Protein AF-A0A2E2T8K5-F1 (afdb_monomer)

Mean predicted aligned error: 16.05 Å

Structure (mmCIF, N/CA/C/O backbone):
data_AF-A0A2E2T8K5-F1
#
_entry.id   AF-A0A2E2T8K5-F1
#
loop_
_atom_site.group_PDB
_atom_site.id
_atom_site.type_symbol
_atom_site.label_atom_id
_atom_site.label_alt_id
_atom_site.label_comp_id
_atom_site.label_asym_id
_atom_site.label_entity_id
_atom_site.label_seq_id
_atom_site.pdbx_PDB_ins_code
_atom_site.Cartn_x
_atom_site.Cartn_y
_atom_site.Cartn_z
_atom_site.occupancy
_atom_site.B_iso_or_equiv
_atom_site.auth_seq_id
_atom_site.auth_comp_id
_atom_site.auth_asym_id
_atom_site.auth_atom_id
_atom_site.pdbx_PDB_model_num
ATOM 1 N N . MET A 1 1 ? 44.848 -16.660 27.981 1.00 51.16 1 MET A N 1
ATOM 2 C CA . MET A 1 1 ? 44.060 -15.790 27.077 1.00 51.16 1 MET A CA 1
ATOM 3 C C . MET A 1 1 ? 43.793 -16.542 25.776 1.00 51.16 1 MET A C 1
ATOM 5 O O . MET A 1 1 ? 44.657 -17.301 25.368 1.00 51.16 1 MET A O 1
ATOM 9 N N . ASN A 1 2 ? 42.616 -16.342 25.172 1.00 49.38 2 ASN A N 1
ATOM 10 C CA . ASN A 1 2 ? 42.215 -16.775 23.816 1.00 49.38 2 ASN A CA 1
ATOM 11 C C . ASN A 1 2 ? 41.614 -18.182 23.614 1.00 49.38 2 ASN A C 1
ATOM 13 O O . ASN A 1 2 ? 42.007 -18.909 22.710 1.00 49.38 2 ASN A O 1
ATOM 17 N N . ARG A 1 3 ? 40.563 -18.530 24.370 1.00 52.28 3 ARG A N 1
ATOM 18 C CA . ARG A 1 3 ? 39.526 -19.474 23.878 1.00 52.28 3 ARG A CA 1
ATOM 19 C C . ARG A 1 3 ? 38.111 -18.881 23.851 1.00 52.28 3 ARG A C 1
ATOM 21 O O . ARG A 1 3 ? 37.295 -19.309 23.048 1.00 52.28 3 ARG A O 1
ATOM 28 N N . ALA A 1 4 ? 37.859 -17.823 24.623 1.00 50.56 4 ALA A N 1
ATOM 29 C CA . ALA A 1 4 ? 36.581 -17.105 24.626 1.00 50.56 4 ALA A CA 1
ATOM 30 C C . ALA A 1 4 ? 36.383 -16.149 23.427 1.00 50.56 4 ALA A C 1
ATOM 32 O O . ALA A 1 4 ? 35.266 -15.713 23.182 1.00 50.56 4 ALA A O 1
ATOM 33 N N . LEU A 1 5 ? 37.435 -15.846 22.651 1.00 48.94 5 LEU A N 1
ATOM 34 C CA . LEU A 1 5 ? 37.347 -14.914 21.515 1.00 48.94 5 LEU A CA 1
ATOM 35 C C . LEU A 1 5 ? 36.841 -15.574 20.213 1.00 48.94 5 LEU A C 1
ATOM 37 O O . LEU A 1 5 ? 36.415 -14.877 19.302 1.00 48.94 5 LEU A O 1
ATOM 41 N N . ILE A 1 6 ? 36.864 -16.908 20.115 1.00 51.41 6 ILE A N 1
ATOM 42 C CA . ILE A 1 6 ? 36.500 -17.626 18.877 1.00 51.41 6 ILE A CA 1
ATOM 43 C C . ILE A 1 6 ? 34.992 -17.927 18.810 1.00 51.41 6 ILE A C 1
ATOM 45 O O . ILE A 1 6 ? 34.435 -18.019 17.723 1.00 51.41 6 ILE A O 1
ATOM 49 N N . ILE A 1 7 ? 34.290 -17.991 19.946 1.00 49.72 7 ILE A N 1
ATOM 50 C CA . ILE A 1 7 ? 32.841 -18.267 19.967 1.00 49.72 7 ILE A CA 1
ATOM 51 C C . ILE A 1 7 ? 32.010 -17.001 19.675 1.00 49.72 7 ILE A C 1
ATOM 53 O O . ILE A 1 7 ? 30.912 -17.103 19.136 1.00 49.72 7 ILE A O 1
ATOM 57 N N . LEU A 1 8 ? 32.550 -15.799 19.914 1.00 44.22 8 LEU A N 1
ATOM 58 C CA . LEU A 1 8 ? 31.851 -14.541 19.609 1.00 44.22 8 LEU A CA 1
ATOM 59 C C . LEU A 1 8 ? 31.866 -14.180 18.106 1.00 44.22 8 LEU A C 1
ATOM 61 O O . LEU A 1 8 ? 31.045 -13.388 17.657 1.00 44.22 8 LEU A O 1
ATOM 65 N N . LEU A 1 9 ? 32.768 -14.777 17.318 1.00 45.62 9 LEU A N 1
ATOM 66 C CA . LEU A 1 9 ? 32.925 -14.504 15.880 1.00 45.62 9 LEU A CA 1
ATOM 67 C C . LEU A 1 9 ? 32.080 -15.424 14.978 1.00 45.62 9 LEU A C 1
ATOM 69 O O . LEU A 1 9 ? 31.908 -15.131 13.799 1.00 45.62 9 LEU A O 1
ATOM 73 N N . VAL A 1 10 ? 31.506 -16.503 15.523 1.00 47.78 10 VAL A N 1
ATOM 74 C CA . VAL A 1 10 ? 30.681 -17.468 14.763 1.00 47.78 10 VAL A CA 1
ATOM 75 C C . VAL A 1 10 ? 29.186 -17.105 14.779 1.00 47.78 10 VAL A C 1
ATOM 77 O O . VAL A 1 10 ? 28.438 -17.537 13.908 1.00 47.78 10 VAL A O 1
ATOM 80 N N . VAL A 1 11 ? 28.734 -16.238 15.693 1.00 47.97 11 VAL A N 1
ATOM 81 C CA . VAL A 1 11 ? 27.314 -15.831 15.785 1.00 47.97 11 VAL A CA 1
ATOM 82 C C . VAL A 1 11 ? 26.923 -14.770 14.738 1.00 47.97 11 VAL A C 1
ATOM 84 O O . VAL A 1 11 ? 25.748 -14.636 14.412 1.00 47.97 11 VAL A O 1
ATOM 87 N N . LEU A 1 12 ? 27.885 -14.069 14.126 1.00 46.47 12 LEU A N 1
ATOM 88 C CA . LEU A 1 12 ? 27.607 -13.011 13.138 1.00 46.47 12 LEU A CA 1
ATOM 89 C C . LEU A 1 12 ? 27.421 -13.504 11.689 1.00 46.47 12 LEU A C 1
ATOM 91 O O . LEU A 1 12 ? 26.959 -12.734 10.854 1.00 46.47 12 LEU A O 1
ATOM 95 N N . PHE A 1 13 ? 27.705 -14.776 11.381 1.00 47.56 13 PHE A N 1
ATOM 96 C CA . PHE A 1 13 ? 27.608 -15.321 10.012 1.00 47.56 13 PHE A CA 1
ATOM 97 C C . PHE A 1 13 ? 26.390 -16.230 9.750 1.00 47.56 13 PHE A C 1
ATOM 99 O O . PHE A 1 13 ? 26.230 -16.729 8.639 1.00 47.56 13 PHE A O 1
ATOM 106 N N . VAL A 1 14 ? 25.499 -16.432 10.730 1.00 49.38 14 VAL A N 1
ATOM 107 C CA . VAL A 1 14 ? 24.330 -17.338 10.596 1.00 49.38 14 VAL A CA 1
ATOM 108 C C . VAL A 1 14 ? 23.078 -16.637 10.030 1.00 49.38 14 VAL A C 1
ATOM 110 O O . VAL A 1 14 ? 22.130 -17.291 9.604 1.00 49.38 14 VAL A O 1
ATOM 113 N N . GLN A 1 15 ? 23.062 -15.304 9.964 1.00 54.44 15 GLN A N 1
ATOM 114 C CA . GLN A 1 15 ? 21.874 -14.526 9.579 1.00 54.44 15 GLN A CA 1
ATOM 115 C C . GLN A 1 15 ? 21.448 -14.663 8.091 1.00 54.44 15 GLN A C 1
ATOM 117 O O . GLN A 1 15 ? 20.249 -14.811 7.849 1.00 54.44 15 GLN A O 1
ATOM 122 N N . PRO A 1 16 ? 22.350 -14.690 7.081 1.00 60.09 16 PRO A N 1
ATOM 123 C CA . PRO A 1 16 ? 21.927 -14.693 5.671 1.00 60.09 16 PRO A CA 1
ATOM 124 C C . PRO A 1 16 ? 21.246 -15.999 5.236 1.00 60.09 16 PRO A C 1
ATOM 126 O O . PRO A 1 16 ? 20.290 -15.989 4.462 1.00 60.09 16 PRO A O 1
ATOM 129 N N . ALA A 1 17 ? 21.719 -17.138 5.755 1.00 63.31 17 ALA A N 1
ATOM 130 C CA . ALA A 1 17 ? 21.197 -18.454 5.391 1.00 63.31 17 ALA A CA 1
ATOM 131 C C . ALA A 1 17 ? 19.767 -18.675 5.910 1.00 63.31 17 ALA A C 1
ATOM 133 O O . ALA A 1 17 ? 18.951 -19.289 5.222 1.00 63.31 17 ALA A O 1
ATOM 134 N N . ALA A 1 18 ? 19.448 -18.138 7.093 1.00 72.06 18 ALA A N 1
ATOM 135 C CA . ALA A 1 18 ? 18.108 -18.215 7.667 1.00 72.06 18 ALA A CA 1
ATOM 136 C C . ALA A 1 18 ? 17.082 -17.439 6.822 1.00 72.06 18 ALA A C 1
ATOM 138 O O . ALA A 1 18 ? 16.007 -17.962 6.538 1.00 72.06 18 ALA A O 1
ATOM 139 N N . PHE A 1 19 ? 17.447 -16.244 6.345 1.00 76.00 19 PHE A N 1
ATOM 140 C CA . PHE A 1 19 ? 16.579 -15.417 5.501 1.00 76.00 19 PHE A CA 1
ATOM 141 C C . PHE A 1 19 ? 16.301 -16.059 4.133 1.00 76.00 19 PHE A C 1
ATOM 143 O O . PHE A 1 19 ? 15.153 -16.135 3.697 1.00 76.00 19 PHE A O 1
ATOM 150 N N . ALA A 1 20 ? 17.331 -16.595 3.471 1.00 76.81 20 ALA A N 1
ATOM 151 C CA . ALA A 1 20 ? 17.158 -17.292 2.196 1.00 76.81 20 ALA A CA 1
ATOM 152 C C . ALA A 1 20 ? 16.282 -18.554 2.333 1.00 76.81 20 ALA A C 1
ATOM 154 O O . ALA A 1 20 ? 15.471 -18.852 1.455 1.00 76.81 20 ALA A O 1
ATOM 155 N N . GLN A 1 21 ? 16.414 -19.287 3.444 1.00 77.88 21 GLN A N 1
ATOM 156 C CA . GLN A 1 21 ? 15.572 -20.450 3.726 1.00 77.88 21 GLN A CA 1
ATOM 157 C C . GLN A 1 21 ? 14.114 -20.052 4.008 1.00 77.88 21 GLN A C 1
ATOM 159 O O . GLN A 1 21 ? 13.195 -20.738 3.564 1.00 77.88 21 GLN A O 1
ATOM 164 N N . GLU A 1 22 ? 13.887 -18.935 4.701 1.00 84.75 22 GLU A N 1
ATOM 165 C CA . GLU A 1 22 ? 12.548 -18.396 4.957 1.00 84.75 22 GLU A CA 1
ATOM 166 C C . GLU A 1 22 ? 11.827 -18.018 3.654 1.00 84.75 22 GLU A C 1
ATOM 168 O O . GLU A 1 22 ? 10.672 -18.396 3.453 1.00 84.75 22 GLU A O 1
ATOM 173 N N . LEU A 1 23 ? 12.516 -17.344 2.725 1.00 88.25 23 LEU A N 1
ATOM 174 C CA . LEU A 1 23 ? 11.954 -17.006 1.413 1.00 88.25 23 LEU A CA 1
ATOM 175 C C . LEU A 1 23 ? 11.521 -18.259 0.642 1.00 88.25 23 LEU A C 1
ATOM 177 O O . LEU A 1 23 ? 10.410 -18.295 0.109 1.00 88.25 23 LEU A O 1
ATOM 181 N N . LYS A 1 24 ? 12.355 -19.307 0.648 1.00 87.19 24 LYS A N 1
ATOM 182 C CA . LYS A 1 24 ? 12.066 -20.599 0.002 1.00 87.19 24 LYS A CA 1
ATOM 183 C C . LYS A 1 24 ? 10.822 -21.294 0.554 1.00 87.19 24 LYS A C 1
ATOM 185 O O . LYS A 1 24 ? 10.116 -21.960 -0.198 1.00 87.19 24 LYS A O 1
ATOM 190 N N . ASN A 1 25 ? 10.525 -21.103 1.836 1.00 90.44 25 ASN A N 1
ATOM 191 C CA . ASN A 1 25 ? 9.367 -21.716 2.484 1.00 90.44 25 ASN A CA 1
ATOM 192 C C . ASN A 1 25 ? 8.045 -20.988 2.177 1.00 90.44 25 ASN A C 1
ATOM 194 O O . ASN A 1 25 ? 6.983 -21.605 2.233 1.00 90.44 25 ASN A O 1
ATOM 198 N N . ASN A 1 26 ? 8.085 -19.697 1.838 1.00 92.62 26 ASN A N 1
ATOM 199 C CA . ASN A 1 26 ? 6.882 -18.932 1.507 1.00 92.62 26 ASN A CA 1
ATOM 200 C C . ASN A 1 26 ? 6.306 -19.349 0.147 1.00 92.62 26 ASN A C 1
ATOM 202 O O . ASN A 1 26 ? 7.043 -19.576 -0.811 1.00 92.62 26 ASN A O 1
ATOM 206 N N . SER A 1 27 ? 4.978 -19.396 0.029 1.00 94.81 27 SER A N 1
ATOM 207 C CA . SER A 1 27 ? 4.288 -19.608 -1.251 1.00 94.81 27 SER A CA 1
ATOM 208 C C . SER A 1 27 ? 4.500 -18.434 -2.217 1.00 94.81 27 SER A C 1
ATOM 210 O O . SER A 1 27 ? 4.777 -17.309 -1.801 1.00 94.81 27 SER A O 1
ATOM 212 N N . TYR A 1 28 ? 4.313 -18.669 -3.520 1.00 93.88 28 TYR A N 1
ATOM 213 C CA . TYR A 1 28 ? 4.451 -17.619 -4.539 1.00 93.88 28 TYR A CA 1
ATOM 214 C C . TYR A 1 28 ? 3.511 -16.428 -4.281 1.00 93.88 28 TYR A C 1
ATOM 216 O O . TYR A 1 28 ? 3.931 -15.279 -4.369 1.00 93.88 28 TYR A O 1
ATOM 224 N N . SER A 1 29 ? 2.265 -16.694 -3.866 1.00 92.50 29 SER A N 1
ATOM 225 C CA . SER A 1 29 ? 1.292 -15.654 -3.493 1.00 92.50 29 SER A CA 1
ATOM 226 C C . SER A 1 29 ? 1.758 -14.817 -2.294 1.00 92.50 29 SER A C 1
ATOM 228 O O . SER A 1 29 ? 1.648 -13.591 -2.316 1.00 92.50 29 SER A O 1
ATOM 230 N N . GLN A 1 30 ? 2.346 -15.447 -1.268 1.00 93.75 30 GLN A N 1
ATOM 231 C CA . GLN A 1 30 ? 2.910 -14.723 -0.123 1.00 93.75 30 GLN A CA 1
ATOM 232 C C . GLN A 1 30 ? 4.089 -13.836 -0.536 1.00 93.75 30 GLN A C 1
ATOM 234 O O . GLN A 1 30 ? 4.166 -12.690 -0.093 1.00 93.75 30 GLN A O 1
ATOM 239 N N . LEU A 1 31 ? 4.980 -14.336 -1.399 1.00 96.12 31 LEU A N 1
ATOM 240 C CA . LEU A 1 31 ? 6.103 -13.556 -1.925 1.00 96.12 31 LEU A CA 1
ATOM 241 C C . LEU A 1 31 ? 5.617 -12.370 -2.768 1.00 96.12 31 LEU A C 1
ATOM 243 O O . LEU A 1 31 ? 6.083 -11.254 -2.553 1.00 96.12 31 LEU A O 1
ATOM 247 N N . PHE A 1 32 ? 4.631 -12.578 -3.645 1.00 94.75 32 PHE A N 1
ATOM 248 C CA . PHE A 1 32 ? 4.042 -11.516 -4.463 1.00 94.75 32 PHE A CA 1
ATOM 249 C C . PHE A 1 32 ? 3.372 -10.431 -3.612 1.00 94.75 32 PHE A C 1
ATOM 251 O O . PHE A 1 32 ? 3.608 -9.242 -3.805 1.00 94.75 32 PHE A O 1
ATOM 258 N N . ASN A 1 33 ? 2.589 -10.813 -2.602 1.00 92.94 33 ASN A N 1
ATOM 259 C CA . ASN A 1 33 ? 1.984 -9.840 -1.694 1.00 92.94 33 ASN A CA 1
ATOM 260 C C . ASN A 1 33 ? 3.040 -9.069 -0.885 1.00 92.94 33 ASN A C 1
ATOM 262 O O . ASN A 1 33 ? 2.902 -7.860 -0.691 1.00 92.94 33 ASN A O 1
ATOM 266 N N . LYS A 1 34 ? 4.122 -9.736 -0.459 1.00 95.06 34 LYS A N 1
ATOM 267 C CA . LYS A 1 34 ? 5.246 -9.085 0.230 1.00 95.06 34 LYS A CA 1
ATOM 268 C C . LYS A 1 34 ? 5.979 -8.101 -0.691 1.00 95.06 34 LYS A C 1
ATOM 270 O O . LYS A 1 34 ? 6.276 -6.991 -0.256 1.00 95.06 34 LYS A O 1
ATOM 275 N N . SER A 1 35 ? 6.231 -8.458 -1.952 1.00 95.31 35 SER A N 1
ATOM 276 C CA . SER A 1 35 ? 6.911 -7.574 -2.908 1.00 95.31 35 SER A CA 1
ATOM 277 C C . SER A 1 35 ? 6.056 -6.361 -3.285 1.00 95.31 35 SER A C 1
ATOM 279 O O . SER A 1 35 ? 6.555 -5.238 -3.202 1.00 95.31 35 SER A O 1
ATOM 281 N N . LYS A 1 36 ? 4.756 -6.544 -3.579 1.00 93.06 36 LYS A N 1
ATOM 282 C CA . LYS A 1 36 ? 3.806 -5.436 -3.813 1.00 93.06 36 LYS A CA 1
ATOM 283 C C . LYS A 1 36 ? 3.820 -4.431 -2.662 1.00 93.06 36 LYS A C 1
ATOM 285 O O . LYS A 1 36 ? 3.897 -3.223 -2.884 1.00 93.06 36 LYS A O 1
ATOM 290 N N . LEU A 1 37 ? 3.790 -4.933 -1.428 1.00 93.12 37 LEU A N 1
ATOM 291 C CA . LEU A 1 37 ? 3.797 -4.112 -0.222 1.00 93.12 37 LEU A CA 1
ATOM 292 C C . LEU A 1 37 ? 5.089 -3.296 -0.067 1.00 93.12 37 LEU A C 1
ATOM 294 O O . LEU A 1 37 ? 5.034 -2.113 0.270 1.00 93.12 37 LEU A O 1
ATOM 298 N N . LEU A 1 38 ? 6.247 -3.910 -0.311 1.00 95.31 38 LEU A N 1
ATOM 299 C CA . LEU A 1 38 ? 7.539 -3.224 -0.228 1.00 95.31 38 LEU A CA 1
ATOM 300 C C . LEU A 1 38 ? 7.673 -2.153 -1.314 1.00 95.31 38 LEU A C 1
ATOM 302 O O . LEU A 1 38 ? 8.037 -1.017 -1.013 1.00 95.31 38 LEU A O 1
ATOM 306 N N . ILE A 1 39 ? 7.276 -2.463 -2.552 1.00 93.88 39 ILE A N 1
ATOM 307 C CA . ILE A 1 39 ? 7.242 -1.491 -3.655 1.00 93.88 39 ILE A CA 1
ATOM 308 C C . ILE A 1 39 ? 6.321 -0.314 -3.308 1.00 93.88 39 ILE A C 1
ATOM 310 O O . ILE A 1 39 ? 6.691 0.846 -3.507 1.00 93.88 39 ILE A O 1
ATOM 314 N N . ALA A 1 40 ? 5.142 -0.587 -2.741 1.00 91.88 40 ALA A N 1
ATOM 315 C CA . ALA A 1 40 ? 4.197 0.449 -2.342 1.00 91.88 40 ALA A CA 1
ATOM 316 C C . ALA A 1 40 ? 4.738 1.388 -1.250 1.00 91.88 40 ALA A C 1
ATOM 318 O O . ALA A 1 40 ? 4.319 2.547 -1.208 1.00 91.88 40 ALA A O 1
ATOM 319 N N . ASN A 1 41 ? 5.679 0.920 -0.426 1.00 92.50 41 ASN A N 1
ATOM 320 C CA . ASN A 1 41 ? 6.343 1.688 0.630 1.00 92.50 41 ASN A CA 1
ATOM 321 C C . ASN A 1 41 ? 7.709 2.271 0.216 1.00 92.50 41 ASN A C 1
ATOM 323 O O . ASN A 1 41 ? 8.462 2.692 1.082 1.00 92.50 41 ASN A O 1
ATOM 327 N N . GLN A 1 42 ? 8.048 2.297 -1.080 1.00 92.31 42 GLN A N 1
ATOM 328 C CA . GLN A 1 42 ? 9.367 2.740 -1.568 1.00 92.31 42 GLN A CA 1
ATOM 329 C C . GLN A 1 42 ? 10.555 1.968 -0.954 1.00 92.31 42 GLN A C 1
ATOM 331 O O . GLN A 1 42 ? 11.633 2.519 -0.740 1.00 92.31 42 GLN A O 1
ATOM 336 N N . LYS A 1 43 ? 10.373 0.665 -0.716 1.00 95.00 43 LYS A N 1
ATOM 337 C CA . LYS A 1 43 ? 11.405 -0.250 -0.208 1.00 95.00 43 LYS A CA 1
ATOM 338 C C . LYS A 1 43 ? 11.902 -1.187 -1.310 1.00 95.00 43 LYS A C 1
ATOM 340 O O . LYS A 1 43 ? 11.817 -2.407 -1.196 1.00 95.00 43 LYS A O 1
ATOM 345 N N . GLN A 1 44 ? 12.376 -0.616 -2.419 1.00 95.81 44 GLN A N 1
ATOM 346 C CA . GLN A 1 44 ? 12.792 -1.371 -3.609 1.00 95.81 44 GLN A CA 1
ATOM 347 C C . GLN A 1 44 ? 13.934 -2.337 -3.296 1.00 95.81 44 GLN A C 1
ATOM 349 O O . GLN A 1 44 ? 13.877 -3.483 -3.725 1.00 95.81 44 GLN A O 1
ATOM 354 N N . GLU A 1 45 ? 14.918 -1.921 -2.496 1.00 94.81 45 GLU A N 1
ATOM 355 C CA . GLU A 1 45 ? 16.049 -2.785 -2.135 1.00 94.81 45 GLU A CA 1
ATOM 356 C C . GLU A 1 45 ? 15.620 -4.008 -1.321 1.00 94.81 45 GLU A C 1
ATOM 358 O O . GLU A 1 45 ? 16.075 -5.117 -1.583 1.00 94.81 45 GLU A O 1
ATOM 363 N N . GLU A 1 46 ? 14.681 -3.836 -0.390 1.00 95.56 46 GLU A N 1
ATOM 364 C CA . GLU A 1 46 ? 14.112 -4.949 0.377 1.00 95.56 46 GLU A CA 1
ATOM 365 C C . GLU A 1 46 ? 13.250 -5.872 -0.501 1.00 95.56 46 GLU A C 1
ATOM 367 O O . GLU A 1 46 ? 13.128 -7.066 -0.218 1.00 95.56 46 GLU A O 1
ATOM 372 N N . ALA A 1 47 ? 12.649 -5.342 -1.574 1.00 97.19 47 ALA A N 1
ATOM 373 C CA . ALA A 1 47 ? 11.832 -6.111 -2.510 1.00 97.19 47 ALA A CA 1
ATOM 374 C C . ALA A 1 47 ? 12.667 -6.990 -3.456 1.00 97.19 47 ALA A C 1
ATOM 376 O O . ALA A 1 47 ? 12.193 -8.056 -3.853 1.00 97.19 47 ALA A O 1
ATOM 377 N N . ILE A 1 48 ? 13.893 -6.576 -3.802 1.00 96.81 48 ILE A N 1
ATOM 378 C CA . ILE A 1 48 ? 14.789 -7.294 -4.727 1.00 96.81 48 ILE A CA 1
ATOM 379 C C . ILE A 1 48 ? 14.949 -8.780 -4.368 1.00 96.81 48 ILE A C 1
ATOM 381 O O . ILE A 1 48 ? 14.585 -9.598 -5.209 1.00 96.81 48 ILE A O 1
ATOM 385 N N . PRO A 1 49 ? 15.401 -9.185 -3.162 1.00 96.38 49 PRO A N 1
ATOM 386 C CA . PRO A 1 49 ? 15.647 -10.602 -2.872 1.00 96.38 49 PRO A CA 1
ATOM 387 C C . PRO A 1 49 ? 14.373 -11.462 -2.929 1.00 96.38 49 PRO A C 1
ATOM 389 O O . PRO A 1 49 ? 14.419 -12.644 -3.264 1.00 96.38 49 PRO A O 1
ATOM 392 N N . ILE A 1 50 ? 13.208 -10.873 -2.640 1.00 97.56 50 ILE A N 1
ATOM 393 C CA . ILE A 1 50 ? 11.910 -11.552 -2.765 1.00 97.56 50 ILE A CA 1
ATOM 394 C C . ILE A 1 50 ? 11.575 -11.777 -4.241 1.00 97.56 50 ILE A C 1
ATOM 396 O O . ILE A 1 50 ? 11.143 -12.863 -4.620 1.00 97.56 50 ILE A O 1
ATOM 400 N N . LEU A 1 51 ? 11.785 -10.758 -5.073 1.00 97.62 51 LEU A N 1
ATOM 401 C CA . LEU A 1 51 ? 11.528 -10.813 -6.510 1.00 97.62 51 LEU A CA 1
ATOM 402 C C . LEU A 1 51 ? 12.536 -11.709 -7.245 1.00 97.62 51 LEU A C 1
ATOM 404 O O . LEU A 1 51 ? 12.157 -12.395 -8.189 1.00 97.62 51 LEU A O 1
ATOM 408 N N . GLU A 1 52 ? 13.786 -11.779 -6.786 1.00 96.75 52 GLU A N 1
ATOM 409 C CA . GLU A 1 52 ? 14.789 -12.733 -7.275 1.00 96.75 52 GLU A CA 1
ATOM 410 C C . GLU A 1 52 ? 14.377 -14.181 -7.002 1.00 96.75 52 GLU A C 1
ATOM 412 O O . GLU A 1 52 ? 14.473 -15.025 -7.896 1.00 96.75 52 GLU A O 1
ATOM 417 N N . GLU A 1 53 ? 13.876 -14.475 -5.800 1.00 97.31 53 GLU A N 1
ATOM 418 C CA . GLU A 1 53 ? 13.333 -15.794 -5.465 1.00 97.31 53 GLU A CA 1
ATOM 419 C C . GLU A 1 53 ? 12.104 -16.117 -6.330 1.00 97.31 53 GLU A C 1
ATOM 421 O O . GLU A 1 53 ? 12.012 -17.209 -6.893 1.00 97.31 53 GLU A O 1
ATOM 426 N N . MET A 1 54 ? 11.182 -15.163 -6.503 1.00 97.38 54 MET A N 1
ATOM 427 C CA . MET A 1 54 ? 10.015 -15.340 -7.376 1.00 97.38 54 MET A CA 1
ATOM 428 C C . MET A 1 54 ? 10.412 -15.634 -8.826 1.00 97.38 54 MET A C 1
ATOM 430 O O . MET A 1 54 ? 9.900 -16.584 -9.417 1.00 97.38 54 MET A O 1
ATOM 434 N N . TYR A 1 55 ? 11.337 -14.854 -9.386 1.00 96.94 55 TYR A N 1
ATOM 435 C CA . TYR A 1 55 ? 11.837 -15.048 -10.745 1.00 96.94 55 TYR A CA 1
ATOM 436 C C . TYR A 1 55 ? 12.615 -16.363 -10.886 1.00 96.94 55 TYR A C 1
ATOM 438 O O . TYR A 1 55 ? 12.509 -17.049 -11.896 1.00 96.94 55 TYR A O 1
ATOM 446 N N . THR A 1 56 ? 13.350 -16.782 -9.852 1.00 96.06 56 THR A N 1
ATOM 447 C CA . THR A 1 56 ? 14.063 -18.070 -9.851 1.00 96.06 56 THR A CA 1
ATOM 448 C C . THR A 1 56 ? 13.104 -19.256 -9.939 1.00 96.06 56 THR A C 1
ATOM 450 O O . THR A 1 56 ? 13.409 -20.231 -10.630 1.00 96.06 56 THR A O 1
ATOM 453 N N . ARG A 1 57 ? 11.944 -19.177 -9.275 1.00 96.00 57 ARG A N 1
ATOM 454 C CA . ARG A 1 57 ? 10.903 -20.217 -9.330 1.00 96.00 57 ARG A CA 1
ATOM 455 C C . ARG A 1 57 ? 10.178 -20.272 -10.665 1.00 96.00 57 ARG A C 1
ATOM 457 O O . ARG A 1 57 ? 9.733 -21.344 -11.060 1.00 96.00 57 ARG A O 1
ATOM 464 N N . ASP A 1 58 ? 10.047 -19.131 -11.331 1.00 95.81 58 ASP A N 1
ATOM 465 C CA . ASP A 1 58 ? 9.321 -19.013 -12.587 1.00 95.81 58 ASP A CA 1
ATOM 466 C C . ASP A 1 58 ? 9.983 -17.985 -13.508 1.00 95.81 58 ASP A C 1
ATOM 468 O O . ASP A 1 58 ? 9.554 -16.836 -13.623 1.00 95.81 58 ASP A O 1
ATOM 472 N N . LYS A 1 59 ? 11.047 -18.428 -14.185 1.00 95.69 59 LYS A N 1
ATOM 473 C CA . LYS A 1 59 ? 11.836 -17.590 -15.101 1.00 95.69 59 LYS A CA 1
ATOM 474 C C . LYS A 1 59 ? 11.064 -17.159 -16.347 1.00 95.69 59 LYS A C 1
ATOM 476 O O . LYS A 1 59 ? 11.511 -16.273 -17.059 1.00 95.69 59 LYS A O 1
ATOM 481 N N . THR A 1 60 ? 9.932 -17.805 -16.622 1.00 95.25 60 THR A N 1
ATOM 482 C CA . THR A 1 60 ? 9.054 -17.489 -17.755 1.00 95.25 60 THR A CA 1
ATOM 483 C C . THR A 1 60 ? 7.967 -16.479 -17.400 1.00 95.25 60 THR A C 1
ATOM 485 O O . THR A 1 60 ? 7.160 -16.124 -18.251 1.00 95.25 60 THR A O 1
ATOM 488 N N . ASN A 1 61 ? 7.888 -16.038 -16.141 1.00 96.31 61 ASN A N 1
ATOM 489 C CA . ASN A 1 61 ? 6.935 -15.018 -15.735 1.00 96.31 61 ASN A CA 1
ATOM 490 C C . ASN A 1 61 ? 7.500 -13.612 -16.002 1.00 96.31 61 ASN A C 1
ATOM 492 O O . ASN A 1 61 ? 8.286 -13.087 -15.205 1.00 96.31 61 ASN A O 1
ATOM 496 N N . SER A 1 62 ? 7.053 -12.987 -17.092 1.00 97.44 62 SER A N 1
ATOM 497 C CA . SER A 1 62 ? 7.488 -11.643 -17.488 1.00 97.44 62 SER A CA 1
ATOM 498 C C . SER A 1 62 ? 7.043 -10.554 -16.513 1.00 97.44 62 SER A C 1
ATOM 500 O O . SER A 1 62 ? 7.776 -9.586 -16.324 1.00 97.44 62 SER A O 1
ATOM 502 N N . ASN A 1 63 ? 5.934 -10.737 -15.788 1.00 96.31 63 ASN A N 1
ATOM 503 C CA . ASN A 1 63 ? 5.559 -9.849 -14.686 1.00 96.31 63 ASN A CA 1
ATOM 504 C C . ASN A 1 63 ? 6.593 -9.889 -13.542 1.00 96.31 63 ASN A C 1
ATOM 506 O O . ASN A 1 63 ? 7.030 -8.848 -13.052 1.00 96.31 63 ASN A O 1
ATOM 510 N N . ALA A 1 64 ? 7.050 -11.080 -13.137 1.00 96.81 64 ALA A N 1
ATOM 511 C CA . ALA A 1 64 ? 8.082 -11.210 -12.102 1.00 96.81 64 ALA A CA 1
ATOM 512 C C . ALA A 1 64 ? 9.420 -10.590 -12.543 1.00 96.81 64 ALA A C 1
ATOM 514 O O . ALA A 1 64 ? 10.057 -9.882 -11.759 1.00 96.81 64 ALA A O 1
ATOM 515 N N . ALA A 1 65 ? 9.813 -10.810 -13.803 1.00 97.75 65 ALA A N 1
ATOM 516 C CA . ALA A 1 65 ? 10.989 -10.187 -14.409 1.00 97.75 65 ALA A CA 1
ATOM 517 C C . ALA A 1 65 ? 10.877 -8.653 -14.424 1.00 97.75 65 ALA A C 1
ATOM 519 O O . ALA A 1 65 ? 11.800 -7.957 -13.994 1.00 97.75 65 ALA A O 1
ATOM 520 N N . TYR A 1 66 ? 9.725 -8.130 -14.847 1.00 97.62 66 TYR A N 1
ATOM 521 C CA . TYR A 1 66 ? 9.417 -6.704 -14.878 1.00 97.62 66 TYR A CA 1
ATOM 522 C C . TYR A 1 66 ? 9.496 -6.055 -13.494 1.00 97.62 66 TYR A C 1
ATOM 524 O O . TYR A 1 66 ? 10.175 -5.042 -13.336 1.00 97.62 66 TYR A O 1
ATOM 532 N N . LEU A 1 67 ? 8.852 -6.639 -12.479 1.00 97.06 67 LEU A N 1
ATOM 533 C CA . LEU A 1 67 ? 8.874 -6.104 -11.115 1.00 97.06 67 LEU A CA 1
ATOM 534 C C . LEU A 1 67 ? 10.290 -6.113 -10.525 1.00 97.06 67 LEU A C 1
ATOM 536 O O . LEU A 1 67 ? 10.690 -5.146 -9.873 1.00 97.06 67 LEU A O 1
ATOM 540 N N . LEU A 1 68 ? 11.067 -7.174 -10.774 1.00 98.12 68 LEU A N 1
ATOM 541 C CA . LEU A 1 68 ? 12.469 -7.250 -10.360 1.00 98.12 68 LEU A CA 1
ATOM 542 C C . LEU A 1 68 ? 13.306 -6.149 -11.025 1.00 98.12 68 LEU A C 1
ATOM 544 O O . LEU A 1 68 ? 14.024 -5.414 -10.346 1.00 98.12 68 LEU A O 1
ATOM 548 N N . ALA A 1 69 ? 13.181 -6.007 -12.343 1.00 98.06 69 ALA A N 1
ATOM 549 C CA . ALA A 1 69 ? 13.920 -5.013 -13.105 1.00 98.06 69 ALA A CA 1
ATOM 550 C C . ALA A 1 69 ? 13.537 -3.577 -12.728 1.00 98.06 69 ALA A C 1
ATOM 552 O O . ALA A 1 69 ? 14.409 -2.721 -12.604 1.00 98.06 69 ALA A O 1
ATOM 553 N N . LEU A 1 70 ? 12.255 -3.319 -12.466 1.00 97.12 70 LEU A N 1
ATOM 554 C CA . LEU A 1 70 ? 11.774 -2.055 -11.914 1.00 97.12 70 LEU A CA 1
ATOM 555 C C . LEU A 1 70 ? 12.496 -1.718 -10.606 1.00 97.12 70 LEU A C 1
ATOM 557 O O . LEU A 1 70 ? 12.955 -0.588 -10.438 1.00 97.12 70 LEU A O 1
ATOM 561 N N . CYS A 1 71 ? 12.614 -2.676 -9.682 1.00 97.94 71 CYS A N 1
ATOM 562 C CA . CYS A 1 71 ? 13.305 -2.455 -8.412 1.00 97.94 71 CYS A CA 1
ATOM 563 C C . CYS A 1 71 ? 14.797 -2.167 -8.617 1.00 97.94 71 CYS A C 1
ATOM 565 O O . CYS A 1 71 ? 15.298 -1.205 -8.042 1.00 97.94 71 CYS A O 1
ATOM 567 N N . TYR A 1 72 ? 15.476 -2.912 -9.491 1.00 98.00 72 TYR A N 1
ATOM 568 C CA . TYR A 1 72 ? 16.864 -2.636 -9.877 1.00 98.00 72 TYR A CA 1
ATOM 569 C C . TYR A 1 72 ? 17.054 -1.219 -10.434 1.00 98.00 72 TYR A C 1
ATOM 571 O O . TYR A 1 72 ? 17.882 -0.459 -9.927 1.00 98.00 72 TYR A O 1
ATOM 579 N N . VAL A 1 73 ? 16.229 -0.820 -11.407 1.00 97.88 73 VAL A N 1
ATOM 580 C CA . VAL A 1 73 ? 16.272 0.520 -12.013 1.00 97.88 73 VAL A CA 1
ATOM 581 C C . VAL A 1 73 ? 16.059 1.605 -10.963 1.00 97.88 73 VAL A C 1
ATOM 583 O O . VAL A 1 73 ? 16.835 2.554 -10.884 1.00 97.88 73 VAL A O 1
ATOM 586 N N . LYS A 1 74 ? 15.032 1.465 -10.118 1.00 96.00 74 LYS A N 1
ATOM 587 C CA . LYS A 1 74 ? 14.720 2.466 -9.089 1.00 96.00 74 LYS A CA 1
ATOM 588 C C . LYS A 1 74 ? 15.756 2.528 -7.965 1.00 96.00 74 LYS A C 1
ATOM 590 O O . LYS A 1 74 ? 15.852 3.567 -7.318 1.00 96.00 74 LYS A O 1
ATOM 595 N N . SER A 1 75 ? 16.495 1.449 -7.729 1.00 96.00 75 SER A N 1
ATOM 596 C CA . SER A 1 75 ? 17.600 1.392 -6.769 1.00 96.00 75 SER A CA 1
ATOM 597 C C . SER A 1 75 ? 18.959 1.731 -7.387 1.00 96.00 75 SER A C 1
ATOM 599 O O . SER A 1 75 ? 19.953 1.685 -6.673 1.00 96.00 75 SER A O 1
ATOM 601 N N . PHE A 1 76 ? 19.023 2.074 -8.684 1.00 96.12 76 PHE A N 1
ATOM 602 C CA . PHE A 1 76 ? 20.275 2.342 -9.407 1.00 96.12 76 PHE A CA 1
ATOM 603 C C . PHE A 1 76 ? 21.289 1.187 -9.267 1.00 96.12 76 PHE A C 1
ATOM 605 O O . PHE A 1 76 ? 22.496 1.412 -9.167 1.00 96.12 76 PHE A O 1
ATOM 612 N N . LYS A 1 77 ? 20.790 -0.056 -9.238 1.00 95.19 77 LYS A N 1
ATOM 613 C CA . LYS A 1 77 ? 21.571 -1.277 -8.999 1.00 95.19 77 LYS A CA 1
ATOM 614 C C . LYS A 1 77 ? 21.284 -2.327 -10.061 1.00 95.19 77 LYS A C 1
ATOM 616 O O . LYS A 1 77 ? 20.138 -2.458 -10.472 1.00 95.19 77 LYS A O 1
ATOM 621 N N . ASN A 1 78 ? 22.279 -3.121 -10.447 1.00 95.94 78 ASN A N 1
ATOM 622 C CA . ASN A 1 78 ? 22.129 -4.249 -11.374 1.00 95.94 78 ASN A CA 1
ATOM 623 C C . ASN A 1 78 ? 21.490 -3.843 -12.718 1.00 95.94 78 ASN A C 1
ATOM 625 O O . ASN A 1 78 ? 20.599 -4.525 -13.237 1.00 95.94 78 ASN A O 1
ATOM 629 N N . ILE A 1 79 ? 21.922 -2.711 -13.284 1.00 97.50 79 ILE A N 1
ATOM 630 C CA . ILE A 1 79 ? 21.286 -2.082 -14.453 1.00 97.50 79 ILE A CA 1
ATOM 631 C C . ILE A 1 79 ? 21.431 -2.946 -15.702 1.00 97.50 79 ILE A C 1
ATOM 633 O O . ILE A 1 79 ? 20.484 -3.059 -16.480 1.00 97.50 79 ILE A O 1
ATOM 637 N N . ASN A 1 80 ? 22.563 -3.632 -15.880 1.00 96.94 80 ASN A N 1
ATOM 638 C CA . ASN A 1 80 ? 22.721 -4.556 -17.005 1.00 96.94 80 ASN A CA 1
ATOM 639 C C . ASN A 1 80 ? 21.707 -5.710 -16.947 1.00 96.94 80 ASN A C 1
ATOM 641 O O . ASN A 1 80 ? 21.100 -6.055 -17.964 1.00 96.94 80 ASN A O 1
ATOM 645 N N . LYS A 1 81 ? 21.473 -6.264 -15.752 1.00 96.94 81 LYS A N 1
ATOM 646 C CA . LYS A 1 81 ? 20.475 -7.318 -15.533 1.00 96.94 81 LYS A CA 1
ATOM 647 C C . LYS A 1 81 ? 19.056 -6.788 -15.734 1.00 96.94 81 LYS A C 1
ATOM 649 O O . LYS A 1 81 ? 18.248 -7.456 -16.371 1.00 96.94 81 LYS A O 1
ATOM 654 N N . ALA A 1 82 ? 18.768 -5.580 -15.250 1.00 98.12 82 ALA A N 1
ATOM 655 C CA . ALA A 1 82 ? 17.477 -4.931 -15.448 1.00 98.12 82 ALA A CA 1
ATOM 656 C C . ALA A 1 82 ? 17.141 -4.732 -16.934 1.00 98.12 82 ALA A C 1
ATOM 658 O O . ALA A 1 82 ? 16.019 -5.025 -17.337 1.00 98.12 82 ALA A O 1
ATOM 659 N N . ILE A 1 83 ? 18.110 -4.299 -17.752 1.00 98.44 83 ILE A N 1
ATOM 660 C CA . ILE A 1 83 ? 17.925 -4.144 -19.205 1.00 98.44 83 ILE A CA 1
ATOM 661 C C . ILE A 1 83 ? 17.547 -5.480 -19.842 1.00 98.44 83 ILE A C 1
ATOM 663 O O . ILE A 1 83 ? 16.568 -5.529 -20.574 1.00 98.44 83 ILE A O 1
ATOM 667 N N . SER A 1 84 ? 18.278 -6.558 -19.538 1.00 97.62 84 SER A N 1
ATOM 668 C CA . SER A 1 84 ? 17.981 -7.891 -20.084 1.00 97.62 84 SER A CA 1
ATOM 669 C C . SER A 1 84 ? 16.566 -8.346 -19.727 1.00 97.62 84 SER A C 1
ATOM 671 O O . SER A 1 84 ? 15.815 -8.755 -20.602 1.00 97.62 84 SER A O 1
ATOM 673 N N . LEU A 1 85 ? 16.179 -8.218 -18.455 1.00 98.12 85 LEU A N 1
ATOM 674 C CA . LEU A 1 85 ? 14.843 -8.593 -17.989 1.00 98.12 85 LEU A CA 1
ATOM 675 C C . LEU A 1 85 ? 13.737 -7.763 -18.656 1.00 98.12 85 LEU A C 1
ATOM 677 O O . LEU A 1 85 ? 12.686 -8.303 -18.977 1.00 98.12 85 LEU A O 1
ATOM 681 N N . LEU A 1 86 ? 13.953 -6.460 -18.860 1.00 98.38 86 LEU A N 1
ATOM 682 C CA . LEU A 1 86 ? 12.963 -5.571 -19.479 1.00 98.38 86 LEU A CA 1
ATOM 683 C C . LEU A 1 86 ? 12.864 -5.758 -20.997 1.00 98.38 86 LEU A C 1
ATOM 685 O O . LEU A 1 86 ? 11.767 -5.655 -21.539 1.00 98.38 86 LEU A O 1
ATOM 689 N N . GLU A 1 87 ? 13.977 -6.041 -21.675 1.00 98.00 87 GLU A N 1
ATOM 690 C CA . GLU A 1 87 ? 14.001 -6.388 -23.101 1.00 98.00 87 GLU A CA 1
ATOM 691 C C . GLU A 1 87 ? 13.233 -7.680 -23.388 1.00 98.00 87 GLU A C 1
ATOM 693 O O . GLU A 1 87 ? 12.494 -7.738 -24.369 1.00 98.00 87 GLU A O 1
ATOM 698 N N . ASP A 1 88 ? 13.349 -8.680 -22.513 1.00 96.12 88 ASP A N 1
ATOM 699 C CA . ASP A 1 88 ? 12.560 -9.906 -22.627 1.00 96.12 88 ASP A CA 1
ATOM 700 C C . ASP A 1 88 ? 11.086 -9.626 -22.288 1.00 96.12 88 ASP A C 1
ATOM 702 O O . ASP A 1 88 ? 10.181 -9.929 -23.067 1.00 96.12 88 ASP A O 1
ATOM 706 N N . ALA A 1 89 ? 10.831 -8.970 -21.150 1.00 96.88 89 ALA A N 1
ATOM 707 C CA . ALA A 1 89 ? 9.479 -8.789 -20.634 1.00 96.88 89 ALA A CA 1
ATOM 708 C C . ALA A 1 89 ? 8.605 -7.854 -21.488 1.00 96.88 89 ALA A C 1
ATOM 710 O O . ALA A 1 89 ? 7.389 -8.042 -21.532 1.00 96.88 89 ALA A O 1
ATOM 711 N N . LYS A 1 90 ? 9.181 -6.864 -22.195 1.00 95.25 90 LYS A N 1
ATOM 712 C CA . LYS A 1 90 ? 8.404 -5.946 -23.057 1.00 95.25 90 LYS A CA 1
ATOM 713 C C . LYS A 1 90 ? 7.655 -6.675 -24.180 1.00 95.25 90 LYS A C 1
ATOM 715 O O . LYS A 1 90 ? 6.652 -6.153 -24.662 1.00 95.25 90 LYS A O 1
ATOM 720 N N . GLY A 1 91 ? 8.119 -7.864 -24.585 1.00 93.88 91 GLY A N 1
ATOM 721 C CA . GLY A 1 91 ? 7.454 -8.701 -25.588 1.00 93.88 91 GLY A CA 1
ATOM 722 C C . GLY A 1 91 ? 6.066 -9.184 -25.156 1.00 93.88 91 GLY A C 1
ATOM 723 O O . GLY A 1 91 ? 5.197 -9.366 -26.006 1.00 93.88 91 GLY A O 1
ATOM 724 N N . ASP A 1 92 ? 5.829 -9.291 -23.847 1.00 96.25 92 ASP A N 1
ATOM 725 C CA . ASP A 1 92 ? 4.558 -9.720 -23.255 1.00 96.25 92 ASP A CA 1
ATOM 726 C C . ASP A 1 92 ? 3.689 -8.534 -22.802 1.00 96.25 92 ASP A C 1
ATOM 728 O O . ASP A 1 92 ? 2.896 -8.631 -21.858 1.00 96.25 92 ASP A O 1
ATOM 732 N N . TYR A 1 93 ? 3.843 -7.378 -23.454 1.00 94.12 93 TYR A N 1
ATOM 733 C CA . TYR A 1 93 ? 2.990 -6.220 -23.207 1.00 94.12 93 TYR A CA 1
ATOM 734 C C . TYR A 1 93 ? 1.506 -6.558 -23.414 1.00 94.12 93 TYR A C 1
ATOM 736 O O . TYR A 1 93 ? 1.097 -7.071 -24.458 1.00 94.12 93 TYR A O 1
ATOM 744 N N . SER A 1 94 ? 0.678 -6.190 -22.434 1.00 91.00 94 SER A N 1
ATOM 745 C CA . SER A 1 94 ? -0.771 -6.358 -22.485 1.00 91.00 94 SER A CA 1
ATOM 746 C C . SER A 1 94 ? -1.497 -5.090 -22.046 1.00 91.00 94 SER A C 1
ATOM 748 O O . SER A 1 94 ? -1.275 -4.564 -20.958 1.00 91.00 94 SER A O 1
ATOM 750 N N . LYS A 1 95 ? -2.466 -4.650 -22.859 1.00 81.81 95 LYS A N 1
ATOM 751 C CA . LYS A 1 95 ? -3.423 -3.585 -22.494 1.00 81.81 95 LYS A CA 1
ATOM 752 C C . LYS A 1 95 ? -4.36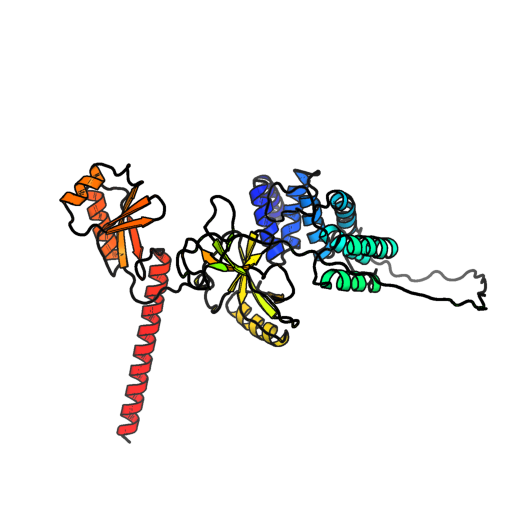0 -3.984 -21.350 1.00 81.81 95 LYS A C 1
ATOM 754 O O . LYS A 1 95 ? -5.000 -3.120 -20.763 1.00 81.81 95 LYS A O 1
ATOM 759 N N . PHE A 1 96 ? -4.454 -5.281 -21.065 1.00 84.88 96 PHE A N 1
ATOM 760 C CA . PHE A 1 96 ? -5.288 -5.854 -20.009 1.00 84.88 96 PHE A CA 1
ATOM 761 C C . PHE A 1 96 ? -4.458 -6.312 -18.804 1.00 84.88 96 PHE A C 1
ATOM 763 O O . PHE A 1 96 ? -4.923 -7.148 -18.039 1.00 84.88 96 PHE A O 1
ATOM 770 N N . TYR A 1 97 ? -3.227 -5.807 -18.666 1.00 86.06 97 TYR A N 1
ATOM 771 C CA . TYR A 1 97 ? -2.342 -6.125 -17.550 1.00 86.06 97 TYR A CA 1
ATOM 772 C C . TYR A 1 97 ? -3.010 -5.838 -16.196 1.00 86.06 97 TYR A C 1
ATOM 774 O O . TYR A 1 97 ? -3.386 -4.698 -15.904 1.00 86.06 97 TYR A O 1
ATOM 782 N N . ASP A 1 98 ? -3.103 -6.865 -15.356 1.00 86.69 98 ASP A N 1
ATOM 783 C CA . ASP A 1 98 ? -3.661 -6.824 -14.011 1.00 86.69 98 ASP A CA 1
ATOM 784 C C . ASP A 1 98 ? -2.543 -6.886 -12.961 1.00 86.69 98 ASP A C 1
ATOM 786 O O . ASP A 1 98 ? -2.035 -7.947 -12.592 1.00 86.69 98 ASP A O 1
ATOM 790 N N . ARG A 1 99 ? -2.193 -5.719 -12.408 1.00 85.50 99 ARG A N 1
ATOM 791 C CA . ARG A 1 99 ? -1.120 -5.599 -11.402 1.00 85.50 99 ARG A CA 1
ATOM 792 C C . ARG A 1 99 ? -1.478 -6.228 -10.055 1.00 85.50 99 ARG A C 1
ATOM 794 O O . ARG A 1 99 ? -0.602 -6.391 -9.202 1.00 85.50 99 ARG A O 1
ATOM 801 N N . SER A 1 100 ? -2.755 -6.529 -9.825 1.00 83.56 100 SER A N 1
ATOM 802 C CA . SER A 1 100 ? -3.229 -7.123 -8.578 1.00 83.56 100 SER A CA 1
ATOM 803 C C . SER A 1 100 ? -3.129 -8.650 -8.588 1.00 83.56 100 SER A C 1
ATOM 805 O O . SER A 1 100 ? -2.981 -9.243 -7.515 1.00 83.56 100 SER A O 1
ATOM 807 N N . SER A 1 101 ? -3.124 -9.264 -9.777 1.00 87.69 101 SER A N 1
ATOM 808 C CA . SER A 1 101 ? -3.208 -10.710 -9.971 1.00 87.69 101 SER A CA 1
ATOM 809 C C . SER A 1 101 ? -1.884 -11.439 -9.739 1.00 87.69 101 SER A C 1
ATOM 811 O O . SER A 1 101 ? -0.861 -11.166 -10.364 1.00 87.69 101 SER A O 1
ATOM 813 N N . VAL A 1 102 ? -1.928 -12.458 -8.875 1.00 88.75 102 VAL A N 1
ATOM 814 C CA . VAL A 1 102 ? -0.798 -13.368 -8.601 1.00 88.75 102 VAL A CA 1
ATOM 815 C C . VAL A 1 102 ? -0.431 -14.204 -9.835 1.00 88.75 102 VAL A C 1
ATOM 817 O O . VAL A 1 102 ? 0.696 -14.685 -9.944 1.00 88.75 102 VAL A O 1
ATOM 820 N N . THR A 1 103 ? -1.380 -14.411 -10.751 1.00 91.06 103 THR A N 1
ATOM 821 C CA . THR A 1 103 ? -1.195 -15.228 -11.956 1.00 91.06 103 THR A CA 1
ATOM 822 C C . THR A 1 103 ? -0.896 -14.398 -13.198 1.00 91.06 103 THR A C 1
ATOM 824 O O . THR A 1 103 ? -0.821 -14.975 -14.281 1.00 91.06 103 THR A O 1
ATOM 827 N N . GLU A 1 104 ? -0.748 -13.077 -13.067 1.00 94.50 104 GLU A N 1
ATOM 828 C CA . GLU A 1 104 ? -0.359 -12.206 -14.175 1.00 94.50 104 GLU A CA 1
ATOM 829 C C . GLU A 1 104 ? 0.992 -12.646 -14.757 1.00 94.50 104 GLU A C 1
ATOM 831 O O . GLU A 1 104 ? 1.931 -12.991 -14.028 1.00 94.50 104 GLU A O 1
ATOM 836 N N . ARG A 1 105 ? 1.056 -12.664 -16.087 1.00 95.00 105 ARG A N 1
ATOM 837 C CA . ARG A 1 105 ? 2.201 -13.117 -16.880 1.00 95.00 105 ARG A CA 1
ATOM 838 C C . ARG A 1 105 ? 2.762 -12.024 -17.772 1.00 95.00 105 ARG A C 1
ATOM 840 O O . ARG A 1 105 ? 3.954 -12.071 -18.040 1.00 95.00 105 ARG A O 1
ATOM 847 N N . GLY A 1 106 ? 1.933 -11.087 -18.218 1.00 94.44 106 GLY A N 1
ATOM 848 C CA . GLY A 1 106 ? 2.331 -9.981 -19.075 1.00 94.44 106 GLY A CA 1
ATOM 849 C C . GLY A 1 106 ? 2.844 -8.777 -18.298 1.00 94.44 106 GLY A C 1
ATOM 850 O O . GLY A 1 106 ? 3.032 -8.814 -17.081 1.00 94.44 106 GLY A O 1
ATOM 851 N N . VAL A 1 107 ? 3.056 -7.681 -19.021 1.00 94.56 107 VAL A N 1
ATOM 852 C CA . VAL A 1 107 ? 3.527 -6.411 -18.458 1.00 94.56 107 VAL A CA 1
ATOM 853 C C . VAL A 1 107 ? 2.705 -5.233 -18.961 1.00 94.56 107 VAL A C 1
ATOM 855 O O . VAL A 1 107 ? 2.122 -5.267 -20.045 1.00 94.56 107 VAL A O 1
ATOM 858 N N . SER A 1 108 ? 2.694 -4.149 -18.188 1.00 89.62 108 SER A N 1
ATOM 859 C CA . SER A 1 108 ? 2.165 -2.864 -18.662 1.00 89.62 108 SER A CA 1
ATOM 860 C C . SER A 1 108 ? 3.141 -2.136 -19.588 1.00 89.62 108 SER A C 1
ATOM 862 O O . SER A 1 108 ? 4.338 -2.427 -19.623 1.00 89.62 108 SER A O 1
ATOM 864 N N . GLU A 1 109 ? 2.648 -1.088 -20.244 1.00 85.19 109 GLU A N 1
ATOM 865 C CA . GLU A 1 109 ? 3.432 -0.115 -21.008 1.00 85.19 109 GLU A CA 1
ATOM 866 C C . GLU A 1 109 ? 4.604 0.477 -20.203 1.00 85.19 109 GLU A C 1
ATOM 868 O O . GLU A 1 109 ? 5.607 0.886 -20.785 1.00 85.19 109 GLU A O 1
ATOM 873 N N . TYR A 1 110 ? 4.551 0.458 -18.863 1.00 90.88 110 TYR A N 1
ATOM 874 C CA . TYR A 1 110 ? 5.648 0.921 -18.011 1.00 90.88 110 TYR A CA 1
ATOM 875 C C . TYR A 1 110 ? 6.921 0.066 -18.095 1.00 90.88 110 TYR A C 1
ATOM 877 O O . TYR A 1 110 ? 7.969 0.537 -17.659 1.00 90.88 110 TYR A O 1
ATOM 885 N N . ALA A 1 111 ? 6.887 -1.143 -18.667 1.00 95.38 111 ALA A N 1
ATOM 886 C CA . ALA A 1 111 ? 8.115 -1.878 -18.984 1.00 95.38 111 ALA A CA 1
ATOM 887 C C . ALA A 1 111 ? 9.029 -1.057 -19.914 1.00 95.38 111 ALA A C 1
ATOM 889 O O . ALA A 1 111 ? 10.228 -0.949 -19.663 1.00 95.38 111 ALA A O 1
ATOM 890 N N . TYR A 1 112 ? 8.449 -0.369 -20.903 1.00 95.25 112 TYR A N 1
ATOM 891 C CA . TYR A 1 112 ? 9.180 0.540 -21.789 1.00 95.25 112 TYR A CA 1
ATOM 892 C C . TYR A 1 112 ? 9.719 1.748 -21.027 1.00 95.25 112 TYR A C 1
ATOM 894 O O . TYR A 1 112 ? 10.868 2.132 -21.215 1.00 95.25 112 TYR A O 1
ATOM 902 N N . TYR A 1 113 ? 8.922 2.318 -20.120 1.00 94.75 113 TYR A N 1
ATOM 903 C CA . TYR A 1 113 ? 9.356 3.439 -19.288 1.00 94.75 113 TYR A CA 1
ATOM 904 C C . TYR A 1 113 ? 10.595 3.098 -18.448 1.00 94.75 113 TYR A C 1
ATOM 906 O O . TYR A 1 113 ? 11.594 3.813 -18.499 1.00 94.75 113 TYR A O 1
ATOM 914 N N . TYR A 1 114 ? 10.579 1.980 -17.718 1.00 97.75 114 TYR A N 1
ATOM 915 C CA . TYR A 1 114 ? 11.745 1.577 -16.926 1.00 97.75 114 TYR A CA 1
ATOM 916 C C . TYR A 1 114 ? 12.933 1.164 -17.796 1.00 97.75 114 TYR A C 1
ATOM 918 O O . TYR A 1 114 ? 14.074 1.364 -17.386 1.00 97.75 114 TYR A O 1
ATOM 926 N N . LEU A 1 115 ? 12.690 0.664 -19.008 1.00 98.38 115 LEU A N 1
ATOM 927 C CA . LEU A 1 115 ? 13.739 0.351 -19.972 1.00 98.38 115 LEU A CA 1
ATOM 928 C C . LEU A 1 115 ? 14.421 1.617 -20.519 1.00 98.38 115 LEU A C 1
ATOM 930 O O . LEU A 1 115 ? 15.643 1.636 -20.639 1.00 98.38 115 LEU A O 1
ATOM 934 N N . ILE A 1 116 ? 13.671 2.703 -20.756 1.00 97.94 116 ILE A N 1
ATOM 935 C CA . ILE A 1 116 ? 14.227 4.030 -21.091 1.00 97.94 116 ILE A CA 1
ATOM 936 C C . ILE A 1 116 ? 15.180 4.490 -19.987 1.00 97.94 116 ILE A C 1
ATOM 938 O O . ILE A 1 116 ? 16.308 4.892 -20.275 1.00 97.94 116 ILE A O 1
ATOM 942 N N . ILE A 1 117 ? 14.751 4.397 -18.724 1.00 98.19 117 ILE A N 1
ATOM 943 C CA . ILE A 1 117 ? 15.591 4.763 -17.578 1.00 98.19 117 ILE A CA 1
ATOM 944 C C . ILE A 1 117 ? 16.832 3.869 -17.534 1.00 98.19 117 ILE A C 1
ATOM 946 O O . ILE A 1 117 ? 17.942 4.379 -17.426 1.00 98.19 117 ILE A O 1
ATOM 950 N N . ALA A 1 118 ? 16.674 2.551 -17.666 1.00 98.38 118 ALA A N 1
ATOM 951 C CA . ALA A 1 118 ? 17.781 1.601 -17.605 1.00 98.38 118 ALA A CA 1
ATOM 952 C C . ALA A 1 118 ? 18.832 1.859 -18.701 1.00 98.38 118 ALA A C 1
ATOM 954 O O . ALA A 1 118 ? 20.028 1.937 -18.408 1.00 98.38 118 ALA A O 1
ATOM 955 N N . TYR A 1 119 ? 18.401 2.073 -19.949 1.00 98.62 119 TYR A N 1
ATOM 956 C CA . TYR A 1 119 ? 19.297 2.450 -21.043 1.00 98.62 119 TYR A CA 1
ATOM 957 C C . TYR A 1 119 ? 19.983 3.790 -20.797 1.00 98.62 119 TYR A C 1
ATOM 959 O O . TYR A 1 119 ? 21.194 3.907 -21.001 1.00 98.62 119 TYR A O 1
ATOM 967 N N . SER A 1 120 ? 19.243 4.778 -20.296 1.00 98.31 120 SER A N 1
ATOM 968 C CA . SER A 1 120 ? 19.793 6.083 -19.950 1.00 98.31 120 SER A CA 1
ATOM 969 C C . SER A 1 120 ? 20.859 5.979 -18.856 1.00 98.31 120 SER A C 1
ATOM 971 O O . SER A 1 120 ? 21.922 6.586 -18.985 1.00 98.31 120 SER A O 1
ATOM 973 N N . LEU A 1 121 ? 20.609 5.201 -17.798 1.00 98.00 121 LEU A N 1
ATOM 974 C CA . LEU A 1 121 ? 21.571 4.933 -16.723 1.00 98.00 121 LEU A CA 1
ATOM 975 C C . LEU A 1 121 ? 22.848 4.296 -17.281 1.00 98.00 121 LEU A C 1
ATOM 977 O O . LEU A 1 121 ? 23.948 4.747 -16.973 1.00 98.00 121 LEU A O 1
ATOM 981 N N . LYS A 1 122 ? 22.713 3.308 -18.173 1.00 97.62 122 LYS A N 1
ATOM 982 C CA . LYS A 1 122 ? 23.845 2.663 -18.857 1.00 97.62 122 LYS A CA 1
ATOM 983 C C . LYS A 1 122 ? 24.614 3.598 -19.807 1.00 97.62 122 LYS A C 1
ATOM 985 O O . LYS A 1 122 ? 25.743 3.285 -20.173 1.00 97.62 122 LYS A O 1
ATOM 990 N N . GLY A 1 123 ? 24.030 4.728 -20.208 1.00 97.50 123 GLY A N 1
ATOM 991 C CA . GLY A 1 123 ? 24.594 5.623 -21.224 1.00 97.50 123 GLY A CA 1
ATOM 992 C C . GLY A 1 123 ? 24.307 5.183 -22.664 1.00 97.50 123 GLY A C 1
ATOM 993 O O . GLY A 1 123 ? 24.923 5.688 -23.601 1.00 97.50 123 GLY A O 1
ATOM 994 N N . ASP A 1 124 ? 23.368 4.257 -22.868 1.00 98.06 124 ASP A N 1
ATOM 995 C CA . ASP A 1 124 ? 22.957 3.784 -24.190 1.00 98.06 124 ASP A CA 1
ATOM 996 C C . ASP A 1 124 ? 21.890 4.712 -24.790 1.00 98.06 124 ASP A C 1
ATOM 998 O O . ASP A 1 124 ? 20.687 4.428 -24.820 1.00 98.06 124 ASP A O 1
ATOM 1002 N N . CYS A 1 125 ? 22.331 5.884 -25.245 1.00 96.56 125 CYS A N 1
ATOM 1003 C CA . CYS A 1 125 ? 21.413 6.944 -25.661 1.00 96.56 125 CYS A CA 1
ATOM 1004 C C . CYS A 1 125 ? 20.639 6.596 -26.939 1.00 96.56 125 CYS A C 1
ATOM 1006 O O . CYS A 1 125 ? 19.524 7.083 -27.126 1.00 96.56 125 CYS A O 1
ATOM 1008 N N . LYS A 1 126 ? 21.193 5.721 -27.791 1.00 97.69 126 LYS A N 1
ATOM 1009 C CA . LYS A 1 126 ? 20.526 5.237 -29.006 1.00 97.69 126 LYS A CA 1
ATOM 1010 C C . LYS A 1 126 ? 19.310 4.384 -28.651 1.00 97.69 126 LYS A C 1
ATOM 1012 O O . LYS A 1 126 ? 18.221 4.640 -29.165 1.00 97.69 126 LYS A O 1
ATOM 1017 N N . ASN A 1 127 ? 19.475 3.409 -27.759 1.00 98.06 127 ASN A N 1
ATOM 1018 C CA . ASN A 1 127 ? 18.353 2.578 -27.331 1.00 98.06 127 ASN A CA 1
ATOM 1019 C C . ASN A 1 127 ? 17.390 3.343 -26.415 1.00 98.06 127 ASN A C 1
ATOM 1021 O O . ASN A 1 127 ? 16.185 3.109 -26.476 1.00 98.06 127 ASN A O 1
ATOM 1025 N N . THR A 1 128 ? 17.879 4.334 -25.662 1.00 95.94 128 THR A N 1
ATOM 1026 C CA . THR A 1 128 ? 17.029 5.245 -24.874 1.00 95.94 128 THR A CA 1
ATOM 1027 C C . THR A 1 128 ? 16.005 5.965 -25.760 1.00 95.94 128 THR A C 1
ATOM 1029 O O . THR A 1 128 ? 14.804 5.871 -25.511 1.00 95.94 128 THR A O 1
ATOM 1032 N N . ILE A 1 129 ? 16.450 6.652 -26.825 1.00 92.50 129 ILE A N 1
ATOM 1033 C CA . ILE A 1 129 ? 15.531 7.371 -27.726 1.00 92.50 129 ILE A CA 1
ATOM 1034 C C . ILE A 1 129 ? 14.669 6.421 -28.562 1.00 92.50 129 ILE A C 1
ATOM 1036 O O . ILE A 1 129 ? 13.496 6.705 -28.796 1.00 92.50 129 ILE A O 1
ATOM 1040 N N . GLY A 1 130 ? 15.220 5.274 -28.978 1.00 92.56 130 GLY A N 1
ATOM 1041 C CA . GLY A 1 130 ? 14.465 4.237 -29.683 1.00 92.56 130 GLY A CA 1
ATOM 1042 C C . GLY A 1 130 ? 13.284 3.729 -28.854 1.00 92.56 130 GLY A C 1
ATOM 1043 O O . GLY A 1 130 ? 12.143 3.779 -29.312 1.00 92.56 130 GLY A O 1
ATOM 1044 N N . THR A 1 131 ? 13.546 3.347 -27.603 1.00 97.19 131 THR A N 1
ATOM 1045 C CA . THR A 1 131 ? 12.522 2.855 -26.667 1.00 97.19 131 THR A CA 1
ATOM 1046 C C . THR A 1 131 ? 11.506 3.943 -26.324 1.00 97.19 131 THR A C 1
ATOM 1048 O O . THR A 1 131 ? 10.310 3.670 -26.268 1.00 97.19 131 THR A O 1
ATOM 1051 N N . LEU A 1 132 ? 11.943 5.198 -26.161 1.00 87.81 132 LEU A N 1
ATOM 1052 C CA . LEU A 1 132 ? 11.042 6.331 -25.938 1.00 87.81 132 LEU A CA 1
ATOM 1053 C C . LEU A 1 132 ? 10.061 6.524 -27.106 1.00 87.81 132 LEU A C 1
ATOM 1055 O O . LEU A 1 132 ? 8.867 6.711 -26.881 1.00 87.81 132 LEU A O 1
ATOM 1059 N N . ASN A 1 133 ? 10.533 6.414 -28.349 1.00 85.88 133 ASN A N 1
ATOM 1060 C CA . ASN A 1 133 ? 9.680 6.497 -29.538 1.00 85.88 133 ASN A CA 1
ATOM 1061 C C . ASN A 1 133 ? 8.669 5.345 -29.636 1.00 85.88 133 ASN A C 1
ATOM 1063 O O . ASN A 1 133 ? 7.580 5.533 -30.177 1.00 85.88 133 ASN A O 1
ATOM 1067 N N . GLU A 1 134 ? 9.009 4.153 -29.144 1.00 89.31 134 GLU A N 1
ATOM 1068 C CA . GLU A 1 134 ? 8.059 3.041 -29.020 1.00 89.31 134 GLU A CA 1
ATOM 1069 C C . GLU A 1 134 ? 7.038 3.302 -27.912 1.00 89.31 134 GLU A C 1
ATOM 1071 O O . GLU A 1 134 ? 5.840 3.120 -28.132 1.00 89.31 134 GLU A O 1
ATOM 1076 N N . PHE A 1 135 ? 7.489 3.818 -26.767 1.00 89.75 135 PHE A N 1
ATOM 1077 C CA . PHE A 1 135 ? 6.630 4.154 -25.638 1.00 89.75 135 PHE A CA 1
ATOM 1078 C C . PHE A 1 135 ? 5.548 5.177 -26.020 1.00 89.75 135 PHE A C 1
ATOM 1080 O O . PHE A 1 135 ? 4.381 4.959 -25.702 1.00 89.75 135 PHE A O 1
ATOM 1087 N N . TYR A 1 136 ? 5.883 6.205 -26.815 1.00 77.69 136 TYR A N 1
ATOM 1088 C CA . TYR A 1 136 ? 4.903 7.159 -27.368 1.00 77.69 136 TYR A CA 1
ATOM 1089 C C . TYR A 1 136 ? 3.749 6.501 -28.139 1.00 77.69 136 TYR A C 1
ATOM 1091 O O . TYR A 1 136 ? 2.657 7.057 -28.187 1.00 77.69 136 TYR A O 1
ATOM 1099 N N . LYS A 1 137 ? 3.974 5.343 -28.770 1.00 83.69 137 LYS A N 1
ATOM 1100 C CA . LYS A 1 137 ? 2.958 4.670 -29.599 1.00 83.69 137 LYS A CA 1
ATOM 1101 C C . LYS A 1 137 ? 1.972 3.847 -28.775 1.00 83.69 137 LYS A C 1
ATOM 1103 O O . LYS A 1 137 ? 0.869 3.582 -29.246 1.00 83.69 137 LYS A O 1
ATOM 1108 N N . ILE A 1 138 ? 2.388 3.390 -27.594 1.00 80.81 138 ILE A N 1
ATOM 1109 C CA . ILE A 1 138 ? 1.607 2.470 -26.755 1.00 80.81 138 ILE A CA 1
ATOM 1110 C C . ILE A 1 138 ? 1.050 3.136 -25.497 1.00 80.81 138 ILE A C 1
ATOM 1112 O O . ILE A 1 138 ? 0.098 2.619 -24.915 1.00 80.81 138 ILE A O 1
ATOM 1116 N N . TYR A 1 139 ? 1.628 4.262 -25.071 1.00 76.81 139 TYR A N 1
ATOM 1117 C CA . TYR A 1 139 ? 1.183 4.989 -23.892 1.00 76.81 139 TYR A CA 1
ATOM 1118 C C . TYR A 1 139 ? -0.214 5.571 -24.119 1.00 76.81 139 TYR A C 1
ATOM 1120 O O . TYR A 1 139 ? -0.433 6.338 -25.053 1.00 76.81 139 TYR A O 1
ATOM 1128 N N . SER A 1 140 ? -1.170 5.180 -23.276 1.00 70.38 140 SER A N 1
ATOM 1129 C CA . SER A 1 140 ? -2.594 5.460 -23.493 1.00 70.38 140 SER A CA 1
ATOM 1130 C C . SER A 1 140 ? -3.223 6.375 -22.443 1.00 70.38 140 SER A C 1
ATOM 1132 O O . SER A 1 140 ? -4.448 6.484 -22.401 1.00 70.38 140 SER A O 1
ATOM 1134 N N . TYR A 1 141 ? -2.434 6.976 -21.551 1.00 63.12 141 TYR A N 1
ATOM 1135 C CA . TYR A 1 141 ? -2.966 7.879 -20.531 1.00 63.12 141 TYR A CA 1
ATOM 1136 C C . TYR A 1 141 ? -2.923 9.332 -20.998 1.00 63.12 141 TYR A C 1
ATOM 1138 O O . TYR A 1 141 ? -2.001 9.736 -21.698 1.00 63.12 141 TYR A O 1
ATOM 1146 N N . GLU A 1 142 ? -3.925 10.108 -20.577 1.00 56.75 142 GLU A N 1
ATOM 1147 C CA . GLU A 1 142 ? -4.020 11.542 -20.884 1.00 56.75 142 GLU A CA 1
ATOM 1148 C C . GLU A 1 142 ? -2.916 12.364 -20.209 1.00 56.75 142 GLU A C 1
ATOM 1150 O O . GLU A 1 142 ? -2.485 13.380 -20.748 1.00 56.75 142 GLU A O 1
ATOM 1155 N N . ASP A 1 143 ? -2.459 11.936 -19.028 1.00 58.53 143 ASP A N 1
ATOM 1156 C CA . ASP A 1 143 ? -1.336 12.568 -18.344 1.00 58.53 143 ASP A CA 1
ATOM 1157 C C . ASP A 1 143 ? -0.015 12.154 -19.003 1.00 58.53 143 ASP A C 1
ATOM 1159 O O . ASP A 1 143 ? 0.438 11.021 -18.865 1.00 58.53 143 ASP A O 1
ATOM 1163 N N . GLU A 1 144 ? 0.624 13.089 -19.698 1.00 67.31 144 GLU A N 1
ATOM 1164 C CA . GLU A 1 144 ? 1.883 12.869 -20.410 1.00 67.31 144 GLU A CA 1
ATOM 1165 C C . GLU A 1 144 ? 3.123 12.846 -19.495 1.00 67.31 144 GLU A C 1
ATOM 1167 O O . GLU A 1 144 ? 4.248 12.782 -20.000 1.00 67.31 144 GLU A O 1
ATOM 1172 N N . TRP A 1 145 ? 2.973 12.887 -18.163 1.00 74.56 145 TRP A N 1
ATOM 1173 C CA . TRP A 1 145 ? 4.098 12.972 -17.222 1.00 74.56 145 TRP A CA 1
ATOM 1174 C C . TRP A 1 145 ? 5.219 11.961 -17.511 1.00 74.56 145 TRP A C 1
ATOM 1176 O O . TRP A 1 145 ? 6.387 12.341 -17.581 1.00 74.56 145 TRP A O 1
ATOM 1186 N N . TYR A 1 146 ? 4.883 10.689 -17.757 1.00 73.56 146 TYR A N 1
ATOM 1187 C CA . TYR A 1 146 ? 5.878 9.638 -18.024 1.00 73.56 146 TYR A CA 1
ATOM 1188 C C . TYR A 1 146 ? 6.592 9.812 -19.370 1.00 73.56 146 TYR A C 1
ATOM 1190 O O . TYR A 1 146 ? 7.752 9.421 -19.511 1.00 73.56 146 TYR A O 1
ATOM 1198 N N . LEU A 1 147 ? 5.924 10.410 -20.361 1.00 74.25 147 LEU A N 1
ATOM 1199 C CA . LEU A 1 147 ? 6.534 10.742 -21.648 1.00 74.25 147 LEU A CA 1
ATOM 1200 C C . LEU A 1 147 ? 7.539 11.887 -21.477 1.00 74.25 147 LEU A C 1
ATOM 1202 O O . LEU A 1 147 ? 8.658 11.816 -21.990 1.00 74.25 147 LEU A O 1
ATOM 1206 N N . ILE A 1 148 ? 7.165 12.909 -20.702 1.00 72.81 148 ILE A N 1
ATOM 1207 C CA . ILE A 1 148 ? 8.020 14.059 -20.383 1.00 72.81 148 ILE A CA 1
ATOM 1208 C C . ILE A 1 148 ? 9.232 13.621 -19.549 1.00 72.81 148 ILE A C 1
ATOM 1210 O O . ILE A 1 148 ? 10.360 14.015 -19.860 1.00 72.81 148 ILE A O 1
ATOM 1214 N N . ASP A 1 149 ? 9.037 12.783 -18.528 1.00 81.75 149 ASP A N 1
ATOM 1215 C CA . ASP A 1 149 ? 10.149 12.263 -17.726 1.00 81.75 149 ASP A CA 1
ATOM 1216 C C . ASP A 1 149 ? 11.065 11.363 -18.570 1.00 81.75 149 ASP A C 1
ATOM 1218 O O . ASP A 1 149 ? 12.285 11.508 -18.527 1.00 81.75 149 ASP A O 1
ATOM 1222 N N . GLY A 1 150 ? 10.511 10.533 -19.461 1.00 78.75 150 GLY A N 1
ATOM 1223 C CA . GLY A 1 150 ? 11.301 9.768 -20.432 1.00 78.75 150 GLY A CA 1
ATOM 1224 C C . GLY A 1 150 ? 12.184 10.648 -21.335 1.00 78.75 150 GLY A C 1
ATOM 1225 O O . GLY A 1 150 ? 13.357 10.336 -21.556 1.00 78.75 150 GLY A O 1
ATOM 1226 N N . GLN A 1 151 ? 11.677 11.797 -21.807 1.00 77.38 151 GLN A N 1
ATOM 1227 C CA . GLN A 1 151 ? 12.497 12.778 -22.537 1.00 77.38 151 GLN A CA 1
ATOM 1228 C C . GLN A 1 151 ? 13.615 13.361 -21.666 1.00 77.38 151 GLN A C 1
ATOM 1230 O O . GLN A 1 151 ? 14.719 13.606 -22.161 1.00 77.38 151 GLN A O 1
ATOM 1235 N N . LYS A 1 152 ? 13.335 13.626 -20.385 1.00 82.19 152 LYS A N 1
ATOM 1236 C CA . LYS A 1 152 ? 14.340 14.114 -19.437 1.00 82.19 152 LYS A CA 1
ATOM 1237 C C . LYS A 1 152 ? 15.463 13.089 -19.279 1.00 82.19 152 LYS A C 1
ATOM 1239 O O . LYS A 1 152 ? 16.620 13.469 -19.445 1.00 82.19 152 LYS A O 1
ATOM 1244 N N . TRP A 1 153 ? 15.136 11.812 -19.069 1.00 91.19 153 TRP A N 1
ATOM 1245 C CA . TRP A 1 153 ? 16.128 10.735 -19.018 1.00 91.19 153 TRP A CA 1
ATOM 1246 C C . TRP A 1 153 ? 16.984 10.690 -20.284 1.00 91.19 153 TRP A C 1
ATOM 1248 O O . TRP A 1 153 ? 18.204 10.676 -20.185 1.00 91.19 153 TRP A O 1
ATOM 1258 N N . TYR A 1 154 ? 16.395 10.823 -21.476 1.00 91.06 154 TYR A N 1
ATOM 1259 C CA . TYR A 1 154 ? 17.180 10.929 -22.711 1.00 91.06 154 TYR A CA 1
ATOM 1260 C C . TYR A 1 154 ? 18.165 12.118 -22.719 1.00 91.06 154 TYR A C 1
ATOM 1262 O O . TYR A 1 154 ? 19.336 11.945 -23.057 1.00 91.06 154 TYR A O 1
ATOM 1270 N N . ARG A 1 155 ? 17.742 13.319 -22.294 1.00 88.19 155 ARG A N 1
ATOM 1271 C CA . ARG A 1 155 ? 18.631 14.503 -22.184 1.00 88.19 155 ARG A CA 1
ATOM 1272 C C . ARG A 1 155 ? 19.731 14.331 -21.129 1.00 88.19 155 ARG A C 1
ATOM 1274 O O . ARG A 1 155 ? 20.757 15.022 -21.167 1.00 88.19 155 ARG A O 1
ATOM 1281 N N . GLU A 1 156 ? 19.507 13.457 -20.157 1.00 92.06 156 GLU A N 1
ATOM 1282 C CA . GLU A 1 156 ? 20.412 13.154 -19.048 1.00 92.06 156 GLU A CA 1
ATOM 1283 C C . GLU A 1 156 ? 21.117 11.796 -19.195 1.00 92.06 156 GLU A C 1
ATOM 1285 O O . GLU A 1 156 ? 21.750 11.318 -18.249 1.00 92.06 156 GLU A O 1
ATOM 1290 N N . CYS A 1 157 ? 21.061 11.207 -20.391 1.00 96.38 157 CYS A N 1
ATOM 1291 C CA . CYS A 1 157 ? 21.675 9.925 -20.703 1.00 96.38 157 CYS A CA 1
ATOM 1292 C C . CYS A 1 157 ? 23.159 9.893 -20.306 1.00 96.38 157 CYS A C 1
ATOM 1294 O O . CYS A 1 157 ? 23.924 10.809 -20.616 1.00 96.38 157 CYS A O 1
ATOM 1296 N N . GLY A 1 158 ? 23.552 8.846 -19.576 1.00 95.06 158 GLY A N 1
ATOM 1297 C CA . GLY A 1 158 ? 24.917 8.618 -19.098 1.00 95.06 158 GLY A CA 1
ATOM 1298 C C . GLY A 1 158 ? 25.391 9.548 -17.974 1.00 95.06 158 GLY A C 1
ATOM 1299 O O . GLY A 1 158 ? 26.542 9.447 -17.560 1.00 95.06 158 GLY A O 1
ATOM 1300 N N . LYS A 1 159 ? 24.548 10.458 -17.460 1.00 95.25 159 LYS A N 1
ATOM 1301 C CA . LYS A 1 159 ? 24.948 11.413 -16.403 1.00 95.25 159 LYS A CA 1
ATOM 1302 C C . LYS A 1 159 ? 24.826 10.861 -14.982 1.00 95.25 159 LYS A C 1
ATOM 1304 O O . LYS A 1 159 ? 25.371 11.447 -14.048 1.00 95.25 159 LYS A O 1
ATOM 1309 N N . HIS A 1 160 ? 24.098 9.766 -14.807 1.00 93.75 160 HIS A N 1
ATOM 1310 C CA . HIS A 1 160 ? 23.777 9.192 -13.505 1.00 93.75 160 HIS A CA 1
ATOM 1311 C C . HIS A 1 160 ? 24.701 8.016 -13.182 1.00 93.75 160 HIS A C 1
ATOM 1313 O O . HIS A 1 160 ? 24.991 7.192 -14.046 1.00 93.75 160 HIS A O 1
ATOM 1319 N N . LYS A 1 161 ? 25.138 7.925 -11.923 1.00 93.00 161 LYS A N 1
ATOM 1320 C CA . LYS A 1 161 ? 25.928 6.792 -11.426 1.00 93.00 161 LYS A CA 1
ATOM 1321 C C . LYS A 1 161 ? 25.009 5.662 -10.968 1.00 93.00 161 LYS A C 1
ATOM 1323 O O . LYS A 1 161 ? 23.921 5.929 -10.463 1.00 93.00 161 LYS A O 1
ATOM 1328 N N . TRP A 1 162 ? 25.471 4.429 -11.124 1.00 93.31 162 TRP A N 1
ATOM 1329 C CA . TRP A 1 162 ? 24.779 3.212 -10.710 1.00 93.31 162 TRP A CA 1
ATOM 1330 C C . TRP A 1 162 ? 25.806 2.112 -10.395 1.00 93.31 162 TRP A C 1
ATOM 1332 O O . TRP A 1 162 ? 26.977 2.238 -10.759 1.00 93.31 162 TRP A O 1
ATOM 1342 N N . GLU A 1 163 ? 25.380 1.065 -9.693 1.00 91.31 163 GLU A N 1
ATOM 1343 C CA . GLU A 1 163 ? 26.235 -0.040 -9.230 1.00 91.31 163 GLU A CA 1
ATOM 1344 C C . GLU A 1 163 ? 25.798 -1.375 -9.865 1.00 91.31 163 GLU A C 1
ATOM 1346 O O . GLU A 1 163 ? 24.606 -1.648 -9.951 1.00 91.31 163 GLU A O 1
ATOM 1351 N N . ASP A 1 164 ? 26.732 -2.231 -10.291 1.00 83.62 164 ASP A N 1
ATOM 1352 C CA . ASP A 1 164 ? 26.454 -3.644 -10.621 1.00 83.62 164 ASP A CA 1
ATOM 1353 C C . ASP A 1 164 ? 27.202 -4.532 -9.626 1.00 83.62 164 ASP A C 1
ATOM 1355 O O . ASP A 1 164 ? 28.373 -4.275 -9.331 1.00 83.62 164 ASP A O 1
ATOM 1359 N N . ASP A 1 165 ? 26.568 -5.616 -9.181 1.00 70.81 165 ASP A N 1
ATOM 1360 C CA . ASP A 1 165 ? 27.199 -6.613 -8.301 1.00 70.81 165 ASP A CA 1
ATOM 1361 C C . ASP A 1 165 ? 28.429 -7.282 -8.963 1.00 70.81 165 ASP A C 1
ATOM 1363 O O . ASP A 1 165 ? 29.376 -7.683 -8.290 1.00 70.81 165 ASP A O 1
ATOM 1367 N N . ASP A 1 166 ? 28.467 -7.308 -10.303 1.00 58.41 166 ASP A N 1
ATOM 1368 C CA . ASP A 1 166 ? 29.563 -7.869 -11.107 1.00 58.41 166 ASP A CA 1
ATOM 1369 C C . ASP A 1 166 ? 30.705 -6.872 -11.394 1.00 58.41 166 ASP A C 1
ATOM 1371 O O . ASP A 1 166 ? 31.693 -7.213 -12.055 1.00 58.41 166 ASP A O 1
ATOM 1375 N N . SER A 1 167 ? 30.610 -5.625 -10.916 1.00 47.84 167 SER A N 1
ATOM 1376 C CA . SER A 1 167 ? 31.691 -4.654 -11.088 1.00 47.84 167 SER A CA 1
ATOM 1377 C C . SER A 1 167 ? 32.851 -4.979 -10.140 1.00 47.84 167 SER A C 1
ATOM 1379 O O . SER A 1 167 ? 32.872 -4.619 -8.963 1.00 47.84 167 SER A O 1
ATOM 1381 N N . ILE A 1 168 ? 33.855 -5.690 -10.667 1.00 40.91 168 ILE A N 1
ATOM 1382 C CA . ILE A 1 168 ? 35.174 -5.825 -10.041 1.00 40.91 168 ILE A CA 1
ATOM 1383 C C . ILE A 1 168 ? 35.607 -4.427 -9.594 1.00 40.91 168 ILE A C 1
ATOM 1385 O O . ILE A 1 168 ? 35.818 -3.544 -10.426 1.00 40.91 168 ILE A O 1
ATOM 1389 N N . LYS A 1 169 ? 35.749 -4.228 -8.278 1.00 43.22 169 LYS A N 1
ATOM 1390 C CA . LYS A 1 169 ? 36.369 -3.030 -7.707 1.00 43.22 169 LYS A CA 1
ATOM 1391 C C . LYS A 1 169 ? 37.834 -3.003 -8.134 1.00 43.22 169 LYS A C 1
ATOM 1393 O O . LYS A 1 169 ? 38.706 -3.467 -7.403 1.00 43.22 169 LYS A O 1
ATOM 1398 N N . ILE A 1 170 ? 38.115 -2.496 -9.331 1.00 38.78 170 ILE A N 1
ATOM 1399 C CA . ILE A 1 170 ? 39.467 -2.090 -9.692 1.00 38.78 170 ILE A CA 1
ATOM 1400 C C . ILE A 1 170 ? 39.725 -0.846 -8.852 1.00 38.78 170 ILE A C 1
ATOM 1402 O O . ILE A 1 170 ? 39.191 0.224 -9.127 1.00 38.78 170 ILE A O 1
ATOM 1406 N N . ALA A 1 171 ? 40.461 -1.031 -7.758 1.00 36.22 171 ALA A N 1
ATOM 1407 C CA . ALA A 1 171 ? 40.975 0.071 -6.970 1.00 36.22 171 ALA A CA 1
ATOM 1408 C C . ALA A 1 171 ? 41.745 1.013 -7.903 1.00 36.22 171 ALA A C 1
ATOM 1410 O O . ALA A 1 171 ? 42.589 0.555 -8.677 1.00 36.22 171 ALA A O 1
ATOM 1411 N N . ASP A 1 172 ? 41.430 2.304 -7.826 1.00 39.25 172 ASP A N 1
ATOM 1412 C CA . ASP A 1 172 ? 42.113 3.364 -8.554 1.00 39.25 172 ASP A CA 1
ATOM 1413 C C . ASP A 1 172 ? 43.632 3.234 -8.363 1.00 39.25 172 ASP A C 1
ATOM 1415 O O . ASP A 1 172 ? 44.166 3.473 -7.277 1.00 39.25 172 ASP A O 1
ATOM 1419 N N . VAL A 1 173 ? 44.341 2.832 -9.420 1.00 31.66 173 VAL A N 1
ATOM 1420 C CA . VAL A 1 173 ? 45.797 2.967 -9.472 1.00 31.66 173 VAL A CA 1
ATOM 1421 C C . VAL A 1 173 ? 46.086 4.420 -9.851 1.00 31.66 173 VAL A C 1
ATOM 1423 O O . VAL A 1 173 ? 45.587 4.877 -10.883 1.00 31.66 173 VAL A O 1
ATOM 1426 N N . PRO A 1 174 ? 46.876 5.165 -9.058 1.00 36.25 174 PRO A N 1
ATOM 1427 C CA . PRO A 1 174 ? 47.245 6.530 -9.399 1.00 36.25 174 PRO A CA 1
ATOM 1428 C C . PRO A 1 174 ? 48.030 6.540 -10.711 1.00 36.25 174 PRO A C 1
ATOM 1430 O O . PRO A 1 174 ? 49.039 5.845 -10.849 1.00 36.25 174 PRO A O 1
ATOM 1433 N N . ILE A 1 175 ? 47.564 7.331 -11.675 1.00 36.94 175 ILE A N 1
ATOM 1434 C CA . ILE A 1 175 ? 48.302 7.615 -12.902 1.00 36.94 175 ILE A CA 1
ATOM 1435 C C . ILE A 1 175 ? 49.420 8.583 -12.529 1.00 36.94 175 ILE A C 1
ATOM 1437 O O . ILE A 1 175 ? 49.176 9.778 -12.401 1.00 36.94 175 ILE A O 1
ATOM 1441 N N . ASP A 1 176 ? 50.637 8.066 -12.394 1.00 37.41 176 ASP A N 1
ATOM 1442 C CA . ASP A 1 176 ? 51.843 8.873 -12.513 1.00 37.41 176 ASP A CA 1
ATOM 1443 C C . ASP A 1 176 ? 52.852 8.199 -13.450 1.00 37.41 176 ASP A C 1
ATOM 1445 O O . ASP A 1 176 ? 53.311 7.078 -13.238 1.00 37.41 176 ASP A O 1
ATOM 1449 N N . SER A 1 177 ? 53.236 8.973 -14.467 1.00 33.84 177 SER A N 1
ATOM 1450 C CA . SER A 1 177 ? 54.429 8.848 -15.312 1.00 33.84 177 SER A CA 1
ATOM 1451 C C . SER A 1 177 ? 54.535 7.663 -16.288 1.00 33.84 177 SER A C 1
ATOM 1453 O O . SER A 1 177 ? 55.096 6.630 -15.959 1.00 33.84 177 SER A O 1
ATOM 1455 N N . VAL A 1 178 ? 54.184 7.896 -17.561 1.00 32.06 178 VAL A N 1
ATOM 1456 C CA . VAL A 1 178 ? 55.127 7.687 -18.682 1.00 32.06 178 VAL A CA 1
ATOM 1457 C C . VAL A 1 178 ? 54.866 8.754 -19.751 1.00 32.06 178 VAL A C 1
ATOM 1459 O O . VAL A 1 178 ? 53.747 8.945 -20.218 1.00 32.06 178 VAL A O 1
ATOM 1462 N N . THR A 1 179 ? 55.920 9.481 -20.097 1.00 32.97 179 THR A N 1
ATOM 1463 C CA . THR A 1 179 ? 55.979 10.556 -21.085 1.00 32.97 179 THR A CA 1
ATOM 1464 C C . THR A 1 179 ? 56.111 10.055 -22.526 1.00 32.97 179 THR A C 1
ATOM 1466 O O . THR A 1 179 ? 56.767 9.057 -22.796 1.00 32.97 179 THR A O 1
ATOM 1469 N N . ALA A 1 180 ? 55.604 10.907 -23.426 1.00 29.27 180 ALA A N 1
ATOM 1470 C CA . ALA A 1 180 ? 56.104 11.224 -24.767 1.00 29.27 180 ALA A CA 1
ATOM 1471 C C . ALA A 1 180 ? 55.984 10.183 -25.897 1.00 29.27 180 ALA A C 1
ATOM 1473 O O . ALA A 1 180 ? 56.702 9.191 -25.948 1.00 29.27 180 ALA A O 1
ATOM 1474 N N . GLY A 1 181 ? 55.220 10.565 -26.929 1.00 26.45 181 GLY A N 1
ATOM 1475 C CA . GLY A 1 181 ? 55.532 10.191 -28.307 1.00 26.45 181 GLY A CA 1
ATOM 1476 C C . GLY A 1 181 ? 54.333 10.067 -29.244 1.00 26.45 181 GLY A C 1
ATOM 1477 O O . GLY A 1 181 ? 53.666 9.044 -29.230 1.00 26.45 181 GLY A O 1
ATOM 1478 N N . LEU A 1 182 ? 54.210 11.054 -30.143 1.00 28.12 182 LEU A N 1
ATOM 1479 C CA . LEU A 1 182 ? 53.620 10.992 -31.495 1.00 28.12 182 LEU A CA 1
ATOM 1480 C C . LEU A 1 182 ? 52.118 11.318 -31.658 1.00 28.12 182 LEU A C 1
ATOM 1482 O O . LEU A 1 182 ? 51.231 10.496 -31.458 1.00 28.12 182 LEU A O 1
ATOM 1486 N N . VAL A 1 183 ? 51.898 12.548 -32.137 1.00 29.77 183 VAL A N 1
ATOM 1487 C CA . VAL A 1 183 ? 50.723 13.058 -32.875 1.00 29.77 183 VAL A CA 1
ATOM 1488 C C . VAL A 1 183 ? 50.946 12.768 -34.374 1.00 29.77 183 VAL A C 1
ATOM 1490 O O . VAL A 1 183 ? 52.103 12.771 -34.807 1.00 29.77 183 VAL A O 1
ATOM 1493 N N . PRO A 1 184 ? 49.899 12.453 -35.158 1.00 35.00 184 PRO A N 1
ATOM 1494 C CA . PRO A 1 184 ? 49.347 13.423 -36.131 1.00 35.00 184 PRO A CA 1
ATOM 1495 C C . PRO A 1 184 ? 47.800 13.422 -36.088 1.00 35.00 184 PRO A C 1
ATOM 1497 O O . PRO A 1 184 ? 47.177 12.367 -36.107 1.00 35.00 184 PRO A O 1
ATOM 1500 N N . GLU A 1 185 ? 47.113 14.528 -35.795 1.00 30.39 185 GLU A N 1
ATOM 1501 C CA . GLU A 1 185 ? 46.692 15.610 -36.709 1.00 30.39 185 GLU A CA 1
ATOM 1502 C C . GLU A 1 185 ? 45.967 15.122 -37.980 1.00 30.39 185 GLU A C 1
ATOM 1504 O O . GLU A 1 185 ? 46.605 14.566 -38.865 1.00 30.39 185 GLU A O 1
ATOM 1509 N N . LEU A 1 186 ? 44.646 15.365 -38.071 1.00 25.88 186 LEU A N 1
ATOM 1510 C CA . LEU A 1 186 ? 43.856 15.428 -39.317 1.00 25.88 186 LEU A CA 1
ATOM 1511 C C . LEU A 1 186 ? 42.552 16.230 -39.089 1.00 25.88 186 LEU A C 1
ATOM 1513 O O . LEU A 1 186 ? 41.505 15.707 -38.724 1.00 25.88 186 LEU A O 1
ATOM 1517 N N . ILE A 1 187 ? 42.719 17.549 -39.192 1.00 28.61 187 ILE A N 1
ATOM 1518 C CA . ILE A 1 187 ? 41.944 18.553 -39.946 1.00 28.61 187 ILE A CA 1
ATOM 1519 C C . ILE A 1 187 ? 40.442 18.283 -40.196 1.00 28.61 187 ILE A C 1
ATOM 1521 O O . ILE A 1 187 ? 40.040 17.399 -40.948 1.00 28.61 187 ILE A O 1
ATOM 1525 N N . SER A 1 188 ? 39.648 19.191 -39.626 1.00 27.02 188 SER A N 1
ATOM 1526 C CA . SER A 1 188 ? 38.267 19.574 -39.935 1.00 27.02 188 SER A CA 1
ATOM 1527 C C . SER A 1 188 ? 38.077 20.083 -41.365 1.00 27.02 188 SER A C 1
ATOM 1529 O O . SER A 1 188 ? 38.944 20.809 -41.832 1.00 27.02 188 SER A O 1
ATOM 1531 N N . ASN A 1 189 ? 36.914 19.834 -41.977 1.00 27.59 189 ASN A N 1
ATOM 1532 C CA . ASN A 1 189 ? 36.200 20.784 -42.847 1.00 27.59 189 ASN A CA 1
ATOM 1533 C C . ASN A 1 189 ? 34.799 20.237 -43.167 1.00 27.59 189 ASN A C 1
ATOM 1535 O O . ASN A 1 189 ? 34.685 19.229 -43.854 1.00 27.59 189 ASN A O 1
ATOM 1539 N N . GLU A 1 190 ? 33.746 20.932 -42.739 1.00 28.41 190 GLU A N 1
ATOM 1540 C CA . GLU A 1 190 ? 32.459 20.900 -43.440 1.00 28.41 190 GLU A CA 1
ATOM 1541 C C . GLU A 1 190 ? 31.858 22.307 -43.405 1.00 28.41 190 GLU A C 1
ATOM 1543 O O . GLU A 1 190 ? 31.577 22.871 -42.346 1.00 28.41 190 GLU A O 1
ATOM 1548 N N . GLU A 1 191 ? 31.765 22.893 -44.596 1.00 27.17 191 GLU A N 1
ATOM 1549 C CA . GLU A 1 191 ? 31.208 24.207 -44.880 1.00 27.17 191 GLU A CA 1
ATOM 1550 C C . GLU A 1 191 ? 29.787 24.029 -45.432 1.00 27.17 191 GLU A C 1
ATOM 1552 O O . GLU A 1 191 ? 29.493 23.114 -46.202 1.00 27.17 191 GLU A O 1
ATOM 1557 N N . ILE A 1 192 ? 28.904 24.915 -44.985 1.00 27.33 192 ILE A N 1
ATOM 1558 C CA . ILE A 1 192 ? 27.477 24.991 -45.290 1.00 27.33 192 ILE A CA 1
ATOM 1559 C C . ILE A 1 192 ? 27.279 25.609 -46.676 1.00 27.33 192 ILE A C 1
ATOM 1561 O O . ILE A 1 192 ? 27.757 26.717 -46.898 1.00 27.33 192 ILE A O 1
ATOM 1565 N N . ILE A 1 193 ? 26.451 25.000 -47.535 1.00 29.47 193 ILE A N 1
ATOM 1566 C CA . ILE A 1 193 ? 25.669 25.736 -48.545 1.00 29.47 193 ILE A CA 1
ATOM 1567 C C . ILE A 1 193 ? 24.238 25.181 -48.599 1.00 29.47 193 ILE A C 1
ATOM 1569 O O . ILE A 1 193 ? 24.009 23.989 -48.793 1.00 29.47 193 ILE A O 1
ATOM 1573 N N . ALA A 1 194 ? 23.291 26.094 -48.401 1.00 25.02 194 ALA A N 1
ATOM 1574 C CA . ALA A 1 194 ? 21.856 25.950 -48.600 1.00 25.02 194 ALA A CA 1
ATOM 1575 C C . ALA A 1 194 ? 21.489 26.034 -50.092 1.00 25.02 194 ALA A C 1
ATOM 1577 O O . ALA A 1 194 ? 22.149 26.784 -50.802 1.00 25.02 194 ALA A O 1
ATOM 1578 N N . ASP A 1 195 ? 20.393 25.399 -50.531 1.00 26.83 195 ASP A N 1
ATOM 1579 C CA . ASP A 1 195 ? 19.308 26.155 -51.177 1.00 26.83 195 ASP A CA 1
ATOM 1580 C C . ASP A 1 195 ? 17.971 25.388 -51.313 1.00 26.83 195 ASP A C 1
ATOM 1582 O O . ASP A 1 195 ? 17.928 24.176 -51.509 1.00 26.83 195 ASP A O 1
ATOM 1586 N N . SER A 1 196 ? 16.916 26.191 -51.159 1.00 24.75 196 SER A N 1
ATOM 1587 C CA . SER A 1 196 ? 15.542 26.201 -51.688 1.00 24.75 196 SER A CA 1
ATOM 1588 C C . SER A 1 196 ? 14.808 24.931 -52.172 1.00 24.75 196 SER A C 1
ATOM 1590 O O . SER A 1 196 ? 15.193 24.263 -53.123 1.00 24.75 196 SER A O 1
ATOM 1592 N N . ALA A 1 197 ? 13.597 24.719 -51.628 1.00 26.81 197 ALA A N 1
ATOM 1593 C CA . ALA A 1 197 ? 12.333 24.938 -52.359 1.00 26.81 197 ALA A CA 1
ATOM 1594 C C . ALA A 1 197 ? 11.090 24.713 -51.460 1.00 26.81 197 ALA A C 1
ATOM 1596 O O . ALA A 1 197 ? 10.963 23.718 -50.752 1.00 26.81 197 ALA A O 1
ATOM 1597 N N . GLN A 1 198 ? 10.151 25.654 -51.536 1.00 25.52 198 GLN A N 1
ATOM 1598 C CA . GLN A 1 198 ? 8.778 25.682 -51.002 1.00 25.52 198 GLN A CA 1
ATOM 1599 C C . GLN A 1 198 ? 7.879 26.190 -52.169 1.00 25.52 198 GLN A C 1
ATOM 1601 O O . GLN A 1 198 ? 8.438 26.738 -53.121 1.00 25.52 198 GLN A O 1
ATOM 1606 N N . PRO A 1 199 ? 6.535 26.267 -52.069 1.00 40.66 199 PRO A N 1
ATOM 1607 C CA . PRO A 1 199 ? 5.505 25.270 -51.721 1.00 40.66 199 PRO A CA 1
ATOM 1608 C C . PRO A 1 199 ? 4.284 25.357 -52.695 1.00 40.66 199 PRO A C 1
ATOM 1610 O O . PRO A 1 199 ? 4.293 26.185 -53.591 1.00 40.66 199 PRO A O 1
ATOM 1613 N N . GLU A 1 200 ? 3.208 24.577 -52.492 1.00 25.11 200 GLU A N 1
ATOM 1614 C CA . GLU A 1 200 ? 1.799 24.884 -52.888 1.00 25.11 200 GLU A CA 1
ATOM 1615 C C . GLU A 1 200 ? 0.876 23.775 -52.299 1.00 25.11 200 GLU A C 1
ATOM 1617 O O . GLU A 1 200 ? 1.161 22.597 -52.483 1.00 25.11 200 GLU A O 1
ATOM 1622 N N . SER A 1 201 ? -0.005 24.024 -51.307 1.00 25.44 201 SER A N 1
ATOM 1623 C CA . SER A 1 201 ? -1.425 24.489 -51.347 1.00 25.44 201 SER A CA 1
ATOM 1624 C C . SER A 1 201 ? -2.377 23.518 -52.103 1.00 25.44 201 SER A C 1
ATOM 1626 O O . SER A 1 201 ? -2.027 23.104 -53.194 1.00 25.44 201 SER A O 1
ATOM 1628 N N . GLN A 1 202 ? -3.582 23.091 -51.675 1.00 26.39 202 GLN A N 1
ATOM 1629 C CA . GLN A 1 202 ? -4.555 23.539 -50.666 1.00 26.39 202 GLN A CA 1
ATOM 1630 C C . GLN A 1 202 ? -5.721 22.503 -50.522 1.00 26.39 202 GLN A C 1
ATOM 1632 O O . GLN A 1 202 ? -6.049 21.819 -51.483 1.00 26.39 202 GLN A O 1
ATOM 1637 N N . ASN A 1 203 ? -6.417 22.545 -49.369 1.00 28.09 203 ASN A N 1
ATOM 1638 C CA . ASN A 1 203 ? -7.886 22.456 -49.145 1.00 28.09 203 ASN A CA 1
ATOM 1639 C C . ASN A 1 203 ? -8.734 21.145 -49.081 1.00 28.09 203 ASN A C 1
ATOM 1641 O O . ASN A 1 203 ? -8.849 20.395 -50.040 1.00 28.09 203 ASN A O 1
ATOM 1645 N N . GLN A 1 204 ? -9.509 21.094 -47.968 1.00 25.77 204 GLN A N 1
ATOM 1646 C CA . GLN A 1 204 ? -10.952 20.766 -47.785 1.00 25.77 204 GLN A CA 1
ATOM 1647 C C . GLN A 1 204 ? -11.418 19.487 -47.035 1.00 25.77 204 GLN A C 1
ATOM 1649 O O . GLN A 1 204 ? -11.559 18.406 -47.590 1.00 25.77 204 GLN A O 1
ATOM 1654 N N . ILE A 1 205 ? -11.709 19.703 -45.740 1.00 26.59 205 ILE A N 1
ATOM 1655 C CA . ILE A 1 205 ? -12.942 19.460 -44.941 1.00 26.59 205 ILE A CA 1
ATOM 1656 C C . ILE A 1 205 ? -14.055 18.571 -45.543 1.00 26.59 205 ILE A C 1
ATOM 1658 O O . ILE A 1 205 ? -14.609 18.908 -46.585 1.00 26.59 205 ILE A O 1
ATOM 1662 N N . ALA A 1 206 ? -14.528 17.591 -44.754 1.00 25.33 206 ALA A N 1
ATOM 1663 C CA . ALA A 1 206 ? -15.952 17.229 -44.643 1.00 25.33 206 ALA A CA 1
ATOM 1664 C C . ALA A 1 206 ? -16.261 16.510 -43.308 1.00 25.33 206 ALA A C 1
ATOM 1666 O O . ALA A 1 206 ? -15.676 15.475 -42.994 1.00 25.33 206 ALA A O 1
ATOM 1667 N N . GLU A 1 207 ? -17.199 17.074 -42.543 1.00 24.88 207 GLU A N 1
ATOM 1668 C CA . GLU A 1 207 ? -17.906 16.464 -41.409 1.00 24.88 207 GLU A CA 1
ATOM 1669 C C . GLU A 1 207 ? -18.976 15.473 -41.904 1.00 24.88 207 GLU A C 1
ATOM 1671 O O . GLU A 1 207 ? -19.508 15.655 -42.998 1.00 24.88 207 GLU A O 1
ATOM 1676 N N . ASN A 1 208 ? -19.371 14.493 -41.075 1.00 29.80 208 ASN A N 1
ATOM 1677 C CA . ASN A 1 208 ? -20.771 14.052 -41.008 1.00 29.80 208 ASN A CA 1
ATOM 1678 C C . ASN A 1 208 ? -21.123 13.316 -39.699 1.00 29.80 208 ASN A C 1
ATOM 1680 O O . ASN A 1 208 ? -20.452 12.382 -39.268 1.00 29.80 208 ASN A O 1
ATOM 1684 N N . ASN A 1 209 ? -22.232 13.781 -39.121 1.00 27.20 209 ASN A N 1
ATOM 1685 C CA . ASN A 1 209 ? -22.998 13.317 -37.961 1.00 27.20 209 ASN A CA 1
ATOM 1686 C C . ASN A 1 209 ? -23.858 12.083 -38.286 1.00 27.20 209 ASN A C 1
ATOM 1688 O O . ASN A 1 209 ? -24.462 12.079 -39.355 1.00 27.20 209 ASN A O 1
ATOM 1692 N N . ILE A 1 210 ? -24.085 11.172 -37.323 1.00 29.81 210 ILE A N 1
ATOM 1693 C CA . ILE A 1 210 ? -25.352 10.414 -37.196 1.00 29.81 210 ILE A CA 1
ATOM 1694 C C . ILE A 1 210 ? -25.710 10.208 -35.708 1.00 29.81 210 ILE A C 1
ATOM 1696 O O . ILE A 1 210 ? -24.964 9.591 -34.953 1.00 29.81 210 ILE A O 1
ATOM 1700 N N . ASN A 1 211 ? -26.896 10.699 -35.330 1.00 28.55 211 ASN A N 1
ATOM 1701 C CA . ASN A 1 211 ? -27.622 10.422 -34.084 1.00 28.55 211 ASN A CA 1
ATOM 1702 C C . ASN A 1 211 ? -28.408 9.098 -34.179 1.00 28.55 211 ASN A C 1
ATOM 1704 O O . ASN A 1 211 ? -28.964 8.793 -35.234 1.00 28.55 211 ASN A O 1
ATOM 1708 N N . GLY A 1 212 ? -28.570 8.381 -33.060 1.00 27.27 212 GLY A N 1
ATOM 1709 C CA . GLY A 1 212 ? -29.448 7.207 -32.945 1.00 27.27 212 GLY A CA 1
ATOM 1710 C C . GLY A 1 212 ? -29.990 7.012 -31.523 1.00 27.27 212 GLY A C 1
ATOM 1711 O O . GLY A 1 212 ? -29.221 6.949 -30.574 1.00 27.27 212 GLY A O 1
ATOM 1712 N N . LEU A 1 213 ? -31.320 6.969 -31.403 1.00 28.91 213 LEU A N 1
ATOM 1713 C CA . LEU A 1 213 ? -32.144 7.085 -30.194 1.00 28.91 213 LEU A CA 1
ATOM 1714 C C . LEU A 1 213 ? -32.058 5.916 -29.183 1.00 28.91 213 LEU A C 1
ATOM 1716 O O . LEU A 1 213 ? -31.855 4.762 -29.550 1.00 28.91 213 LEU A O 1
ATOM 1720 N N . ALA A 1 214 ? -32.356 6.237 -27.918 1.00 27.75 214 ALA A N 1
ATOM 1721 C CA . ALA A 1 214 ? -32.666 5.314 -26.818 1.00 27.75 214 ALA A CA 1
ATOM 1722 C C . ALA A 1 214 ? -34.125 4.798 -26.842 1.00 27.75 214 ALA A C 1
ATOM 1724 O O . ALA A 1 214 ? -34.980 5.388 -27.509 1.00 27.75 214 ALA A O 1
ATOM 1725 N N . PRO A 1 215 ? -34.449 3.798 -25.996 1.00 30.88 215 PRO A N 1
ATOM 1726 C CA . PRO A 1 215 ? -35.684 3.875 -25.212 1.00 30.88 215 PRO A CA 1
ATOM 1727 C C . PRO A 1 215 ? -35.502 3.566 -23.708 1.00 30.88 215 PRO A C 1
ATOM 1729 O O . PRO A 1 215 ? -34.700 2.731 -23.301 1.00 30.88 215 PRO A O 1
ATOM 1732 N N . ASN A 1 216 ? -36.299 4.271 -22.897 1.00 32.38 216 ASN A N 1
ATOM 1733 C CA . ASN A 1 216 ? -36.424 4.212 -21.433 1.00 32.38 216 ASN A CA 1
ATOM 1734 C C . ASN A 1 216 ? -36.919 2.861 -20.878 1.00 32.38 216 ASN A C 1
ATOM 1736 O O . ASN A 1 216 ? -37.873 2.303 -21.415 1.00 32.38 216 ASN A O 1
ATOM 1740 N N . SER A 1 217 ? -36.466 2.497 -19.667 1.00 25.67 217 SER A N 1
ATOM 1741 C CA . SER A 1 217 ? -37.332 1.846 -18.666 1.00 25.67 217 SER A CA 1
ATOM 1742 C C . SER A 1 217 ? -36.851 2.020 -17.209 1.00 25.67 217 SER A C 1
ATOM 1744 O O . SER A 1 217 ? -35.782 1.545 -16.848 1.00 25.67 217 SER A O 1
ATOM 1746 N N . MET A 1 218 ? -37.738 2.619 -16.396 1.00 27.75 218 MET A N 1
ATOM 1747 C CA . MET A 1 218 ? -37.991 2.421 -14.950 1.00 27.75 218 MET A CA 1
ATOM 1748 C C . MET A 1 218 ? -36.952 2.878 -13.900 1.00 27.75 218 MET A C 1
ATOM 1750 O O . MET A 1 218 ? -35.958 2.216 -13.634 1.00 27.75 218 MET A O 1
ATOM 1754 N N . SER A 1 219 ? -37.299 3.952 -13.172 1.00 33.66 219 SER A N 1
ATOM 1755 C CA . SER A 1 219 ? -36.793 4.233 -11.816 1.00 33.66 219 SER A CA 1
ATOM 1756 C C . SER A 1 219 ? -37.430 3.301 -10.779 1.00 33.66 219 SER A C 1
ATOM 1758 O O . SER A 1 219 ? -38.633 3.037 -10.856 1.00 33.66 219 SER A O 1
ATOM 1760 N N . PRO A 1 220 ? -36.677 2.936 -9.728 1.00 33.00 220 PRO A N 1
ATOM 1761 C CA . PRO A 1 220 ? -37.205 3.193 -8.390 1.00 33.00 220 PRO A CA 1
ATOM 1762 C C . PRO A 1 220 ? -36.150 3.709 -7.397 1.00 33.00 220 PRO A C 1
ATOM 1764 O O . PRO A 1 220 ? -35.025 3.228 -7.334 1.00 33.00 220 PRO A O 1
ATOM 1767 N N . GLY A 1 221 ? -36.590 4.640 -6.547 1.00 29.66 221 GLY A N 1
ATOM 1768 C CA . GLY A 1 221 ? -35.923 5.012 -5.302 1.00 29.66 221 GLY A CA 1
ATOM 1769 C C . GLY A 1 221 ? -34.932 6.158 -5.452 1.00 29.66 221 GLY A C 1
ATOM 1770 O O . GLY A 1 221 ? -33.876 6.014 -6.052 1.00 29.66 221 GLY A O 1
ATOM 1771 N N . THR A 1 222 ? -35.243 7.300 -4.842 1.00 34.09 222 THR A N 1
ATOM 1772 C CA . THR A 1 222 ? -34.281 8.379 -4.597 1.00 34.09 222 THR A CA 1
ATOM 1773 C C . THR A 1 222 ? -33.177 7.871 -3.669 1.00 34.09 222 THR A C 1
ATOM 1775 O O . THR A 1 222 ? -33.228 8.045 -2.449 1.00 34.09 222 THR A O 1
ATOM 1778 N N . ALA A 1 223 ? -32.185 7.195 -4.244 1.00 32.25 223 ALA A N 1
ATOM 1779 C CA . ALA A 1 223 ? -30.903 6.977 -3.615 1.00 32.25 223 ALA A CA 1
ATOM 1780 C C . ALA A 1 223 ? -30.214 8.340 -3.495 1.00 32.25 223 ALA A C 1
ATOM 1782 O O . ALA A 1 223 ? -30.199 9.138 -4.430 1.00 32.25 223 ALA A O 1
ATOM 1783 N N . SER A 1 224 ? -29.678 8.631 -2.310 1.00 32.91 224 SER A N 1
ATOM 1784 C CA . SER A 1 224 ? -28.803 9.785 -2.106 1.00 32.91 224 SER A CA 1
ATOM 1785 C C . SER A 1 224 ? -27.750 9.829 -3.229 1.00 32.91 224 SER A C 1
ATOM 1787 O O . SER A 1 224 ? -27.144 8.783 -3.476 1.00 32.91 224 SER A O 1
ATOM 1789 N N . PRO A 1 225 ? -27.471 10.989 -3.861 1.00 36.25 225 PRO A N 1
ATOM 1790 C CA . PRO A 1 225 ? -26.533 11.121 -4.991 1.00 36.25 225 PRO A CA 1
ATOM 1791 C C . PRO A 1 225 ? -25.087 10.689 -4.669 1.00 36.25 225 PRO A C 1
ATOM 1793 O O . PRO A 1 225 ? -24.212 10.704 -5.531 1.00 36.25 225 PRO A O 1
ATOM 1796 N N . TYR A 1 226 ? -24.826 10.304 -3.417 1.00 33.66 226 TYR A N 1
ATOM 1797 C CA . TYR A 1 226 ? -23.594 9.672 -2.962 1.00 33.66 226 TYR A CA 1
ATOM 1798 C C . TYR A 1 226 ? -23.506 8.162 -3.237 1.00 33.66 226 TYR A C 1
ATOM 1800 O O . TYR A 1 226 ? -22.393 7.649 -3.305 1.00 33.66 226 TYR A O 1
ATOM 1808 N N . ARG A 1 227 ? -24.627 7.432 -3.360 1.00 33.66 227 ARG A N 1
ATOM 1809 C CA . ARG A 1 227 ? -24.605 5.968 -3.566 1.00 33.66 227 ARG A CA 1
ATOM 1810 C C . ARG A 1 227 ? -24.122 5.591 -4.968 1.00 33.66 227 ARG A C 1
ATOM 1812 O O . ARG A 1 227 ? -23.382 4.623 -5.084 1.00 33.66 227 ARG A O 1
ATOM 1819 N N . ASP A 1 228 ? -24.429 6.405 -5.977 1.00 38.78 228 ASP A N 1
ATOM 1820 C CA . ASP A 1 228 ? -24.109 6.123 -7.388 1.00 38.78 228 ASP A CA 1
ATOM 1821 C C . ASP A 1 228 ? -22.621 6.291 -7.749 1.00 38.78 228 ASP A C 1
ATOM 1823 O O . ASP A 1 228 ? -22.217 5.993 -8.868 1.00 38.78 228 ASP A O 1
ATOM 1827 N N . ARG A 1 229 ? -21.781 6.747 -6.807 1.00 52.38 229 ARG A N 1
ATOM 1828 C CA . ARG A 1 229 ? -20.322 6.876 -6.991 1.00 52.38 229 ARG A CA 1
ATOM 1829 C C . ARG A 1 229 ? -19.510 5.841 -6.223 1.00 52.38 229 ARG A C 1
ATOM 1831 O O . ARG A 1 229 ? -18.285 5.905 -6.268 1.00 52.38 229 ARG A O 1
ATOM 1838 N N . LEU A 1 230 ? -20.165 4.963 -5.459 1.00 62.81 230 LEU A N 1
ATOM 1839 C CA . LEU A 1 230 ? -19.454 3.981 -4.655 1.00 62.81 230 LEU A CA 1
ATOM 1840 C C . LEU A 1 230 ? -19.290 2.669 -5.420 1.00 62.81 230 LEU A C 1
ATOM 1842 O O . LEU A 1 230 ? -20.286 2.039 -5.771 1.00 62.81 230 LEU A O 1
ATOM 1846 N N . ARG A 1 231 ? -18.047 2.238 -5.649 1.00 74.69 231 ARG A N 1
ATOM 1847 C CA . ARG A 1 231 ? -17.734 0.958 -6.301 1.00 74.69 231 ARG A CA 1
ATOM 1848 C C . ARG A 1 231 ? -17.268 -0.070 -5.287 1.00 74.69 231 ARG A C 1
ATOM 1850 O O . ARG A 1 231 ? -16.541 0.263 -4.357 1.00 74.69 231 ARG A O 1
ATOM 1857 N N . ARG A 1 232 ? -17.686 -1.324 -5.476 1.00 69.06 232 ARG A N 1
ATOM 1858 C CA . ARG A 1 232 ? -17.148 -2.455 -4.719 1.00 69.06 232 ARG A CA 1
ATOM 1859 C C . ARG A 1 232 ? -15.810 -2.864 -5.339 1.00 69.06 232 ARG A C 1
ATOM 1861 O O . ARG A 1 232 ? -15.772 -3.146 -6.534 1.00 69.06 232 ARG A O 1
ATOM 1868 N N . VAL A 1 233 ? -14.752 -2.914 -4.536 1.00 70.62 233 VAL A N 1
ATOM 1869 C CA . VAL A 1 233 ? -13.388 -3.275 -4.964 1.00 70.62 233 VAL A CA 1
ATOM 1870 C C . VAL A 1 233 ? -12.798 -4.294 -3.979 1.00 70.62 233 VAL A C 1
ATOM 1872 O O . VAL A 1 233 ? -13.192 -4.326 -2.813 1.00 70.62 233 VAL A O 1
ATOM 1875 N N . GLY A 1 234 ? -11.880 -5.149 -4.436 1.00 62.34 234 GLY A N 1
ATOM 1876 C CA . GLY A 1 234 ? -11.182 -6.142 -3.609 1.00 62.34 234 GLY A CA 1
ATOM 1877 C C . GLY A 1 234 ? -11.216 -7.562 -4.182 1.00 62.34 234 GLY A C 1
ATOM 1878 O O . GLY A 1 234 ? -11.944 -7.851 -5.130 1.00 62.34 234 GLY A O 1
ATOM 1879 N N . GLU A 1 235 ? -10.405 -8.452 -3.606 1.00 62.56 235 GLU A N 1
ATOM 1880 C CA . GLU A 1 235 ? -10.351 -9.869 -3.990 1.00 62.56 235 GLU A CA 1
ATOM 1881 C C . GLU A 1 235 ? -11.645 -10.610 -3.602 1.00 62.56 235 GLU A C 1
ATOM 1883 O O . GLU A 1 235 ? -12.254 -10.332 -2.566 1.00 62.56 235 GLU A O 1
ATOM 1888 N N . VAL A 1 236 ? -12.052 -11.596 -4.410 1.00 55.09 236 VAL A N 1
ATOM 1889 C CA . VAL A 1 236 ? -13.203 -12.465 -4.111 1.00 55.09 236 VAL A CA 1
ATOM 1890 C C . VAL A 1 236 ? -12.934 -13.237 -2.813 1.00 55.09 236 VAL A C 1
ATOM 1892 O O . VAL A 1 236 ? -11.951 -13.965 -2.715 1.00 55.09 236 VAL A O 1
ATOM 1895 N N . GLY A 1 237 ? -13.803 -13.070 -1.810 1.00 55.16 237 GLY A N 1
ATOM 1896 C CA . GLY A 1 237 ? -13.617 -13.627 -0.460 1.00 55.16 237 GLY A CA 1
ATOM 1897 C C . GLY A 1 237 ? -12.773 -12.755 0.485 1.00 55.16 237 GLY A C 1
ATOM 1898 O O . GLY A 1 237 ? -12.567 -13.128 1.640 1.00 55.16 237 GLY A O 1
ATOM 1899 N N . GLY A 1 238 ? -12.289 -11.599 0.020 1.00 59.72 238 GLY A N 1
ATOM 1900 C CA . GLY A 1 238 ? -11.700 -10.546 0.848 1.00 59.72 238 GLY A CA 1
ATOM 1901 C C . GLY A 1 238 ? -12.756 -9.635 1.498 1.00 59.72 238 GLY A C 1
ATOM 1902 O O . GLY A 1 238 ? -13.947 -9.765 1.214 1.00 59.72 238 GLY A O 1
ATOM 1903 N N . PRO A 1 239 ? -12.342 -8.706 2.384 1.00 66.88 239 PRO A N 1
ATOM 1904 C CA . PRO A 1 239 ? -13.262 -7.749 2.998 1.00 66.88 239 PRO A CA 1
ATOM 1905 C C . PRO A 1 239 ? -13.953 -6.883 1.934 1.00 66.88 239 PRO A C 1
ATOM 1907 O O . PRO A 1 239 ? -13.306 -6.425 0.994 1.00 66.88 239 PRO A O 1
ATOM 1910 N N . GLU A 1 240 ? -15.253 -6.628 2.096 1.00 76.31 240 GLU A N 1
ATOM 1911 C CA . GLU A 1 240 ? -16.028 -5.799 1.171 1.00 76.31 240 GLU A CA 1
ATOM 1912 C C . GLU A 1 240 ? -15.568 -4.343 1.278 1.00 76.31 240 GLU A C 1
ATOM 1914 O O . GLU A 1 240 ? -15.809 -3.685 2.293 1.00 76.31 240 GLU A O 1
ATOM 1919 N N . VAL A 1 241 ? -14.935 -3.813 0.233 1.00 84.56 241 VAL A N 1
ATOM 1920 C CA . VAL A 1 241 ? -14.491 -2.416 0.201 1.00 84.56 241 VAL A CA 1
ATOM 1921 C C . VAL A 1 241 ? -15.367 -1.613 -0.741 1.00 84.56 241 VAL A C 1
ATOM 1923 O O . VAL A 1 241 ? -15.539 -1.984 -1.897 1.00 84.56 241 VAL A O 1
ATOM 1926 N N . MET A 1 242 ? -15.888 -0.487 -0.250 1.00 82.88 242 MET A N 1
ATOM 1927 C CA . MET A 1 242 ? -16.563 0.510 -1.077 1.00 82.88 242 MET A CA 1
ATOM 1928 C C . MET A 1 242 ? -15.656 1.724 -1.245 1.00 82.88 242 MET A C 1
ATOM 1930 O O . MET A 1 242 ? -15.329 2.402 -0.261 1.00 82.88 242 MET A O 1
ATOM 1934 N N . THR A 1 243 ? -15.279 2.007 -2.483 1.00 87.88 243 THR A N 1
ATOM 1935 C CA . THR A 1 243 ? -14.449 3.148 -2.875 1.00 87.88 243 THR A CA 1
ATOM 1936 C C . THR A 1 243 ? -15.299 4.247 -3.484 1.00 87.88 243 THR A C 1
ATOM 1938 O O . THR A 1 243 ? -16.430 4.001 -3.882 1.00 87.88 243 THR A O 1
ATOM 1941 N N . ARG A 1 244 ? -14.768 5.463 -3.549 1.00 84.75 244 ARG A N 1
ATOM 1942 C CA . ARG A 1 244 ? -15.320 6.599 -4.281 1.00 84.75 244 ARG A CA 1
ATOM 1943 C C . ARG A 1 244 ? -14.245 7.141 -5.210 1.00 84.75 244 ARG A C 1
ATOM 1945 O O . ARG A 1 244 ? -13.151 7.443 -4.736 1.00 84.75 244 ARG A O 1
ATOM 1952 N N . ASP A 1 245 ? -14.613 7.381 -6.462 1.00 83.75 245 ASP A N 1
ATOM 1953 C CA . ASP A 1 245 ? -13.741 8.069 -7.412 1.00 83.75 245 ASP A CA 1
ATOM 1954 C C . ASP A 1 245 ? -13.457 9.503 -6.941 1.00 83.75 245 ASP A C 1
ATOM 1956 O O . ASP A 1 245 ? -14.371 10.301 -6.678 1.00 83.75 245 ASP A O 1
ATOM 1960 N N . VAL A 1 246 ? -12.177 9.841 -6.841 1.00 78.88 246 VAL A N 1
ATOM 1961 C CA . VAL A 1 246 ? -11.687 11.179 -6.530 1.00 78.88 246 VAL A CA 1
ATOM 1962 C C . VAL A 1 246 ? -11.228 11.813 -7.835 1.00 78.88 246 VAL A C 1
ATOM 1964 O O . VAL A 1 246 ? -10.120 11.586 -8.302 1.00 78.88 246 VAL A O 1
ATOM 1967 N N . SER A 1 247 ? -12.101 12.611 -8.457 1.00 63.25 247 SER A N 1
ATOM 1968 C CA . SER A 1 247 ? -11.732 13.352 -9.665 1.00 63.25 247 SER A CA 1
ATOM 1969 C C . SER A 1 247 ? -10.793 14.500 -9.292 1.00 63.25 247 SER A C 1
ATOM 1971 O O . SER A 1 247 ? -11.242 15.555 -8.820 1.00 63.25 247 SER A O 1
ATOM 1973 N N . HIS A 1 248 ? -9.493 14.320 -9.502 1.00 61.66 248 HIS A N 1
ATOM 1974 C CA . HIS A 1 248 ? -8.523 15.389 -9.311 1.00 61.66 248 HIS A CA 1
ATOM 1975 C C . HIS A 1 248 ? -8.518 16.322 -10.535 1.00 61.66 248 HIS A C 1
ATOM 1977 O O . HIS A 1 248 ? -7.608 16.342 -11.348 1.00 61.66 248 HIS A O 1
ATOM 1983 N N . ASN A 1 249 ? -9.571 17.129 -10.694 1.00 50.09 249 ASN A N 1
ATOM 1984 C CA . ASN A 1 249 ? -9.702 18.057 -11.834 1.00 50.09 249 ASN A CA 1
ATOM 1985 C C . ASN A 1 249 ? -8.714 19.243 -11.778 1.00 50.09 249 ASN A C 1
ATOM 1987 O O . ASN A 1 249 ? -8.742 20.131 -12.633 1.00 50.09 249 ASN A O 1
ATOM 1991 N N . ALA A 1 250 ? -7.881 19.318 -10.741 1.00 54.22 250 ALA A N 1
ATOM 1992 C CA . ALA A 1 250 ? -6.926 20.395 -10.568 1.00 54.22 250 ALA A CA 1
ATOM 1993 C C . ALA A 1 250 ? -5.637 20.052 -11.324 1.00 54.22 250 ALA A C 1
ATOM 1995 O O . ALA A 1 250 ? -5.024 19.034 -11.061 1.00 54.22 250 ALA A O 1
ATOM 1996 N N . ARG A 1 251 ? -5.144 20.925 -12.206 1.00 60.25 251 ARG A N 1
ATOM 1997 C CA . ARG A 1 251 ? -3.823 20.748 -12.855 1.00 60.25 251 ARG A CA 1
ATOM 1998 C C . ARG A 1 251 ? -2.631 20.992 -11.911 1.00 60.25 251 ARG A C 1
ATOM 2000 O O . ARG A 1 251 ? -1.497 21.123 -12.357 1.00 60.25 251 ARG A O 1
ATOM 2007 N N . THR A 1 252 ? -2.886 21.150 -10.617 1.00 70.50 252 THR A N 1
ATOM 2008 C CA . THR A 1 252 ? -1.895 21.515 -9.601 1.00 70.50 252 THR A CA 1
ATOM 2009 C C . THR A 1 252 ? -1.606 20.331 -8.697 1.00 70.50 252 THR A C 1
ATOM 2011 O O . THR A 1 252 ? -2.533 19.841 -8.053 1.00 70.50 252 THR A O 1
ATOM 2014 N N . SER A 1 253 ? -0.338 19.923 -8.598 1.00 80.44 253 SER A N 1
ATOM 2015 C CA . SER A 1 253 ? 0.126 18.896 -7.656 1.00 80.44 253 SER A CA 1
ATOM 2016 C C . SER A 1 253 ? -0.443 19.099 -6.251 1.00 80.44 253 SER A C 1
ATOM 2018 O O . SER A 1 253 ? -0.490 20.225 -5.743 1.00 80.44 253 SER A O 1
ATOM 2020 N N . LEU A 1 254 ? -0.851 17.995 -5.623 1.00 83.38 254 LEU A N 1
ATOM 2021 C CA . LEU A 1 254 ? -1.322 17.973 -4.241 1.00 83.38 254 LEU A CA 1
ATOM 2022 C C . LEU A 1 254 ? -0.456 17.005 -3.447 1.00 83.38 254 LEU A C 1
ATOM 2024 O O . LEU A 1 254 ? -0.593 15.791 -3.547 1.00 83.38 254 LEU A O 1
ATOM 2028 N N . TYR A 1 255 ? 0.433 17.562 -2.636 1.00 87.19 255 TYR A N 1
ATOM 2029 C CA . TYR A 1 255 ? 1.364 16.814 -1.814 1.00 87.19 255 TYR A CA 1
ATOM 2030 C C . TYR A 1 255 ? 0.687 16.324 -0.534 1.00 87.19 255 TYR A C 1
ATOM 2032 O O . TYR A 1 255 ? 0.193 17.125 0.261 1.00 87.19 255 TYR A O 1
ATOM 2040 N N . GLY A 1 256 ? 0.698 15.014 -0.319 1.00 91.19 256 GLY A N 1
ATOM 2041 C CA . GLY A 1 256 ? 0.343 14.376 0.946 1.00 91.19 256 GLY A CA 1
ATOM 2042 C C . GLY A 1 256 ? 1.503 13.569 1.498 1.00 91.19 256 GLY A C 1
ATOM 2043 O O . GLY A 1 256 ? 2.565 13.485 0.883 1.00 91.19 256 GLY A O 1
ATOM 2044 N N . LEU A 1 257 ? 1.308 12.976 2.669 1.00 95.88 257 LEU A N 1
ATOM 2045 C CA . LEU A 1 257 ? 2.295 12.109 3.301 1.00 95.88 257 LEU A CA 1
ATOM 2046 C C . LEU A 1 257 ? 1.727 10.706 3.392 1.00 95.88 257 LEU A C 1
ATOM 2048 O O . LEU A 1 257 ? 0.763 10.494 4.126 1.00 95.88 257 LEU A O 1
ATOM 2052 N N . GLN A 1 258 ? 2.321 9.758 2.672 1.00 96.88 258 GLN A N 1
ATOM 2053 C CA . GLN A 1 258 ? 1.988 8.357 2.864 1.00 96.88 258 GLN A CA 1
ATOM 2054 C C . GLN A 1 258 ? 2.627 7.883 4.171 1.00 96.88 258 GLN A C 1
ATOM 2056 O O . GLN A 1 258 ? 3.844 7.936 4.319 1.00 96.88 258 GLN A O 1
ATOM 2061 N N . VAL A 1 259 ? 1.796 7.428 5.107 1.00 96.25 259 VAL A N 1
ATOM 2062 C CA . VAL A 1 259 ? 2.202 6.961 6.448 1.00 96.25 259 VAL A CA 1
ATOM 2063 C C . VAL A 1 259 ? 2.164 5.439 6.579 1.00 96.25 259 VAL A C 1
ATOM 2065 O O . VAL A 1 259 ? 2.608 4.880 7.577 1.00 96.25 259 VAL A O 1
ATOM 2068 N N . GLY A 1 260 ? 1.640 4.756 5.563 1.00 94.62 260 GLY A N 1
ATOM 2069 C CA . GLY A 1 260 ? 1.674 3.307 5.470 1.00 94.62 260 GLY A CA 1
ATOM 2070 C C . GLY A 1 260 ? 0.988 2.791 4.214 1.00 94.62 260 GLY A C 1
ATOM 2071 O O . GLY A 1 260 ? 0.236 3.503 3.541 1.00 94.62 260 GLY A O 1
ATOM 2072 N N . ALA A 1 261 ? 1.239 1.522 3.922 1.00 95.19 261 ALA A N 1
ATOM 2073 C CA . ALA A 1 261 ? 0.520 0.760 2.919 1.00 95.19 261 ALA A CA 1
ATOM 2074 C C . ALA A 1 261 ? 0.279 -0.665 3.432 1.00 95.19 261 ALA A C 1
ATOM 2076 O O . ALA A 1 261 ? 1.102 -1.171 4.194 1.00 95.19 261 ALA A O 1
ATOM 2077 N N . TYR A 1 262 ? -0.831 -1.303 3.049 1.00 92.38 262 TYR A N 1
ATOM 2078 C CA . TYR A 1 262 ? -1.207 -2.646 3.513 1.00 92.38 262 TYR A CA 1
ATOM 2079 C C . TYR A 1 262 ? -1.978 -3.425 2.441 1.00 92.38 262 TYR A C 1
ATOM 2081 O O . TYR A 1 262 ? -2.694 -2.840 1.640 1.00 92.38 262 TYR A O 1
ATOM 2089 N N . ILE A 1 263 ? -1.872 -4.759 2.455 1.00 86.06 263 ILE A N 1
ATOM 2090 C CA . ILE A 1 263 ? -2.644 -5.642 1.555 1.00 86.06 263 ILE A CA 1
ATOM 2091 C C . ILE A 1 263 ? -4.107 -5.758 1.990 1.00 86.06 263 ILE A C 1
ATOM 2093 O O . ILE A 1 263 ? -5.001 -5.854 1.162 1.00 86.06 263 ILE A O 1
ATOM 2097 N N . LYS A 1 264 ? -4.361 -5.737 3.301 1.00 86.50 264 LYS A N 1
ATOM 2098 C CA . LYS A 1 264 ? -5.715 -5.707 3.861 1.00 86.50 264 LYS A CA 1
ATOM 2099 C C . LYS A 1 264 ? -5.999 -4.312 4.410 1.00 86.50 264 LYS A C 1
ATOM 2101 O O . LYS A 1 264 ? -5.084 -3.710 4.983 1.00 86.50 264 LYS A O 1
ATOM 2106 N N . PRO A 1 265 ? -7.231 -3.803 4.266 1.00 88.44 265 PRO A N 1
ATOM 2107 C CA . PRO A 1 265 ? -7.573 -2.497 4.792 1.00 88.44 265 PRO A CA 1
ATOM 2108 C C . PRO A 1 265 ? -7.499 -2.489 6.325 1.00 88.44 265 PRO A C 1
ATOM 2110 O O . PRO A 1 265 ? -7.740 -3.497 6.990 1.00 88.44 265 PRO A O 1
ATOM 2113 N N . ARG A 1 266 ? -7.174 -1.321 6.865 1.00 90.25 266 ARG A N 1
ATOM 2114 C CA . ARG A 1 266 ? -7.102 -0.948 8.275 1.00 90.25 266 ARG A CA 1
ATOM 2115 C C . ARG A 1 266 ? -7.953 0.293 8.470 1.00 90.25 266 ARG A C 1
ATOM 2117 O O . ARG A 1 266 ? -8.107 1.092 7.543 1.00 90.25 266 ARG A O 1
ATOM 2124 N N . PHE A 1 267 ? -8.506 0.470 9.659 1.00 87.94 267 PHE A N 1
ATOM 2125 C CA . PHE A 1 267 ? -9.282 1.668 9.940 1.00 87.94 267 PHE A CA 1
ATOM 2126 C C . PHE A 1 267 ? -8.347 2.857 10.158 1.00 87.94 267 PHE A C 1
ATOM 2128 O O . PHE A 1 267 ? -7.247 2.713 10.682 1.00 87.94 267 PHE A O 1
ATOM 2135 N N . ALA A 1 268 ? -8.794 4.059 9.785 1.00 87.00 268 ALA A N 1
ATOM 2136 C CA . ALA A 1 268 ? -8.003 5.282 9.948 1.00 87.00 268 ALA A CA 1
ATOM 2137 C C . ALA A 1 268 ? -7.561 5.510 11.409 1.00 87.00 268 ALA A C 1
ATOM 2139 O O . ALA A 1 268 ? -6.485 6.045 11.651 1.00 87.00 268 ALA A O 1
ATOM 2140 N N . LYS A 1 269 ? -8.370 5.059 12.375 1.00 83.06 269 LYS A N 1
ATOM 2141 C CA . LYS A 1 269 ? -8.083 5.121 13.818 1.00 83.06 269 LYS A CA 1
ATOM 2142 C C . LYS A 1 269 ? -6.914 4.235 14.267 1.00 83.06 269 LYS A C 1
ATOM 2144 O O . LYS A 1 269 ? -6.374 4.470 15.341 1.00 83.06 269 LYS A O 1
ATOM 2149 N N . ASP A 1 270 ? -6.540 3.228 13.475 1.00 86.50 270 ASP A N 1
ATOM 2150 C CA . ASP A 1 270 ? -5.460 2.293 13.819 1.00 86.50 270 ASP A CA 1
ATOM 2151 C C . ASP A 1 270 ? -4.085 2.989 13.753 1.00 86.50 270 ASP A C 1
ATOM 2153 O O . ASP A 1 270 ? -3.086 2.478 14.259 1.00 86.50 270 ASP A O 1
ATOM 2157 N N . PHE A 1 271 ? -4.037 4.179 13.146 1.00 89.75 271 PHE A N 1
ATOM 2158 C CA . PHE A 1 271 ? -2.873 5.049 13.067 1.00 89.75 271 PHE A CA 1
ATOM 2159 C C . PHE A 1 271 ? -2.835 5.965 14.292 1.00 89.75 271 PHE A C 1
ATOM 2161 O O . PHE A 1 271 ? -3.358 7.082 14.276 1.00 89.75 271 PHE A O 1
ATOM 2168 N N . LYS A 1 272 ? -2.210 5.471 15.369 1.00 87.62 272 LYS A N 1
ATOM 2169 C CA . LYS A 1 272 ? -2.025 6.209 16.628 1.00 87.62 272 LYS A CA 1
ATOM 2170 C C . LYS A 1 272 ? -1.404 7.585 16.365 1.00 87.62 272 LYS A C 1
ATOM 2172 O O . LYS A 1 272 ? -0.542 7.722 15.498 1.00 87.62 272 LYS A O 1
ATOM 2177 N N . ASP A 1 273 ? -1.901 8.590 17.082 1.00 87.62 273 ASP A N 1
ATOM 2178 C CA . ASP A 1 273 ? -1.478 9.998 17.017 1.00 87.62 273 ASP A CA 1
ATOM 2179 C C . ASP A 1 273 ? -1.658 10.707 15.661 1.00 87.62 273 ASP A C 1
ATOM 2181 O O . ASP A 1 273 ? -1.327 11.887 15.530 1.00 87.62 273 ASP A O 1
ATOM 2185 N N . LEU A 1 274 ? -2.269 10.049 14.668 1.00 88.06 274 LEU A N 1
ATOM 2186 C CA . LEU A 1 274 ? -2.624 10.656 13.389 1.00 88.06 274 LEU A CA 1
ATOM 2187 C C . LEU A 1 274 ? -4.130 10.909 13.294 1.00 88.06 274 LEU A C 1
ATOM 2189 O O . LEU A 1 274 ? -4.967 10.107 13.698 1.00 88.06 274 LEU A O 1
ATOM 2193 N N . LYS A 1 275 ? -4.483 12.055 12.712 1.00 85.56 275 LYS A N 1
ATOM 2194 C CA . LYS A 1 275 ? -5.863 12.431 12.381 1.00 85.56 275 LYS A CA 1
ATOM 2195 C C . LYS A 1 275 ? -5.974 12.695 10.889 1.00 85.56 275 LYS A C 1
ATOM 2197 O O . LYS A 1 275 ? -4.992 13.055 10.246 1.00 85.56 275 LYS A O 1
ATOM 2202 N N . ASN A 1 276 ? -7.192 12.586 10.361 1.00 86.69 276 ASN A N 1
ATOM 2203 C CA . ASN A 1 276 ? -7.492 12.814 8.943 1.00 86.69 276 ASN A CA 1
ATOM 2204 C C . ASN A 1 276 ? -6.708 11.884 8.002 1.00 86.69 276 ASN A C 1
ATOM 2206 O O . ASN A 1 276 ? -6.267 12.311 6.938 1.00 86.69 276 ASN A O 1
ATOM 2210 N N . VAL A 1 277 ? -6.539 10.619 8.398 1.00 93.50 277 VAL A N 1
ATOM 2211 C CA . VAL A 1 277 ? -5.966 9.596 7.520 1.00 93.50 277 VAL A CA 1
ATOM 2212 C C . VAL A 1 277 ? -6.977 9.259 6.430 1.00 93.50 277 VAL A C 1
ATOM 2214 O O . VAL A 1 277 ? -8.101 8.821 6.693 1.00 93.50 277 VAL A O 1
ATOM 2217 N N . GLU A 1 278 ? -6.577 9.513 5.196 1.00 92.75 278 GLU A N 1
ATOM 2218 C CA . GLU A 1 278 ? -7.293 9.141 3.989 1.00 92.75 278 GLU A CA 1
ATOM 2219 C C . GLU A 1 278 ? -6.750 7.813 3.492 1.00 92.75 278 GLU A C 1
ATOM 2221 O O . GLU A 1 278 ? -5.547 7.558 3.550 1.00 92.75 278 GLU A O 1
ATOM 2226 N N . VAL A 1 279 ? -7.650 6.956 3.025 1.00 94.69 279 VAL A N 1
ATOM 2227 C CA . VAL A 1 279 ? -7.308 5.608 2.588 1.00 94.69 279 VAL A CA 1
ATOM 2228 C C . VAL A 1 279 ? -7.656 5.504 1.121 1.00 94.69 279 VAL A C 1
ATOM 2230 O O . VAL A 1 279 ? -8.775 5.827 0.737 1.00 94.69 279 VAL A O 1
ATOM 2233 N N . TYR A 1 280 ? -6.711 5.048 0.317 1.00 92.88 280 TYR A N 1
ATOM 2234 C CA . TYR A 1 280 ? -6.883 4.820 -1.110 1.00 92.88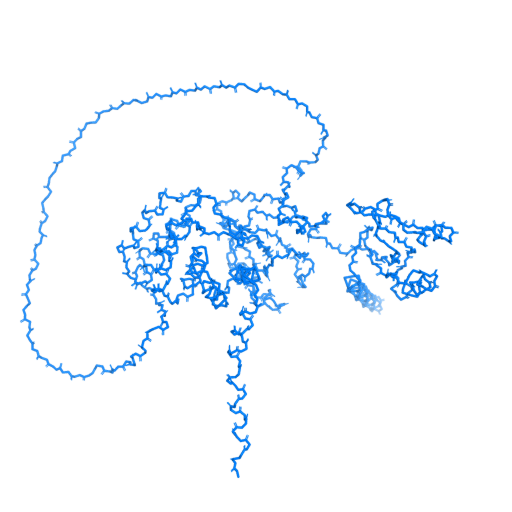 280 TYR A CA 1
ATOM 2235 C C . TYR A 1 280 ? -6.566 3.368 -1.418 1.00 92.88 280 TYR A C 1
ATOM 2237 O O . TYR A 1 280 ? -5.737 2.774 -0.731 1.00 92.88 280 TYR A O 1
ATOM 2245 N N . ILE A 1 281 ? -7.197 2.791 -2.430 1.00 90.56 281 ILE A N 1
ATOM 2246 C CA . ILE A 1 281 ? -6.727 1.538 -3.017 1.00 90.56 281 ILE A CA 1
ATOM 2247 C C . ILE A 1 281 ? -6.010 1.873 -4.319 1.00 90.56 281 ILE A C 1
ATOM 2249 O O . ILE A 1 281 ? -6.520 2.626 -5.143 1.00 90.56 281 ILE A O 1
ATOM 2253 N N . ASP A 1 282 ? -4.783 1.381 -4.465 1.00 89.06 282 ASP A N 1
ATOM 2254 C CA . ASP A 1 282 ? -4.021 1.588 -5.687 1.00 89.06 282 ASP A CA 1
ATOM 2255 C C . ASP A 1 282 ? -4.288 0.490 -6.723 1.00 89.06 282 ASP A C 1
ATOM 2257 O O . ASP A 1 282 ? -4.869 -0.558 -6.438 1.00 89.06 282 ASP A O 1
ATOM 2261 N N . ASN A 1 283 ? -3.772 0.696 -7.934 1.00 82.12 283 ASN A N 1
ATOM 2262 C CA . ASN A 1 283 ? -3.931 -0.250 -9.041 1.00 82.12 283 ASN A CA 1
ATOM 2263 C C . ASN A 1 283 ? -3.208 -1.599 -8.830 1.00 82.12 283 ASN A C 1
ATOM 2265 O O . ASN A 1 283 ? -3.313 -2.479 -9.678 1.00 82.12 283 ASN A O 1
ATOM 2269 N N . ASN A 1 284 ? -2.441 -1.766 -7.745 1.00 82.25 284 ASN A N 1
ATOM 2270 C CA . ASN A 1 284 ? -1.812 -3.033 -7.352 1.00 82.25 284 ASN A CA 1
ATOM 2271 C C . ASN A 1 284 ? -2.644 -3.790 -6.296 1.00 82.25 284 ASN A C 1
ATOM 2273 O O . ASN A 1 284 ? -2.221 -4.846 -5.805 1.00 82.25 284 ASN A O 1
ATOM 2277 N N . GLY A 1 285 ? -3.810 -3.253 -5.918 1.00 85.00 285 GLY A N 1
ATOM 2278 C CA . GLY A 1 285 ? -4.643 -3.773 -4.837 1.00 85.00 285 GLY A CA 1
ATOM 2279 C C . GLY A 1 285 ? -4.064 -3.496 -3.448 1.00 85.00 285 GLY A C 1
ATOM 2280 O O . GLY A 1 285 ? -4.365 -4.223 -2.503 1.00 85.00 285 GLY A O 1
ATOM 2281 N N . VAL A 1 286 ? -3.192 -2.491 -3.310 1.00 90.88 286 VAL A N 1
ATOM 2282 C CA . VAL A 1 286 ? -2.598 -2.095 -2.030 1.00 90.88 286 VAL A CA 1
ATOM 2283 C C . VAL A 1 286 ? -3.347 -0.890 -1.469 1.00 90.88 286 VAL A C 1
ATOM 2285 O O . VAL A 1 286 ? -3.519 0.127 -2.139 1.00 90.88 286 VAL A O 1
ATOM 2288 N N . PHE A 1 287 ? -3.738 -0.975 -0.201 1.00 93.12 287 PHE A N 1
ATOM 2289 C CA . PHE A 1 287 ? -4.342 0.129 0.534 1.00 93.12 287 PHE A CA 1
ATOM 2290 C C . PHE A 1 287 ? -3.262 1.111 0.978 1.00 93.12 287 PHE A C 1
ATOM 2292 O O . PHE A 1 287 ? -2.379 0.731 1.745 1.00 93.12 287 PHE A O 1
ATOM 2299 N N . ARG A 1 288 ? -3.329 2.362 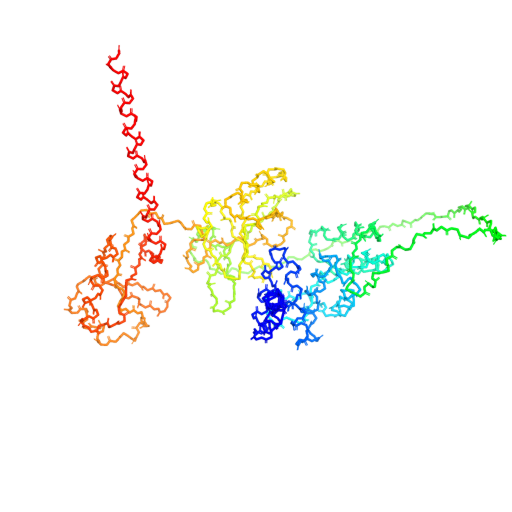0.524 1.00 95.38 288 ARG A N 1
ATOM 2300 C CA . ARG A 1 288 ? -2.400 3.455 0.843 1.00 95.38 288 ARG A CA 1
ATOM 2301 C C . ARG A 1 288 ? -3.041 4.434 1.813 1.00 95.38 288 ARG A C 1
ATOM 2303 O O . ARG A 1 288 ? -4.182 4.837 1.616 1.00 95.38 288 ARG A O 1
ATOM 2310 N N . TYR A 1 289 ? -2.288 4.839 2.828 1.00 95.81 289 TYR A N 1
ATOM 2311 C CA . TYR A 1 289 ? -2.763 5.703 3.906 1.00 95.81 289 TYR A CA 1
ATOM 2312 C C . TYR A 1 289 ? -2.015 7.014 3.834 1.00 95.81 289 TYR A C 1
ATOM 2314 O O . TYR A 1 289 ? -0.793 7.030 3.982 1.00 95.81 289 TYR A O 1
ATOM 2322 N N . VAL A 1 290 ? -2.744 8.092 3.574 1.00 95.50 290 VAL A N 1
ATOM 2323 C CA . VAL A 1 290 ? -2.175 9.410 3.311 1.00 95.50 290 VAL A CA 1
ATOM 2324 C C . VAL A 1 290 ? -2.778 10.430 4.261 1.00 95.50 290 VAL A C 1
ATOM 2326 O O . VAL A 1 290 ? -3.980 10.409 4.520 1.00 95.50 290 VAL A O 1
ATOM 2329 N N . ILE A 1 291 ? -1.952 11.339 4.772 1.00 93.81 291 ILE A N 1
ATOM 2330 C CA . ILE A 1 291 ? -2.417 12.506 5.520 1.00 93.81 291 ILE A CA 1
ATOM 2331 C C . ILE A 1 291 ? -2.029 13.800 4.811 1.00 93.81 291 ILE A C 1
ATOM 2333 O O . ILE A 1 291 ? -0.943 13.921 4.239 1.00 93.81 291 ILE A O 1
ATOM 2337 N N . GLY A 1 292 ? -2.907 14.795 4.920 1.00 86.12 292 GLY A N 1
ATOM 2338 C CA . GLY A 1 292 ? -2.672 16.136 4.398 1.00 86.12 292 GLY A CA 1
ATOM 2339 C C . GLY A 1 292 ? -2.819 16.249 2.879 1.00 86.12 292 GLY A C 1
ATOM 2340 O O . GLY A 1 292 ? -2.621 15.303 2.123 1.00 86.12 292 GLY A O 1
ATOM 2341 N N . ARG A 1 293 ? -3.184 17.455 2.442 1.00 87.75 293 ARG A N 1
ATOM 2342 C CA . ARG A 1 293 ? -3.306 17.845 1.035 1.00 87.75 293 ARG A CA 1
ATOM 2343 C C . ARG A 1 293 ? -2.747 19.253 0.889 1.00 87.75 293 ARG A C 1
ATOM 2345 O O . ARG A 1 293 ? -3.413 20.228 1.232 1.00 87.75 293 ARG A O 1
ATOM 2352 N N . PHE A 1 294 ? -1.507 19.354 0.436 1.00 83.94 294 PHE A N 1
ATOM 2353 C CA . PHE A 1 294 ? -0.767 20.609 0.366 1.00 83.94 294 PHE A CA 1
ATOM 2354 C C . PHE A 1 294 ? -0.447 20.968 -1.077 1.00 83.94 294 PHE A C 1
ATOM 2356 O O . PHE A 1 294 ? 0.081 20.156 -1.823 1.00 83.94 294 PHE A O 1
ATOM 2363 N N . VAL A 1 295 ? -0.693 22.216 -1.464 1.00 83.19 295 VAL A N 1
ATOM 2364 C CA . VAL A 1 295 ? -0.278 22.714 -2.788 1.00 83.19 295 VAL A CA 1
ATOM 2365 C C . VAL A 1 295 ? 1.246 22.878 -2.853 1.00 83.19 295 VAL A C 1
ATOM 2367 O O . VAL A 1 295 ? 1.863 22.664 -3.892 1.00 83.19 295 VAL A O 1
ATOM 2370 N N . TYR A 1 296 ? 1.877 23.231 -1.730 1.00 81.38 296 TYR A N 1
ATOM 2371 C CA . TYR A 1 296 ? 3.317 23.463 -1.661 1.00 81.38 296 TYR A CA 1
ATOM 2372 C C . TYR A 1 296 ? 4.028 22.302 -0.973 1.00 81.38 296 TYR A C 1
ATOM 2374 O O . TYR A 1 296 ? 3.756 22.002 0.190 1.00 81.38 296 TYR A O 1
ATOM 2382 N N . ARG A 1 297 ? 5.014 21.713 -1.658 1.00 86.38 297 ARG A N 1
ATOM 2383 C CA . ARG A 1 297 ? 5.843 20.625 -1.118 1.00 86.38 297 ARG A CA 1
ATOM 2384 C C . ARG A 1 297 ? 6.464 20.969 0.241 1.00 86.38 297 ARG A C 1
ATOM 2386 O O . ARG A 1 297 ? 6.454 20.136 1.137 1.00 86.38 297 ARG A O 1
ATOM 2393 N N . SER A 1 298 ? 6.903 22.214 0.433 1.00 85.12 298 SER A N 1
ATOM 2394 C CA . SER A 1 298 ? 7.501 22.686 1.692 1.00 85.12 298 SER A CA 1
ATOM 2395 C C . SER A 1 298 ? 6.555 22.629 2.900 1.00 85.12 298 SER A C 1
ATOM 2397 O O . SER A 1 298 ? 7.010 22.549 4.039 1.00 85.12 298 SER A O 1
ATOM 2399 N N . GLN A 1 299 ? 5.235 22.657 2.690 1.00 85.56 299 GLN A N 1
ATOM 2400 C CA . GLN A 1 299 ? 4.257 22.433 3.762 1.00 85.56 299 GLN A CA 1
ATOM 2401 C C . GLN A 1 299 ? 4.188 20.949 4.134 1.00 85.56 299 GLN A C 1
ATOM 2403 O O . GLN A 1 299 ? 4.144 20.618 5.318 1.00 85.56 299 GLN A O 1
ATOM 2408 N N . ALA A 1 300 ? 4.246 20.071 3.131 1.00 89.25 300 ALA A N 1
ATOM 2409 C CA . ALA A 1 300 ? 4.299 18.628 3.326 1.00 89.25 300 ALA A CA 1
ATOM 2410 C C . ALA A 1 300 ? 5.596 18.212 4.049 1.00 89.25 300 ALA A C 1
ATOM 2412 O O . ALA A 1 300 ? 5.549 17.407 4.970 1.00 89.25 300 ALA A O 1
ATOM 2413 N N . GLU A 1 301 ? 6.732 18.832 3.710 1.00 92.25 301 GLU A N 1
ATOM 2414 C CA . GLU A 1 301 ? 8.025 18.630 4.389 1.00 92.25 301 GLU A CA 1
ATOM 2415 C C . GLU A 1 301 ? 7.977 19.035 5.868 1.00 92.25 301 GLU A C 1
ATOM 2417 O O . GLU A 1 301 ? 8.501 18.325 6.721 1.00 92.25 301 GLU A O 1
ATOM 2422 N N . LYS A 1 302 ? 7.289 20.134 6.205 1.00 88.88 302 LYS A N 1
ATOM 2423 C CA . LYS A 1 302 ? 7.075 20.509 7.612 1.00 88.88 302 LYS A CA 1
ATOM 2424 C C . LYS A 1 302 ? 6.239 19.473 8.355 1.00 88.88 302 LYS A C 1
ATOM 2426 O O . LYS A 1 302 ? 6.594 19.118 9.474 1.00 88.88 302 LYS A O 1
ATOM 2431 N N . LEU A 1 303 ? 5.142 19.000 7.754 1.00 90.00 303 LEU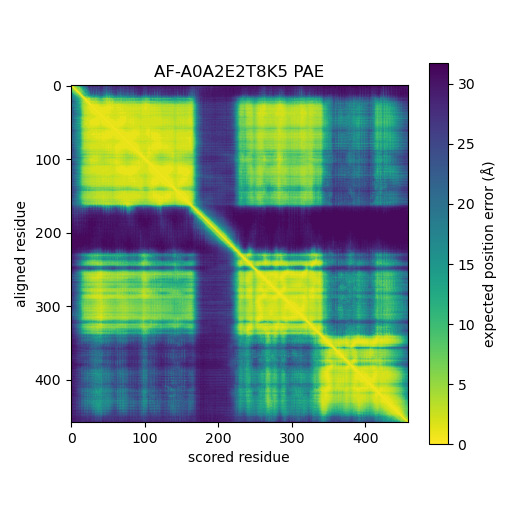 A N 1
ATOM 2432 C CA . LEU A 1 303 ? 4.320 17.957 8.370 1.00 90.00 303 LEU A CA 1
ATOM 2433 C C . LEU A 1 303 ? 5.103 16.647 8.526 1.00 90.00 303 LEU A C 1
ATOM 2435 O O . LEU A 1 303 ? 4.910 15.950 9.517 1.00 90.00 303 LEU A O 1
ATOM 2439 N N . LEU A 1 304 ? 6.004 16.341 7.588 1.00 93.44 304 LEU A N 1
ATOM 2440 C CA . LEU A 1 304 ? 6.764 15.093 7.579 1.00 93.44 304 LEU A CA 1
ATOM 2441 C C . LEU A 1 304 ? 7.609 14.948 8.838 1.00 93.44 304 LEU A C 1
ATOM 2443 O O . LEU A 1 304 ? 7.567 13.895 9.464 1.00 93.44 304 LEU A O 1
ATOM 2447 N N . ASN A 1 305 ? 8.270 16.025 9.261 1.00 90.25 305 ASN A N 1
ATOM 2448 C CA . ASN A 1 305 ? 9.059 16.023 10.490 1.00 90.25 305 ASN A CA 1
ATOM 2449 C C . ASN A 1 305 ? 8.202 15.648 11.714 1.00 90.25 305 ASN A C 1
ATOM 2451 O O . ASN A 1 305 ? 8.580 14.764 12.475 1.00 90.25 305 ASN A O 1
ATOM 2455 N N . TYR A 1 306 ? 7.009 16.237 11.861 1.00 93.06 306 TYR A N 1
ATOM 2456 C CA . TYR A 1 306 ? 6.104 15.911 12.973 1.00 93.06 306 TYR A CA 1
ATOM 2457 C C . TYR A 1 306 ? 5.586 14.469 12.909 1.00 93.06 306 TYR A C 1
ATOM 2459 O O . TYR A 1 306 ? 5.466 13.799 13.929 1.00 93.06 306 TYR A O 1
ATOM 2467 N N . VAL A 1 307 ? 5.281 13.976 11.707 1.00 93.38 307 VAL A N 1
ATOM 2468 C CA . VAL A 1 307 ? 4.811 12.600 11.484 1.00 93.38 307 VAL A CA 1
ATOM 2469 C C . VAL A 1 307 ? 5.887 11.577 11.844 1.00 93.38 307 VAL A C 1
ATOM 2471 O O . VAL A 1 307 ? 5.593 10.553 12.462 1.00 93.38 307 VAL A O 1
ATOM 2474 N N . GLN A 1 308 ? 7.142 11.869 11.508 1.00 94.75 308 GLN A N 1
ATOM 2475 C CA . GLN A 1 308 ? 8.277 11.041 11.895 1.00 94.75 308 GLN A CA 1
ATOM 2476 C C . GLN A 1 308 ? 8.483 11.071 13.417 1.00 94.75 308 GLN A C 1
ATOM 2478 O O . GLN A 1 308 ? 8.626 10.009 14.025 1.00 94.75 308 GLN A O 1
ATOM 2483 N N . GLU A 1 309 ? 8.414 12.246 14.054 1.00 93.12 309 GLU A N 1
ATOM 2484 C CA . GLU A 1 309 ? 8.533 12.406 15.514 1.00 93.12 309 GLU A CA 1
ATOM 2485 C C . GLU A 1 309 ? 7.512 11.572 16.305 1.00 93.12 309 GLU A C 1
ATOM 2487 O O . GLU A 1 309 ? 7.863 11.016 17.345 1.00 93.12 309 GLU A O 1
ATOM 2492 N N . VAL A 1 310 ? 6.280 11.422 15.802 1.00 92.38 310 VAL A N 1
ATOM 2493 C CA . VAL A 1 310 ? 5.234 10.595 16.443 1.00 92.38 310 VAL A CA 1
ATOM 2494 C C . VAL A 1 310 ? 5.296 9.108 16.061 1.00 92.38 310 VAL A C 1
ATOM 2496 O O . VAL A 1 310 ? 4.420 8.334 16.436 1.00 92.38 310 VAL A O 1
ATOM 2499 N N . GLY A 1 311 ? 6.342 8.681 15.344 1.00 93.75 311 GLY A N 1
ATOM 2500 C CA . GLY A 1 311 ? 6.686 7.265 15.163 1.00 93.75 311 GLY A CA 1
ATOM 2501 C C . GLY A 1 311 ? 6.615 6.728 13.733 1.00 93.75 311 GLY A C 1
ATOM 2502 O O . GLY A 1 311 ? 6.969 5.571 13.512 1.00 93.75 311 GLY A O 1
ATOM 2503 N N . TYR A 1 312 ? 6.229 7.535 12.742 1.00 95.38 312 TYR A N 1
ATOM 2504 C CA . TYR A 1 312 ? 6.119 7.099 11.342 1.00 95.38 312 TYR A CA 1
ATOM 2505 C C . TYR A 1 312 ? 7.378 7.474 10.553 1.00 95.38 312 TYR A C 1
ATOM 2507 O O . TYR A 1 312 ? 7.341 8.290 9.635 1.00 95.38 312 TYR A O 1
ATOM 2515 N N . GLN A 1 313 ? 8.515 6.886 10.935 1.00 94.44 313 GLN A N 1
ATOM 2516 C CA . GLN A 1 313 ? 9.838 7.190 10.361 1.00 94.44 313 GLN A CA 1
ATOM 2517 C C . GLN A 1 313 ? 9.916 6.925 8.848 1.00 94.44 313 GLN A C 1
ATOM 2519 O O . GLN A 1 313 ? 10.535 7.695 8.117 1.00 94.44 313 GLN A O 1
ATOM 2524 N N . ASP A 1 314 ? 9.211 5.891 8.384 1.00 93.00 314 ASP A N 1
ATOM 2525 C CA . ASP A 1 314 ? 9.135 5.495 6.973 1.00 93.00 314 ASP A CA 1
ATOM 2526 C C . ASP A 1 314 ? 8.133 6.338 6.157 1.00 93.00 314 ASP A C 1
ATOM 2528 O O . ASP A 1 314 ? 7.878 6.031 4.992 1.00 93.00 314 ASP A O 1
ATOM 2532 N N . ALA A 1 315 ? 7.517 7.371 6.745 1.00 96.25 315 ALA A N 1
ATOM 2533 C CA . ALA A 1 315 ? 6.601 8.234 6.010 1.00 96.25 315 ALA A CA 1
ATOM 2534 C C . ALA A 1 315 ? 7.335 9.016 4.913 1.00 96.25 315 ALA A C 1
ATOM 2536 O O . ALA A 1 315 ? 8.483 9.431 5.071 1.00 96.25 315 ALA A O 1
ATOM 2537 N N . PHE A 1 316 ? 6.652 9.261 3.796 1.00 96.81 316 PHE A N 1
ATOM 2538 C CA . PHE A 1 316 ? 7.221 10.012 2.679 1.00 96.81 316 PHE A CA 1
ATOM 2539 C C . PHE A 1 316 ? 6.171 10.837 1.942 1.00 96.81 316 PHE A C 1
ATOM 2541 O O . PHE A 1 316 ? 4.973 10.553 1.976 1.00 96.81 316 PHE A O 1
ATOM 2548 N N . ILE A 1 317 ? 6.637 11.873 1.246 1.00 94.62 317 ILE A N 1
ATOM 2549 C CA . ILE A 1 317 ? 5.774 12.768 0.473 1.00 94.62 317 ILE A CA 1
ATOM 2550 C C . ILE A 1 317 ? 5.356 12.087 -0.832 1.00 94.62 317 ILE A C 1
ATOM 2552 O O . ILE A 1 317 ? 6.199 11.593 -1.583 1.00 94.62 317 ILE A O 1
ATOM 2556 N N . VAL A 1 318 ? 4.059 12.126 -1.121 1.00 92.38 318 VAL A N 1
ATOM 2557 C CA . VAL A 1 318 ? 3.436 11.657 -2.364 1.00 92.38 318 VAL A CA 1
ATOM 2558 C C . VAL A 1 318 ? 2.710 12.800 -3.056 1.00 92.38 318 VAL A C 1
ATOM 2560 O O . VAL A 1 318 ? 2.211 13.702 -2.388 1.00 92.38 318 VAL A O 1
ATOM 2563 N N . ASP A 1 319 ? 2.630 12.756 -4.383 1.00 88.88 319 ASP A N 1
ATOM 2564 C CA . ASP A 1 319 ? 1.705 13.597 -5.141 1.00 88.88 319 ASP A CA 1
ATOM 2565 C C . ASP A 1 319 ? 0.419 12.800 -5.392 1.00 88.88 319 ASP A C 1
ATOM 2567 O O . ASP A 1 319 ? 0.409 11.791 -6.102 1.00 88.88 319 ASP A O 1
ATOM 2571 N N . ILE A 1 320 ? -0.651 13.222 -4.723 1.00 85.94 320 ILE A N 1
ATOM 2572 C CA . ILE A 1 320 ? -1.955 12.553 -4.727 1.00 85.94 320 ILE A CA 1
ATOM 2573 C C . ILE A 1 320 ? -2.663 12.773 -6.069 1.00 85.94 320 ILE A C 1
ATOM 2575 O O . ILE A 1 320 ? -3.476 11.958 -6.475 1.00 85.94 320 ILE A O 1
ATOM 2579 N N . ASN A 1 321 ? -2.353 13.867 -6.765 1.00 79.25 321 ASN A N 1
ATOM 2580 C CA . ASN A 1 321 ? -3.104 14.296 -7.940 1.00 79.25 321 ASN A CA 1
ATOM 2581 C C . ASN A 1 321 ? -2.554 13.703 -9.250 1.00 79.25 321 ASN A C 1
ATOM 2583 O O . ASN A 1 321 ? -3.301 13.411 -10.173 1.00 79.25 321 ASN A O 1
ATOM 2587 N N . THR A 1 322 ? -1.242 13.485 -9.336 1.00 69.94 322 THR A N 1
ATOM 2588 C CA . THR A 1 322 ? -0.587 13.048 -10.585 1.00 69.94 322 THR A CA 1
ATOM 2589 C C . THR A 1 322 ? -0.471 11.535 -10.728 1.00 69.94 322 THR A C 1
ATOM 2591 O O . THR A 1 322 ? -0.087 11.029 -11.780 1.00 69.94 322 THR A O 1
ATOM 2594 N N . THR A 1 323 ? -0.777 10.766 -9.681 1.00 71.56 323 THR A N 1
ATOM 2595 C CA . THR A 1 323 ? -0.619 9.311 -9.730 1.00 71.56 323 THR A CA 1
ATOM 2596 C C . THR A 1 323 ? -1.963 8.613 -9.644 1.00 71.56 323 THR A C 1
ATOM 2598 O O . THR A 1 323 ? -2.729 8.816 -8.706 1.00 71.56 323 THR A O 1
ATOM 2601 N N . LYS A 1 324 ? -2.185 7.663 -10.558 1.00 76.00 324 LYS A N 1
ATOM 2602 C CA . LYS A 1 324 ? -3.373 6.792 -10.581 1.00 76.00 324 LYS A CA 1
ATOM 2603 C C . LYS A 1 324 ? -3.555 5.927 -9.331 1.00 76.00 324 LYS A C 1
ATOM 2605 O O . LYS A 1 324 ? -4.479 5.130 -9.248 1.00 76.00 324 LYS A O 1
ATOM 2610 N N . ASN A 1 325 ? -2.628 6.000 -8.381 1.00 84.81 325 ASN A N 1
ATOM 2611 C CA . ASN A 1 325 ? -2.668 5.232 -7.143 1.00 84.81 325 ASN A CA 1
ATOM 2612 C C . ASN A 1 325 ? -3.601 5.855 -6.092 1.00 84.81 325 ASN A C 1
ATOM 2614 O O . ASN A 1 325 ? -3.778 5.253 -5.035 1.00 84.81 325 ASN A O 1
ATOM 2618 N N . PHE A 1 326 ? -4.162 7.041 -6.360 1.00 88.00 326 PHE A N 1
ATOM 2619 C CA . PHE A 1 326 ? -5.032 7.774 -5.437 1.00 88.00 326 PHE A CA 1
ATOM 2620 C C . PHE A 1 326 ? -6.362 8.216 -6.075 1.00 88.00 326 PHE A C 1
ATOM 2622 O O . PHE A 1 326 ? -7.003 9.150 -5.586 1.00 88.00 326 PHE A O 1
ATOM 2629 N N . ASP A 1 327 ? -6.784 7.546 -7.151 1.00 85.38 327 ASP A N 1
ATOM 2630 C CA . ASP A 1 327 ? -8.057 7.826 -7.829 1.00 85.38 327 ASP A CA 1
ATOM 2631 C C . ASP A 1 327 ? -9.250 7.222 -7.069 1.00 85.38 327 ASP A C 1
ATOM 2633 O O . ASP A 1 327 ? -10.355 7.753 -7.130 1.00 85.38 327 ASP A O 1
ATOM 2637 N N . GLU A 1 328 ? -9.034 6.151 -6.298 1.00 87.81 328 GLU A N 1
ATOM 2638 C CA . GLU A 1 328 ? -10.083 5.449 -5.552 1.00 87.81 328 GLU A CA 1
ATOM 2639 C C . GLU A 1 328 ? -9.906 5.626 -4.033 1.00 87.81 328 GLU A C 1
ATOM 2641 O O . GLU A 1 328 ? -9.141 4.903 -3.391 1.00 87.81 328 GLU A O 1
ATOM 2646 N N . GLU A 1 329 ? -10.632 6.574 -3.421 1.00 90.88 329 GLU A N 1
ATOM 2647 C CA . GLU A 1 329 ? -10.660 6.732 -1.955 1.00 90.88 329 GLU A CA 1
ATOM 2648 C C . GLU A 1 329 ? -11.587 5.679 -1.345 1.00 90.88 329 GLU A C 1
ATOM 2650 O O . GLU A 1 329 ? -12.778 5.614 -1.650 1.00 90.88 329 GLU A O 1
ATOM 2655 N N . VAL A 1 330 ? -11.071 4.877 -0.423 1.00 90.31 330 VAL A N 1
ATOM 2656 C CA . VAL A 1 330 ? -11.859 3.940 0.372 1.00 90.31 330 VAL A CA 1
ATOM 2657 C C . VAL A 1 330 ? -12.761 4.724 1.317 1.00 90.31 330 VAL A C 1
ATOM 2659 O O . VAL A 1 330 ? -12.306 5.531 2.122 1.00 90.31 330 VAL A O 1
ATOM 2662 N N . VAL A 1 331 ? -14.064 4.461 1.250 1.00 87.75 331 VAL A N 1
ATOM 2663 C CA . VAL A 1 331 ? -15.064 5.093 2.120 1.00 87.75 331 VAL A CA 1
ATOM 2664 C C . VAL A 1 331 ? -15.566 4.105 3.164 1.00 87.75 331 VAL A C 1
ATOM 2666 O O . VAL A 1 331 ? -15.793 4.488 4.317 1.00 87.75 331 VAL A O 1
ATOM 2669 N N . ARG A 1 332 ? -15.747 2.834 2.782 1.00 84.44 332 ARG A N 1
ATOM 2670 C CA . ARG A 1 332 ? -16.221 1.785 3.690 1.00 84.44 332 ARG A CA 1
ATOM 2671 C C . ARG A 1 332 ? -15.473 0.474 3.525 1.00 84.44 332 ARG A C 1
ATOM 2673 O O . ARG A 1 332 ? -15.045 0.145 2.426 1.00 84.44 332 ARG A O 1
ATOM 2680 N N . VAL A 1 333 ? -15.403 -0.276 4.618 1.00 84.31 333 VAL A N 1
ATOM 2681 C CA . VAL A 1 333 ? -14.911 -1.655 4.684 1.00 84.31 333 VAL A CA 1
ATOM 2682 C C . VAL A 1 333 ? -15.898 -2.466 5.522 1.00 84.31 333 VAL A C 1
ATOM 2684 O O . VAL A 1 333 ? -16.236 -2.041 6.627 1.00 84.31 333 VAL A O 1
ATOM 2687 N N . ASN A 1 334 ? -16.398 -3.587 4.999 1.00 75.25 334 ASN A N 1
ATOM 2688 C CA . ASN A 1 334 ? -17.410 -4.452 5.626 1.00 75.25 334 ASN A CA 1
ATOM 2689 C C . ASN A 1 334 ? -18.610 -3.648 6.160 1.00 75.25 334 ASN A C 1
ATOM 2691 O O . ASN A 1 334 ? -18.990 -3.741 7.328 1.00 75.25 334 ASN A O 1
ATOM 2695 N N . ASN A 1 335 ? -19.142 -2.753 5.321 1.00 71.56 335 ASN A N 1
ATOM 2696 C CA . ASN A 1 335 ? -20.239 -1.835 5.650 1.00 71.56 335 ASN A CA 1
ATOM 2697 C C . ASN A 1 335 ? -19.965 -0.845 6.820 1.00 71.56 335 ASN A C 1
ATOM 2699 O O . ASN A 1 335 ? -20.870 -0.168 7.329 1.00 71.56 335 ASN A O 1
ATOM 2703 N N . GLN A 1 336 ? -18.705 -0.690 7.236 1.00 73.94 336 GLN A N 1
ATOM 2704 C CA . GLN A 1 336 ? -18.265 0.294 8.229 1.00 73.94 336 GLN A CA 1
ATOM 2705 C C . GLN A 1 336 ? -17.521 1.448 7.564 1.00 73.94 336 GLN A C 1
ATOM 2707 O O . GLN A 1 336 ? -16.751 1.231 6.638 1.00 73.94 336 GLN A O 1
ATOM 2712 N N . SER A 1 337 ? -17.728 2.684 8.032 1.00 82.88 337 SER A N 1
ATOM 2713 C CA . SER A 1 337 ? -16.937 3.831 7.559 1.00 82.88 337 SER A CA 1
ATOM 2714 C C . SER A 1 337 ? -15.462 3.624 7.899 1.00 82.88 337 SER A C 1
ATOM 2716 O O . SER A 1 337 ? -15.144 3.340 9.054 1.00 82.88 337 SER A O 1
ATOM 2718 N N . ILE A 1 338 ? -14.564 3.826 6.931 1.00 85.25 338 ILE A N 1
ATOM 2719 C CA . ILE A 1 338 ? -13.114 3.693 7.155 1.00 85.25 338 ILE A CA 1
ATOM 2720 C C . ILE A 1 338 ? -12.590 4.707 8.187 1.00 85.25 338 ILE A C 1
ATOM 2722 O O . ILE A 1 338 ? -11.583 4.470 8.850 1.00 85.25 338 ILE A O 1
ATOM 2726 N N . LYS A 1 339 ? -13.318 5.823 8.348 1.00 81.31 339 LYS A N 1
ATOM 2727 C CA . LYS A 1 339 ? -13.043 6.920 9.289 1.00 81.31 339 LYS A CA 1
ATOM 2728 C C . LYS A 1 339 ? -13.851 6.801 10.590 1.00 81.31 339 LYS A C 1
ATOM 2730 O O . LYS A 1 339 ? -13.976 7.780 11.315 1.00 81.31 339 LYS A O 1
ATOM 2735 N N . ARG A 1 340 ? -14.488 5.655 10.867 1.00 76.75 340 ARG A N 1
ATOM 2736 C CA . ARG A 1 340 ? -15.321 5.481 12.068 1.00 76.75 340 ARG A CA 1
ATOM 2737 C C . ARG A 1 340 ? -14.471 5.605 13.332 1.00 76.75 340 ARG A C 1
ATOM 2739 O O . ARG A 1 340 ? -13.545 4.828 13.540 1.00 76.75 340 ARG A O 1
ATOM 2746 N N . GLU A 1 341 ? -14.874 6.513 14.211 1.00 75.88 341 GLU A N 1
ATOM 2747 C CA . GLU A 1 341 ? -14.352 6.628 15.571 1.00 75.88 341 GLU A CA 1
ATOM 2748 C C . GLU A 1 341 ? -15.299 5.955 16.572 1.00 75.88 341 GLU A C 1
ATOM 2750 O O . GLU A 1 341 ? -16.516 5.908 16.367 1.00 75.88 341 GLU A O 1
ATOM 2755 N N . ILE A 1 342 ? -14.736 5.428 17.661 1.00 79.69 342 ILE A N 1
ATOM 2756 C CA . ILE A 1 342 ? -15.518 4.966 18.813 1.00 79.69 342 ILE A CA 1
ATOM 2757 C C . ILE A 1 342 ? -15.914 6.207 19.608 1.00 79.69 342 ILE A C 1
ATOM 2759 O O . ILE A 1 342 ? -15.056 7.003 19.989 1.00 79.69 342 ILE A O 1
ATOM 2763 N N . THR A 1 343 ? -17.214 6.395 19.825 1.00 82.38 343 THR A N 1
ATOM 2764 C CA . THR A 1 343 ? -17.752 7.566 20.531 1.00 82.38 343 THR A CA 1
ATOM 2765 C C . THR A 1 343 ? -18.940 7.182 21.402 1.00 82.38 343 THR A C 1
ATOM 2767 O O . THR A 1 343 ? -19.722 6.306 21.040 1.00 82.38 343 THR A O 1
ATOM 2770 N N . GLY A 1 344 ? -19.113 7.858 22.535 1.00 87.44 344 GLY A N 1
ATOM 2771 C CA . GLY A 1 344 ? -20.197 7.559 23.469 1.00 87.44 344 GLY A CA 1
ATOM 2772 C C . GLY A 1 344 ? -19.864 6.369 24.362 1.00 87.44 344 GLY A C 1
ATOM 2773 O O . GLY A 1 344 ? -18.761 6.302 24.912 1.00 87.44 344 GLY A O 1
ATOM 2774 N N . ASP A 1 345 ? -20.827 5.474 24.543 1.00 90.44 345 ASP A N 1
ATOM 2775 C CA . ASP A 1 345 ? -20.705 4.352 25.468 1.00 90.44 345 ASP A CA 1
ATOM 2776 C C . ASP A 1 345 ? -20.353 3.055 24.740 1.00 90.44 345 ASP A C 1
ATOM 2778 O O . ASP A 1 345 ? -20.603 2.877 23.541 1.00 90.44 345 ASP A O 1
ATOM 2782 N N . VAL A 1 346 ? -19.677 2.179 25.475 1.00 93.12 346 VAL A N 1
ATOM 2783 C CA . VAL A 1 346 ? -19.317 0.838 25.032 1.00 93.12 346 VAL A CA 1
ATOM 2784 C C . VAL A 1 346 ? -20.147 -0.143 25.839 1.00 93.12 346 VAL A C 1
ATOM 2786 O O . VAL A 1 346 ? -20.190 -0.055 27.064 1.00 93.12 346 VAL A O 1
ATOM 2789 N N . GLU A 1 347 ? -20.775 -1.075 25.139 1.00 94.62 347 GLU A N 1
ATOM 2790 C CA . GLU A 1 347 ? -21.610 -2.123 25.712 1.00 94.62 347 GLU A CA 1
ATOM 2791 C C . GLU A 1 347 ? -20.938 -3.474 25.485 1.00 94.62 347 GLU A C 1
ATOM 2793 O O . GLU A 1 347 ? -20.611 -3.837 24.357 1.00 94.62 347 GLU A O 1
ATOM 2798 N N . TYR A 1 348 ? -20.748 -4.241 26.546 1.00 93.75 348 TYR A N 1
ATOM 2799 C CA . TYR A 1 348 ? -20.309 -5.624 26.498 1.00 93.75 348 TYR A CA 1
ATOM 2800 C C . TYR A 1 348 ? -21.521 -6.549 26.580 1.00 93.75 348 TYR A C 1
ATOM 2802 O O . TYR A 1 348 ? -22.404 -6.351 27.412 1.00 93.75 348 TYR A O 1
ATOM 2810 N N . ARG A 1 349 ? -21.549 -7.566 25.723 1.00 93.12 349 ARG A N 1
ATOM 2811 C CA . ARG A 1 349 ? -22.595 -8.598 25.662 1.00 93.12 349 ARG A CA 1
ATOM 2812 C C . ARG A 1 349 ? -21.938 -9.974 25.615 1.00 93.12 349 ARG A C 1
ATOM 2814 O O . ARG A 1 349 ? -20.749 -10.073 25.308 1.00 93.12 349 ARG A O 1
ATOM 2821 N N . VAL A 1 350 ? -22.687 -11.037 25.880 1.00 92.25 350 VAL A N 1
ATOM 2822 C CA . VAL A 1 350 ? -22.210 -12.420 25.723 1.00 92.25 350 VAL A CA 1
ATOM 2823 C C . VAL A 1 350 ? -22.801 -13.001 24.450 1.00 92.25 350 VAL A C 1
ATOM 2825 O O . VAL A 1 350 ? -24.012 -13.152 24.350 1.00 92.25 350 VAL A O 1
ATOM 2828 N N . GLN A 1 351 ? -21.963 -13.296 23.459 1.00 86.62 351 GLN A N 1
ATOM 2829 C CA . GLN A 1 351 ? -22.384 -13.994 22.250 1.00 86.62 351 GLN A CA 1
ATOM 2830 C C . GLN A 1 351 ? -22.460 -15.491 22.542 1.00 86.62 351 GLN A C 1
ATOM 2832 O O . GLN A 1 351 ? -21.485 -16.067 23.018 1.00 86.62 351 GLN A O 1
ATOM 2837 N N . ILE A 1 352 ? -23.611 -16.092 22.245 1.00 87.25 352 ILE A N 1
ATOM 2838 C CA . ILE A 1 352 ? -23.890 -17.520 22.475 1.00 87.25 352 ILE A CA 1
ATOM 2839 C C . ILE A 1 352 ? -23.905 -18.337 21.183 1.00 87.25 352 ILE A C 1
ATOM 2841 O O . ILE A 1 352 ? -24.029 -19.551 21.221 1.00 87.25 352 ILE A O 1
ATOM 2845 N N . GLY A 1 353 ? -23.789 -17.672 20.033 1.00 80.38 353 GLY A N 1
ATOM 2846 C CA . GLY A 1 353 ? -23.622 -18.351 18.760 1.00 80.38 353 GLY A CA 1
ATOM 2847 C C . GLY A 1 353 ? -23.763 -17.434 17.553 1.00 80.38 353 GLY A C 1
ATOM 2848 O O . GLY A 1 353 ? -24.086 -16.246 17.670 1.00 80.38 353 GLY A O 1
ATOM 2849 N N . ALA A 1 354 ? -23.449 -17.991 16.389 1.00 78.06 354 ALA A N 1
ATOM 2850 C CA . ALA A 1 354 ? -23.675 -17.396 15.079 1.00 78.06 354 ALA A CA 1
ATOM 2851 C C . ALA A 1 354 ? -24.064 -18.527 14.124 1.00 78.06 354 ALA A C 1
ATOM 2853 O O . ALA A 1 354 ? -23.243 -19.398 13.836 1.00 78.06 354 ALA A O 1
ATOM 2854 N N . PHE A 1 355 ? -25.313 -18.523 13.675 1.00 78.94 355 PHE A N 1
ATOM 2855 C CA . PHE A 1 355 ? -25.906 -19.636 12.936 1.00 78.94 355 PHE A CA 1
ATOM 2856 C C . PHE A 1 355 ? -26.497 -19.140 11.628 1.00 78.94 355 PHE A C 1
ATOM 2858 O O . PHE A 1 355 ? -26.937 -17.996 11.548 1.00 78.94 355 PHE A O 1
ATOM 2865 N N . LYS A 1 356 ? -26.552 -20.002 10.615 1.00 72.50 356 LYS A N 1
ATOM 2866 C CA . LYS A 1 356 ? -27.453 -19.758 9.486 1.00 72.50 356 LYS A CA 1
ATOM 2867 C C . LYS A 1 356 ? -28.885 -19.902 9.987 1.00 72.50 356 LYS A C 1
ATOM 2869 O O . LYS A 1 356 ? -29.120 -20.669 10.917 1.00 72.50 356 LYS A O 1
ATOM 2874 N N . GLU A 1 357 ? -29.819 -19.161 9.400 1.00 61.97 357 GLU A N 1
ATOM 2875 C CA . GLU A 1 357 ? -31.200 -19.047 9.901 1.00 61.97 357 GLU A CA 1
ATOM 2876 C C . GLU A 1 357 ? -31.882 -20.413 10.139 1.00 61.97 357 GLU A C 1
ATOM 2878 O O . GLU A 1 357 ? -32.674 -20.557 11.065 1.00 61.97 357 GLU A O 1
ATOM 2883 N N . GLU A 1 358 ? -31.505 -21.440 9.373 1.00 68.88 358 GLU A N 1
ATOM 2884 C CA . GLU A 1 358 ? -32.057 -22.800 9.453 1.00 68.88 358 GLU A CA 1
ATOM 2885 C C . GLU A 1 358 ? -31.301 -23.751 10.418 1.00 68.88 358 GLU A C 1
ATOM 2887 O O . GLU A 1 358 ? -31.784 -24.850 10.683 1.00 68.88 358 GLU A O 1
ATOM 2892 N N . ASP A 1 359 ? -30.154 -23.342 10.978 1.00 75.38 359 ASP A N 1
ATOM 2893 C CA . ASP A 1 359 ? -29.170 -24.231 11.632 1.00 75.38 359 ASP A CA 1
ATOM 2894 C C . ASP A 1 359 ? -28.940 -23.941 13.134 1.00 75.38 359 ASP A C 1
ATOM 2896 O O . ASP A 1 359 ? -27.868 -24.239 13.667 1.00 75.38 359 ASP A O 1
ATOM 2900 N N . ILE A 1 360 ? -29.898 -23.342 13.851 1.00 74.31 360 ILE A N 1
ATOM 2901 C CA . ILE A 1 360 ? -29.702 -23.037 15.281 1.00 74.31 360 ILE A CA 1
ATOM 2902 C C . ILE A 1 360 ? -29.849 -24.314 16.150 1.00 74.31 360 ILE A C 1
ATOM 2904 O O . ILE A 1 360 ? -30.912 -24.941 16.132 1.00 74.31 360 ILE A O 1
ATOM 2908 N N . PRO A 1 361 ? -28.831 -24.696 16.952 1.00 76.62 361 PRO A N 1
ATOM 2909 C CA . PRO A 1 361 ? -28.858 -25.890 17.802 1.00 76.62 361 PRO A CA 1
ATOM 2910 C C . PRO A 1 361 ? -29.920 -25.883 18.921 1.00 76.62 361 PRO A C 1
ATOM 2912 O O . PRO A 1 361 ? -30.349 -24.839 19.413 1.00 76.62 361 PRO A O 1
ATOM 2915 N N . GLU A 1 362 ? -30.338 -27.073 19.370 1.00 79.94 362 GLU A N 1
ATOM 2916 C CA . GLU A 1 362 ? -31.418 -27.242 20.361 1.00 79.94 362 GLU A CA 1
ATOM 2917 C C . GLU A 1 362 ? -31.050 -26.727 21.769 1.00 79.94 362 GLU A C 1
ATOM 2919 O O . GLU A 1 362 ? -31.893 -26.225 22.512 1.00 79.94 362 GLU A O 1
ATOM 2924 N N . ASP A 1 363 ? -29.785 -26.852 22.159 1.00 76.69 363 ASP A N 1
ATOM 2925 C CA . ASP A 1 363 ? -29.217 -26.262 23.374 1.00 76.69 363 ASP A CA 1
ATOM 2926 C C . ASP A 1 363 ? -29.279 -24.729 23.360 1.00 76.69 363 ASP A C 1
ATOM 2928 O O . ASP A 1 363 ? -29.645 -24.136 24.374 1.00 76.69 363 ASP A O 1
ATOM 2932 N N . ILE A 1 364 ? -29.065 -24.095 22.206 1.00 80.56 364 ILE A N 1
ATOM 2933 C CA . ILE A 1 364 ? -29.276 -22.650 22.037 1.00 80.56 364 ILE A CA 1
ATOM 2934 C C . ILE A 1 364 ? -30.764 -22.293 22.105 1.00 80.56 364 ILE A C 1
ATOM 2936 O O . ILE A 1 364 ? -31.139 -21.321 22.757 1.00 80.56 364 ILE A O 1
ATOM 2940 N N . MET A 1 365 ? -31.643 -23.105 21.513 1.00 81.38 365 MET A N 1
ATOM 2941 C CA . MET A 1 365 ? -33.096 -22.894 21.594 1.00 81.38 365 MET A CA 1
ATOM 2942 C C . MET A 1 365 ? -33.626 -22.950 23.031 1.00 81.38 365 MET A C 1
ATOM 2944 O O . MET A 1 365 ? -34.545 -22.211 23.385 1.00 81.38 365 MET A O 1
ATOM 2948 N N . ARG A 1 366 ? -33.027 -23.771 23.903 1.00 81.31 366 ARG A N 1
ATOM 2949 C CA . ARG A 1 366 ? -33.393 -23.820 25.329 1.00 81.31 366 ARG A CA 1
ATOM 2950 C C . ARG A 1 366 ? -33.122 -22.505 26.069 1.00 81.31 366 ARG A C 1
ATOM 2952 O O . ARG A 1 366 ? -33.828 -22.225 27.036 1.00 81.31 366 ARG A O 1
ATOM 2959 N N . ILE A 1 367 ? -32.180 -21.679 25.612 1.00 79.12 367 ILE A N 1
ATOM 2960 C CA . ILE A 1 367 ? -31.896 -20.363 26.211 1.00 79.12 367 ILE A CA 1
ATOM 2961 C C . ILE A 1 367 ? -33.065 -19.394 26.049 1.00 79.12 367 ILE A C 1
ATOM 2963 O O . ILE A 1 367 ? -33.336 -18.638 26.978 1.00 79.12 367 ILE A O 1
ATOM 2967 N N . TYR A 1 368 ? -33.820 -19.470 24.947 1.00 79.25 368 TYR A N 1
ATOM 2968 C CA . TYR A 1 368 ? -35.032 -18.659 24.747 1.00 79.25 368 TYR A CA 1
ATOM 2969 C C . TYR A 1 368 ? -36.120 -18.928 25.792 1.00 79.25 368 TYR A C 1
ATOM 2971 O O . TYR A 1 368 ? -37.005 -18.103 25.985 1.00 79.25 368 TYR A O 1
ATOM 2979 N N . LEU A 1 369 ? -36.066 -20.071 26.483 1.00 82.56 369 LEU A N 1
ATOM 2980 C CA . LEU A 1 369 ? -36.980 -20.391 27.583 1.00 82.56 369 LEU A CA 1
ATOM 2981 C C . LEU A 1 369 ? -36.468 -19.902 28.946 1.00 82.56 369 LEU A C 1
ATOM 2983 O O . LEU A 1 369 ? -37.199 -19.979 29.932 1.00 82.56 369 LEU A O 1
ATOM 2987 N N . GLN A 1 370 ? -35.208 -19.473 29.022 1.00 83.31 370 GLN A N 1
ATOM 2988 C CA . GLN A 1 370 ? -34.524 -19.105 30.264 1.00 83.31 370 GLN A CA 1
ATOM 2989 C C . GLN A 1 370 ? -34.229 -17.604 30.364 1.00 83.31 370 GLN A C 1
ATOM 2991 O O . GLN A 1 370 ? -34.101 -17.096 31.477 1.00 83.31 370 GLN A O 1
ATOM 2996 N N . PHE A 1 371 ? -34.109 -16.908 29.231 1.00 82.62 371 PHE A N 1
ATOM 2997 C CA . PHE A 1 371 ? -33.746 -15.496 29.165 1.00 82.62 371 PHE A CA 1
ATOM 2998 C C . PHE A 1 371 ? -34.689 -14.737 28.232 1.00 82.62 371 PHE A C 1
ATOM 3000 O O . PHE A 1 371 ? -34.847 -15.111 27.073 1.00 82.62 371 PHE A O 1
ATOM 3007 N N . ASP A 1 372 ? -35.251 -13.637 28.732 1.00 77.81 372 ASP A N 1
ATOM 3008 C CA . ASP A 1 372 ? -36.186 -12.794 27.977 1.00 77.81 372 ASP A CA 1
ATOM 3009 C C . ASP A 1 372 ? -35.467 -11.783 27.053 1.00 77.81 372 ASP A C 1
ATOM 3011 O O . ASP A 1 372 ? -36.026 -11.348 26.049 1.00 77.81 372 ASP A O 1
ATOM 3015 N N . ASP A 1 373 ? -34.205 -11.445 27.350 1.00 81.50 373 ASP A N 1
ATOM 3016 C CA . ASP A 1 373 ? -33.442 -10.369 26.693 1.00 81.50 373 ASP A CA 1
ATOM 3017 C C . ASP A 1 373 ? -32.394 -10.896 25.688 1.00 81.50 373 ASP A C 1
ATOM 3019 O O . ASP A 1 373 ? -31.208 -10.536 25.732 1.00 81.50 373 ASP A O 1
ATOM 3023 N N . ILE A 1 374 ? -32.810 -11.782 24.778 1.00 86.12 374 ILE A N 1
ATOM 3024 C CA . ILE A 1 374 ? -31.956 -12.244 23.672 1.00 86.12 374 ILE A CA 1
ATOM 3025 C C . ILE A 1 374 ? -31.956 -11.197 22.560 1.00 86.12 374 ILE A C 1
ATOM 3027 O O . ILE A 1 374 ? -32.987 -10.839 21.998 1.00 86.12 374 ILE A O 1
ATOM 3031 N N . ASN A 1 375 ? -30.764 -10.718 22.222 1.00 84.12 375 ASN A N 1
ATOM 3032 C CA . ASN A 1 375 ? -30.536 -9.805 21.114 1.00 84.12 375 ASN A CA 1
ATOM 3033 C C . ASN A 1 375 ? -30.102 -10.586 19.872 1.00 84.12 375 ASN A C 1
ATOM 3035 O O . ASN A 1 375 ? -29.035 -11.211 19.870 1.00 84.12 375 ASN A O 1
ATOM 3039 N N . GLU A 1 376 ? -30.887 -10.466 18.805 1.00 84.31 376 GLU A N 1
ATOM 3040 C CA . GLU A 1 376 ? -30.605 -11.054 17.497 1.00 84.31 376 GLU A CA 1
ATOM 3041 C C . GLU A 1 376 ? -30.083 -9.984 16.539 1.00 84.31 376 GLU A C 1
ATOM 3043 O O . GLU A 1 376 ? -30.682 -8.920 16.371 1.00 84.31 376 GLU A O 1
ATOM 3048 N N . ASN A 1 377 ? -28.949 -10.255 15.899 1.00 72.06 377 ASN A N 1
ATOM 3049 C CA . ASN A 1 377 ? -28.386 -9.373 14.887 1.00 72.06 377 ASN A CA 1
ATOM 3050 C C . ASN A 1 377 ? -28.034 -10.170 13.635 1.00 72.06 377 ASN A C 1
ATOM 3052 O O . ASN A 1 377 ? -27.160 -11.036 13.672 1.00 72.06 377 ASN A O 1
ATOM 3056 N N . ILE A 1 378 ? -28.689 -9.837 12.526 1.00 71.19 378 ILE A N 1
ATOM 3057 C CA . ILE A 1 378 ? -28.450 -10.473 11.233 1.00 71.19 378 ILE A CA 1
ATOM 3058 C C . ILE A 1 378 ? -27.257 -9.781 10.567 1.00 71.19 378 ILE A C 1
ATOM 3060 O O . ILE A 1 378 ? -27.293 -8.582 10.274 1.00 71.19 378 ILE A O 1
ATOM 3064 N N . GLN A 1 379 ? -26.189 -10.539 10.330 1.00 64.44 379 GLN A N 1
ATOM 3065 C CA . GLN A 1 379 ? -25.021 -10.103 9.570 1.00 64.44 379 GLN A CA 1
ATOM 3066 C C . GLN A 1 379 ? -24.815 -11.051 8.394 1.00 64.44 379 GLN A C 1
ATOM 3068 O O . GLN A 1 379 ? -24.442 -12.203 8.583 1.00 64.44 379 GLN A O 1
ATOM 3073 N N . GLU A 1 380 ? -25.042 -10.536 7.184 1.00 68.75 380 GLU A N 1
ATOM 3074 C CA . GLU A 1 380 ? -24.994 -11.315 5.940 1.00 68.75 380 GLU A CA 1
ATOM 3075 C C . GLU A 1 380 ? -25.992 -12.487 5.963 1.00 68.75 380 GLU A C 1
ATOM 3077 O O . GLU A 1 380 ? -27.194 -12.230 5.932 1.00 68.75 380 GLU A O 1
ATOM 3082 N N . ASP A 1 381 ? -25.520 -13.734 6.011 1.00 72.69 381 ASP A N 1
ATOM 3083 C CA . ASP A 1 381 ? -26.324 -14.962 6.084 1.00 72.69 381 ASP A CA 1
ATOM 3084 C C . ASP A 1 381 ? -26.354 -15.590 7.492 1.00 72.69 381 ASP A C 1
ATOM 3086 O O . ASP A 1 381 ? -26.858 -16.702 7.663 1.00 72.69 381 ASP A O 1
ATOM 3090 N N . LEU A 1 382 ? -25.816 -14.891 8.500 1.00 69.12 382 LEU A N 1
ATOM 3091 C CA . LEU A 1 382 ? -25.704 -15.375 9.874 1.00 69.12 382 LEU A CA 1
ATOM 3092 C C . LEU A 1 382 ? -26.565 -14.563 10.847 1.00 69.12 382 LEU A C 1
ATOM 3094 O O . LEU A 1 382 ? -26.465 -13.337 10.934 1.00 69.12 382 LEU A O 1
ATOM 3098 N N . THR A 1 383 ? -27.331 -15.273 11.667 1.00 75.00 383 THR A N 1
ATOM 3099 C CA . THR A 1 383 ? -28.014 -14.754 12.850 1.00 75.00 383 THR A CA 1
ATOM 3100 C C . THR A 1 383 ? -27.080 -14.877 14.047 1.00 75.00 383 THR A C 1
ATOM 3102 O O . THR A 1 383 ? -26.759 -15.975 14.509 1.00 75.00 383 THR A O 1
ATOM 3105 N N . ILE A 1 384 ? -26.610 -13.733 14.544 1.00 78.75 384 ILE A N 1
ATOM 3106 C CA . ILE A 1 384 ? -25.768 -13.646 15.737 1.00 78.75 384 ILE A CA 1
ATOM 3107 C C . ILE A 1 384 ? -26.661 -13.440 16.956 1.00 78.75 384 ILE A C 1
ATOM 3109 O O . ILE A 1 384 ? -27.407 -12.462 17.016 1.00 78.75 384 ILE A O 1
ATOM 3113 N N . LEU A 1 385 ? -26.524 -14.324 17.944 1.00 84.38 385 LEU A N 1
ATOM 3114 C CA . LEU A 1 385 ? -27.298 -14.289 19.183 1.00 84.38 385 LEU A CA 1
ATOM 3115 C C . LEU A 1 385 ? -26.434 -13.802 20.343 1.00 84.38 385 LEU A C 1
ATOM 3117 O O . LEU A 1 385 ? -25.339 -14.322 20.584 1.00 84.38 385 LEU A O 1
ATOM 3121 N N . THR A 1 386 ? -26.924 -12.795 21.065 1.00 89.69 386 THR A N 1
ATOM 3122 C CA . THR A 1 386 ? -26.229 -12.200 22.213 1.00 89.69 386 THR A CA 1
ATOM 3123 C C . THR A 1 386 ? -27.152 -12.008 23.413 1.00 89.69 386 THR A C 1
ATOM 3125 O O . THR A 1 386 ? -28.344 -11.773 23.251 1.00 89.69 386 THR A O 1
ATOM 3128 N N . LEU A 1 387 ? -26.585 -12.079 24.617 1.00 92.38 387 LEU A N 1
ATOM 3129 C CA . LEU A 1 387 ? -27.270 -11.910 25.897 1.00 92.38 387 LEU A CA 1
ATOM 3130 C C . LEU A 1 387 ? -26.617 -10.815 26.740 1.00 92.38 387 LEU A C 1
ATOM 3132 O O . LEU A 1 387 ? -25.386 -10.718 26.806 1.00 92.38 387 LEU A O 1
ATOM 3136 N N . GLY A 1 388 ? -27.462 -10.073 27.456 1.00 91.25 388 GLY A N 1
ATOM 3137 C CA . GLY A 1 388 ? -27.054 -9.055 28.419 1.00 91.25 388 GLY A CA 1
ATOM 3138 C C . GLY A 1 388 ? -26.426 -7.815 27.781 1.00 91.25 388 GLY A C 1
ATOM 3139 O O . GLY A 1 388 ? -25.929 -7.838 26.655 1.00 91.25 388 GLY A O 1
ATOM 3140 N N . GLU A 1 389 ? -26.438 -6.717 28.530 1.00 93.56 389 GLU A N 1
ATOM 3141 C CA . GLU A 1 389 ? -25.834 -5.443 28.143 1.00 93.56 389 GLU A CA 1
ATOM 3142 C C . GLU A 1 389 ? -25.130 -4.842 29.362 1.00 93.56 389 GLU A C 1
ATOM 3144 O O . GLU A 1 389 ? -25.761 -4.478 30.355 1.00 93.56 389 GLU A O 1
ATOM 3149 N N . TYR A 1 390 ? -23.800 -4.765 29.312 1.00 94.56 390 TYR A N 1
ATOM 3150 C CA . TYR A 1 390 ? -22.975 -4.359 30.448 1.00 94.56 390 TYR A CA 1
ATOM 3151 C C . TYR A 1 390 ? -22.010 -3.244 30.055 1.00 94.56 390 TYR A C 1
ATOM 3153 O O . TYR A 1 390 ? -21.312 -3.342 29.055 1.00 94.56 390 TYR A O 1
ATOM 3161 N N . GLY A 1 391 ? -21.890 -2.199 30.874 1.00 91.44 391 GLY A N 1
ATOM 3162 C CA . GLY A 1 391 ? -20.872 -1.156 30.669 1.00 91.44 391 GLY A CA 1
ATOM 3163 C C . GLY A 1 391 ? -19.450 -1.579 31.068 1.00 91.44 391 GLY A C 1
ATOM 3164 O O . GLY A 1 391 ? -18.499 -0.834 30.839 1.00 91.44 391 GLY A O 1
ATOM 3165 N N . ASP A 1 392 ? -19.298 -2.757 31.680 1.00 92.81 392 ASP A N 1
ATOM 3166 C CA . ASP A 1 392 ? -18.045 -3.251 32.244 1.00 92.81 392 ASP A CA 1
ATOM 3167 C C . ASP A 1 392 ? -17.733 -4.674 31.758 1.00 92.81 392 ASP A C 1
ATOM 3169 O O . ASP A 1 392 ? -18.594 -5.560 31.753 1.00 92.81 392 ASP A O 1
ATOM 3173 N N . TYR A 1 393 ? -16.484 -4.877 31.339 1.00 90.56 393 TYR A N 1
ATOM 3174 C CA . TYR A 1 393 ? -16.019 -6.140 30.776 1.00 90.56 393 TYR A CA 1
ATOM 3175 C C . TYR A 1 393 ? -15.993 -7.269 31.808 1.00 90.56 393 TYR A C 1
ATOM 3177 O O . TYR A 1 393 ? -16.333 -8.402 31.473 1.00 90.56 393 TYR A O 1
ATOM 3185 N N . ASP A 1 394 ? -15.597 -6.988 33.050 1.00 92.56 394 ASP A N 1
ATOM 3186 C CA . ASP A 1 394 ? -15.472 -8.015 34.083 1.00 92.56 394 ASP A CA 1
ATOM 3187 C C . ASP A 1 394 ? -16.855 -8.507 34.526 1.00 92.56 394 ASP A C 1
ATOM 3189 O O . ASP A 1 394 ? -17.035 -9.704 34.762 1.00 92.56 394 ASP A O 1
ATOM 3193 N N . ILE A 1 395 ? -17.860 -7.622 34.529 1.00 95.56 395 ILE A N 1
ATOM 3194 C CA . ILE A 1 395 ? -19.266 -8.007 34.732 1.00 95.56 395 ILE A CA 1
ATOM 3195 C C . ILE A 1 395 ? -19.742 -8.924 33.597 1.00 95.56 395 ILE A C 1
ATOM 3197 O O . ILE A 1 395 ? -20.269 -10.007 33.863 1.00 95.56 395 ILE A O 1
ATOM 3201 N N . ALA A 1 396 ? -19.512 -8.537 32.338 1.00 93.75 396 ALA A N 1
ATOM 3202 C CA . ALA A 1 396 ? -19.881 -9.362 31.187 1.00 93.75 396 ALA A CA 1
ATOM 3203 C C . ALA A 1 396 ? -19.159 -10.717 31.191 1.00 93.75 396 ALA A C 1
ATOM 3205 O O . ALA A 1 396 ? -19.743 -11.735 30.829 1.00 93.75 396 ALA A O 1
ATOM 3206 N N . LYS A 1 397 ? -17.900 -10.753 31.638 1.00 92.00 397 LYS A N 1
ATOM 3207 C CA . LYS A 1 397 ? -17.107 -11.978 31.760 1.00 92.00 397 LYS A CA 1
ATOM 3208 C C . LYS A 1 397 ? -17.643 -12.908 32.846 1.00 92.00 397 LYS A C 1
ATOM 3210 O O . LYS A 1 397 ? -17.720 -14.108 32.611 1.00 92.00 397 LYS A O 1
ATOM 3215 N N . ALA A 1 398 ? -18.037 -12.375 34.002 1.00 96.44 398 ALA A N 1
ATOM 3216 C CA . ALA A 1 398 ? -18.673 -13.172 35.049 1.00 96.44 398 ALA A CA 1
ATOM 3217 C C . ALA A 1 398 ? -20.004 -13.767 34.563 1.00 96.44 398 ALA A C 1
ATOM 3219 O O . ALA A 1 398 ? -20.266 -14.950 34.769 1.00 96.44 398 ALA A O 1
ATOM 3220 N N . PHE A 1 399 ? -20.809 -12.975 33.848 1.00 95.88 399 PHE A N 1
ATOM 3221 C CA . PHE A 1 399 ? -22.032 -13.469 33.220 1.00 95.88 399 PHE A CA 1
ATOM 3222 C C . PHE A 1 399 ? -21.742 -14.536 32.151 1.00 95.88 399 PHE A C 1
ATOM 3224 O O . PHE A 1 399 ? -22.405 -15.568 32.126 1.00 95.88 399 PHE A O 1
ATOM 3231 N N . CYS A 1 400 ? -20.703 -14.346 31.333 1.00 88.12 400 CYS A N 1
ATOM 3232 C CA . CYS A 1 400 ? -20.260 -15.315 30.329 1.00 88.12 400 CYS A CA 1
ATOM 3233 C C . CYS A 1 400 ? -19.937 -16.681 30.942 1.00 88.12 400 CYS A C 1
ATOM 3235 O O . CYS A 1 400 ? -20.344 -17.700 30.394 1.00 88.12 400 CYS A O 1
ATOM 3237 N N . SER A 1 401 ? -19.248 -16.710 32.085 1.00 91.81 401 SER A N 1
ATOM 3238 C CA . SER A 1 401 ? -18.955 -17.956 32.801 1.00 91.81 401 SER A CA 1
ATOM 3239 C C . SER A 1 401 ? -20.225 -18.680 33.254 1.00 91.81 401 SER A C 1
ATOM 3241 O O . SER A 1 401 ? -20.328 -19.884 33.057 1.00 91.81 401 SER A O 1
ATOM 3243 N N . ASN A 1 402 ? -21.243 -17.956 33.732 1.00 93.00 402 ASN A N 1
ATOM 3244 C CA . ASN A 1 402 ? -22.532 -18.570 34.066 1.00 93.00 402 ASN A CA 1
ATOM 3245 C C . ASN A 1 402 ? -23.224 -19.176 32.832 1.00 93.00 402 ASN A C 1
ATOM 3247 O O . ASN A 1 402 ? -23.806 -20.250 32.926 1.00 93.00 402 ASN A O 1
ATOM 3251 N N . ILE A 1 403 ? -23.160 -18.510 31.673 1.00 89.62 403 ILE A N 1
ATOM 3252 C CA . ILE A 1 403 ? -23.731 -19.036 30.421 1.00 89.62 403 ILE A CA 1
ATOM 3253 C C . ILE A 1 403 ? -22.995 -20.303 29.957 1.00 89.62 403 ILE A C 1
ATOM 3255 O O . ILE A 1 403 ? -23.630 -21.259 29.512 1.00 89.62 403 ILE A O 1
ATOM 3259 N N . GLN A 1 404 ? -21.671 -20.346 30.120 1.00 85.25 404 GLN A N 1
ATOM 3260 C CA . GLN A 1 404 ? -20.879 -21.546 29.840 1.00 85.25 404 GLN A CA 1
ATOM 3261 C C . GLN A 1 404 ? -21.280 -22.712 30.751 1.00 85.25 404 GLN A C 1
ATOM 3263 O O . GLN A 1 404 ? -21.503 -23.820 30.261 1.00 85.25 404 GLN A O 1
ATOM 3268 N N . ASP A 1 405 ? -21.463 -22.451 32.048 1.00 89.44 405 ASP A N 1
ATOM 3269 C CA . ASP A 1 405 ? -21.900 -23.449 33.033 1.00 89.44 405 ASP A CA 1
ATOM 3270 C C . ASP A 1 405 ? -23.335 -23.956 32.784 1.00 89.44 405 ASP A C 1
ATOM 3272 O O . ASP A 1 405 ? -23.677 -25.074 33.174 1.00 89.44 405 ASP A O 1
ATOM 3276 N N . LEU A 1 406 ? -24.170 -23.169 32.094 1.00 86.88 406 LEU A N 1
ATOM 3277 C CA . LEU A 1 406 ? -25.518 -23.554 31.655 1.00 86.88 406 LEU A CA 1
ATOM 3278 C C . LEU A 1 406 ? -25.533 -24.439 30.398 1.00 86.88 406 LEU A C 1
ATOM 3280 O O . LEU A 1 406 ? -26.604 -24.878 29.980 1.00 86.88 406 LEU A O 1
ATOM 3284 N N . GLY A 1 407 ? -24.363 -24.748 29.829 1.00 83.19 407 GLY A N 1
ATOM 3285 C CA . GLY A 1 407 ? -24.219 -25.702 28.730 1.00 83.19 407 GLY A CA 1
ATOM 3286 C C . GLY A 1 407 ? -23.828 -25.095 27.385 1.00 83.19 407 GLY A C 1
ATOM 3287 O O . GLY A 1 407 ? -23.900 -25.809 26.392 1.00 83.19 407 GLY A O 1
ATOM 3288 N N . ILE A 1 408 ? -23.387 -23.831 27.342 1.00 82.38 408 ILE A N 1
ATOM 3289 C CA . ILE A 1 408 ? -22.912 -23.159 26.115 1.00 82.38 408 ILE A CA 1
ATOM 3290 C C . ILE A 1 408 ? -21.414 -22.853 26.248 1.00 82.38 408 ILE A C 1
ATOM 3292 O O . ILE A 1 408 ? -21.021 -21.713 26.517 1.00 82.38 408 ILE A O 1
ATOM 3296 N N . PRO A 1 409 ? -20.543 -23.871 26.135 1.00 77.75 409 PRO A N 1
ATOM 3297 C CA . PRO A 1 409 ? -19.119 -23.735 26.444 1.00 77.75 409 PRO A CA 1
ATOM 3298 C C . PRO A 1 409 ? -18.372 -22.789 25.494 1.00 77.75 409 PRO A C 1
ATOM 3300 O O . PRO A 1 409 ? -17.293 -22.305 25.834 1.00 77.75 409 PRO A O 1
ATOM 3303 N N . ASP A 1 410 ? -18.923 -22.528 24.311 1.00 69.38 410 ASP A N 1
ATOM 3304 C CA . ASP A 1 410 ? -18.380 -21.632 23.296 1.00 69.38 410 ASP A CA 1
ATOM 3305 C C . ASP A 1 410 ? -18.834 -20.176 23.458 1.00 69.38 410 ASP A C 1
ATOM 3307 O O . ASP A 1 410 ? -18.385 -19.327 22.690 1.00 69.38 410 ASP A O 1
ATOM 3311 N N . ALA A 1 411 ? -19.657 -19.852 24.463 1.00 83.44 411 ALA A N 1
ATOM 3312 C CA . ALA A 1 411 ? -20.061 -18.477 24.731 1.00 83.44 411 ALA A CA 1
ATOM 3313 C C . ALA A 1 411 ? -18.850 -17.581 25.036 1.00 83.44 411 ALA A C 1
ATOM 3315 O O . ALA A 1 411 ? -17.916 -17.980 25.739 1.00 83.44 411 ALA A O 1
ATOM 3316 N N . PHE A 1 412 ? -18.864 -16.344 24.531 1.00 82.81 412 PHE A N 1
ATOM 3317 C CA . PHE A 1 412 ? -17.767 -15.393 24.728 1.00 82.81 412 PHE A CA 1
ATOM 3318 C C . PHE A 1 412 ? -18.236 -13.939 24.789 1.00 82.81 412 PHE A C 1
ATOM 3320 O O . PHE A 1 412 ? -19.267 -13.559 24.234 1.00 82.81 412 PHE A O 1
ATOM 3327 N N . VAL A 1 413 ? -17.442 -13.093 25.449 1.00 83.75 413 VAL A N 1
ATOM 3328 C CA . VAL A 1 413 ? -17.729 -11.658 25.567 1.00 83.75 413 VAL A CA 1
ATOM 3329 C C . VAL A 1 413 ? -17.413 -10.935 24.257 1.00 83.75 413 VAL A C 1
ATOM 3331 O O . VAL A 1 413 ? -16.341 -11.095 23.671 1.00 83.75 413 VAL A O 1
ATOM 3334 N N . VAL A 1 414 ? -18.334 -10.076 23.833 1.00 83.25 414 VAL A N 1
ATOM 3335 C CA . VAL A 1 414 ? -18.222 -9.184 22.676 1.00 83.25 414 VAL A CA 1
ATOM 3336 C C . VAL A 1 414 ? -18.472 -7.742 23.105 1.00 83.25 414 VAL A C 1
ATOM 3338 O O . VAL A 1 414 ? -19.202 -7.503 24.061 1.00 83.25 414 VAL A O 1
ATOM 3341 N N . ALA A 1 415 ? -17.877 -6.775 22.406 1.00 83.81 415 ALA A N 1
ATOM 3342 C CA . ALA A 1 415 ? -18.097 -5.353 22.657 1.00 83.81 415 ALA A CA 1
ATOM 3343 C C . ALA A 1 415 ? -18.837 -4.697 21.492 1.00 83.81 415 ALA A C 1
ATOM 3345 O O . ALA A 1 415 ? -18.629 -5.041 20.328 1.00 83.81 415 ALA A O 1
ATOM 3346 N N . PHE A 1 416 ? -19.665 -3.712 21.810 1.00 87.12 416 PHE A N 1
ATOM 3347 C CA . PHE A 1 416 ? -20.433 -2.906 20.880 1.00 87.12 416 PHE A CA 1
ATOM 3348 C C . PHE A 1 416 ? -20.239 -1.424 21.184 1.00 87.12 416 PHE A C 1
ATOM 3350 O O . PHE A 1 416 ? -20.113 -1.006 22.330 1.00 87.12 416 PHE A O 1
ATOM 3357 N N . ASN A 1 417 ? -20.237 -0.610 20.134 1.00 88.06 417 ASN A N 1
ATOM 3358 C CA . ASN A 1 417 ? -20.320 0.838 20.239 1.00 88.06 417 ASN A CA 1
ATOM 3359 C C . ASN A 1 417 ? -21.295 1.361 19.185 1.00 88.06 417 ASN A C 1
ATOM 3361 O O . ASN A 1 417 ? -21.065 1.162 17.985 1.00 88.06 417 ASN A O 1
ATOM 3365 N N . GLN A 1 418 ? -22.358 2.028 19.648 1.00 83.94 418 GLN A N 1
ATOM 3366 C CA . GLN A 1 418 ? -23.476 2.513 18.825 1.00 83.94 418 GLN A CA 1
ATOM 3367 C C . GLN A 1 418 ? -24.125 1.384 18.006 1.00 83.94 418 GLN A C 1
ATOM 3369 O O . GLN A 1 418 ? -24.254 1.478 16.784 1.00 83.94 418 GLN A O 1
ATOM 3374 N N . GLY A 1 419 ? -24.447 0.270 18.674 1.00 80.06 419 GLY A N 1
ATOM 3375 C CA . GLY A 1 419 ? -25.080 -0.906 18.060 1.00 80.06 419 GLY A CA 1
ATOM 3376 C C . GLY A 1 419 ? -24.184 -1.715 17.113 1.00 80.06 419 GLY A C 1
ATOM 3377 O O . GLY A 1 419 ? -24.647 -2.661 16.485 1.00 80.06 419 GLY A O 1
ATOM 3378 N N . ARG A 1 420 ? -22.894 -1.372 16.983 1.00 76.31 420 ARG A N 1
ATOM 3379 C CA . ARG A 1 420 ? -21.950 -2.069 16.092 1.00 76.31 420 ARG A CA 1
ATOM 3380 C C . ARG A 1 420 ? -20.849 -2.758 16.876 1.00 76.31 420 ARG A C 1
ATOM 3382 O O . ARG A 1 420 ? -20.221 -2.119 17.719 1.00 76.31 420 ARG A O 1
ATOM 3389 N N . LYS A 1 421 ? -20.578 -4.020 16.536 1.00 76.69 421 LYS A N 1
ATOM 3390 C CA . LYS A 1 421 ? -19.515 -4.821 17.151 1.00 76.69 421 LYS A CA 1
ATOM 3391 C C . LYS A 1 421 ? -18.148 -4.157 16.931 1.00 76.69 421 LYS A C 1
ATOM 3393 O O . LYS A 1 421 ? -17.843 -3.702 15.828 1.00 76.69 421 LYS A O 1
ATOM 3398 N N . ILE A 1 422 ? -17.352 -4.087 17.989 1.00 77.62 422 ILE A N 1
ATOM 3399 C CA . ILE A 1 422 ? -15.951 -3.649 18.013 1.00 77.62 422 ILE A CA 1
ATOM 3400 C C . ILE A 1 422 ? -15.127 -4.716 18.736 1.00 77.62 422 ILE A C 1
ATOM 3402 O O . ILE A 1 422 ? -15.681 -5.587 19.413 1.00 77.62 422 ILE A O 1
ATOM 3406 N N . THR A 1 423 ? -13.806 -4.690 18.589 1.00 76.31 423 THR A N 1
ATOM 3407 C CA . THR A 1 423 ? -12.963 -5.627 19.340 1.00 76.31 423 THR A CA 1
ATOM 3408 C C . THR A 1 423 ? -12.912 -5.239 20.821 1.00 76.31 423 THR A C 1
ATOM 3410 O O . THR A 1 423 ? -13.071 -4.071 21.183 1.00 76.31 423 THR A O 1
ATOM 3413 N N . ILE A 1 424 ? -12.666 -6.221 21.692 1.00 79.00 424 ILE A N 1
ATOM 3414 C CA . ILE A 1 424 ? -12.492 -5.981 23.134 1.00 79.00 424 ILE A CA 1
ATOM 3415 C C . ILE A 1 424 ? -11.314 -5.036 23.400 1.00 79.00 424 ILE A C 1
ATOM 3417 O O . ILE A 1 424 ? -11.387 -4.196 24.295 1.00 79.00 424 ILE A O 1
ATOM 3421 N N . GLU A 1 425 ? -10.244 -5.145 22.614 1.00 74.56 425 GLU A N 1
ATOM 3422 C CA . GLU A 1 425 ? -9.071 -4.290 22.783 1.00 74.56 425 GLU A CA 1
ATOM 3423 C C . GLU A 1 425 ? -9.368 -2.842 22.380 1.00 74.56 425 GLU A C 1
ATOM 3425 O O . GLU A 1 425 ? -9.080 -1.926 23.143 1.00 74.56 425 GLU A O 1
ATOM 3430 N N . GLU A 1 426 ? -10.054 -2.628 21.253 1.00 73.75 426 GLU A N 1
ATOM 3431 C CA . GLU A 1 426 ? -10.500 -1.293 20.834 1.00 73.75 426 GLU A CA 1
ATOM 3432 C C . GLU A 1 426 ? -11.424 -0.637 21.872 1.00 73.75 426 GLU A C 1
ATOM 3434 O O . GLU A 1 426 ? -11.301 0.554 22.168 1.00 73.75 426 GLU A O 1
ATOM 3439 N N . ALA A 1 427 ? -12.355 -1.416 22.429 1.00 82.12 427 ALA A N 1
ATOM 3440 C CA . ALA A 1 427 ? -13.234 -0.989 23.509 1.00 82.12 427 ALA A CA 1
ATOM 3441 C C . ALA A 1 427 ? -12.439 -0.550 24.748 1.00 82.12 427 ALA A C 1
ATOM 3443 O O . ALA A 1 427 ? -12.684 0.524 25.303 1.00 82.12 427 ALA A O 1
ATOM 3444 N N . ARG A 1 428 ? -11.459 -1.357 25.163 1.00 83.94 428 ARG A N 1
ATOM 3445 C CA . ARG A 1 428 ? -10.603 -1.082 26.319 1.00 83.94 428 ARG A CA 1
ATOM 3446 C C . ARG A 1 428 ? -9.746 0.164 26.112 1.00 83.94 428 ARG A C 1
ATOM 3448 O O . ARG A 1 428 ? -9.768 1.044 26.971 1.00 83.94 428 ARG A O 1
ATOM 3455 N N . GLU A 1 429 ? -9.020 0.254 24.998 1.00 83.19 429 GLU A N 1
ATOM 3456 C CA . GLU A 1 429 ? -8.178 1.413 24.675 1.00 83.19 429 GLU A CA 1
ATOM 3457 C C . GLU A 1 429 ? -9.014 2.705 24.656 1.00 83.19 429 GLU A 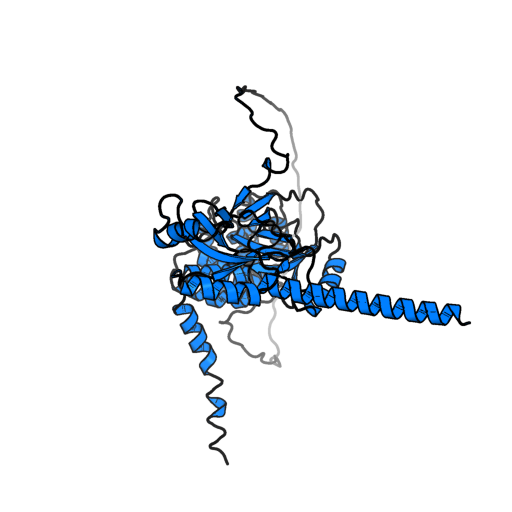C 1
ATOM 3459 O O . GLU A 1 429 ? -8.613 3.717 25.237 1.00 83.19 429 GLU A O 1
ATOM 3464 N N . TYR A 1 430 ? -10.216 2.663 24.066 1.00 86.25 430 TYR A N 1
ATOM 3465 C CA . TYR A 1 430 ? -11.137 3.800 24.069 1.00 86.25 430 TYR A CA 1
ATOM 3466 C C . TYR A 1 430 ? -11.549 4.223 25.484 1.00 86.25 430 TYR A C 1
ATOM 3468 O O . TYR A 1 430 ? -11.495 5.410 25.807 1.00 86.25 430 TYR A O 1
ATOM 3476 N N . LEU A 1 431 ? -11.953 3.275 26.334 1.00 89.75 431 LEU A N 1
ATOM 3477 C CA . LEU A 1 431 ? -12.404 3.572 27.695 1.00 89.75 431 LEU A CA 1
ATOM 3478 C C . LEU A 1 431 ? -11.272 4.102 28.586 1.00 89.75 431 LEU A C 1
ATOM 3480 O O . LEU A 1 431 ? -11.522 4.986 29.408 1.00 89.75 431 LEU A O 1
ATOM 3484 N N . ILE A 1 432 ? -10.039 3.610 28.411 1.00 88.56 432 ILE A N 1
ATOM 3485 C CA . ILE A 1 432 ? -8.850 4.138 29.098 1.00 88.56 432 ILE A CA 1
ATOM 3486 C C . ILE A 1 432 ? -8.638 5.600 28.707 1.00 88.56 432 ILE A C 1
ATOM 3488 O O . ILE A 1 432 ? -8.619 6.468 29.578 1.00 88.56 432 ILE A O 1
ATOM 3492 N N . ARG A 1 433 ? -8.582 5.885 27.402 1.00 86.19 433 ARG A N 1
ATOM 3493 C CA . ARG A 1 433 ? -8.379 7.245 26.895 1.00 86.19 433 ARG A CA 1
ATOM 3494 C C . ARG A 1 433 ? -9.492 8.197 27.330 1.00 86.19 433 ARG A C 1
ATOM 3496 O O . ARG A 1 433 ? -9.207 9.285 27.813 1.00 86.19 433 ARG A O 1
ATOM 3503 N N . LYS A 1 434 ? -10.761 7.782 27.224 1.00 87.94 434 LYS A N 1
ATOM 3504 C CA . LYS A 1 434 ? -11.918 8.573 27.688 1.00 87.94 434 LYS A CA 1
ATOM 3505 C C . LYS A 1 434 ? -11.780 8.915 29.176 1.00 87.94 434 LYS A C 1
ATOM 3507 O O . LYS A 1 434 ? -11.998 10.059 29.563 1.00 87.94 434 LYS A O 1
ATOM 3512 N N . ARG A 1 435 ? -11.362 7.949 30.005 1.00 89.38 435 ARG A N 1
ATOM 3513 C CA . ARG A 1 435 ? -11.132 8.155 31.443 1.00 89.38 435 ARG A CA 1
ATOM 3514 C C . ARG A 1 435 ? -9.989 9.137 31.710 1.00 89.38 435 ARG A C 1
ATOM 3516 O O . ARG A 1 435 ? -10.135 9.981 32.588 1.00 89.38 435 ARG A O 1
ATOM 3523 N N . GLU A 1 436 ? -8.879 9.043 30.984 1.00 89.56 436 GLU A N 1
ATOM 3524 C CA . GLU A 1 436 ? -7.756 9.986 31.093 1.00 89.56 436 GLU A CA 1
ATOM 3525 C C . GLU A 1 436 ? -8.172 11.407 30.693 1.00 89.56 436 GLU A C 1
ATOM 3527 O O . GLU A 1 436 ? -7.983 12.342 31.470 1.00 89.56 436 GLU A O 1
ATOM 3532 N N . GLU A 1 437 ? -8.840 11.558 29.546 1.00 87.50 437 GLU A N 1
ATOM 3533 C CA . GLU A 1 437 ? -9.369 12.842 29.072 1.00 87.50 437 GLU A CA 1
ATOM 3534 C C . GLU A 1 437 ? -10.348 13.463 30.084 1.00 87.50 437 GLU A C 1
ATOM 3536 O O . GLU A 1 437 ? -10.333 14.674 30.321 1.00 87.50 437 GLU A O 1
ATOM 3541 N N . ASP A 1 438 ? -11.209 12.654 30.702 1.00 89.31 438 ASP A N 1
ATOM 3542 C CA . ASP A 1 438 ? -12.159 13.129 31.707 1.00 89.31 438 ASP A CA 1
ATOM 3543 C C . ASP A 1 438 ? -11.468 13.505 33.028 1.00 89.31 438 ASP A C 1
ATOM 3545 O O . ASP A 1 438 ? -11.829 14.515 33.641 1.00 89.31 438 ASP A O 1
ATOM 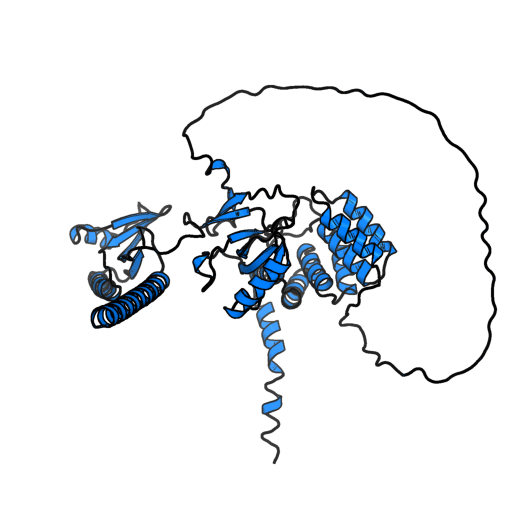3549 N N . LEU A 1 439 ? -10.432 12.767 33.442 1.00 91.62 439 LEU A N 1
ATOM 3550 C CA . LEU A 1 439 ? -9.602 13.118 34.599 1.00 91.62 439 LEU A CA 1
ATOM 3551 C C . LEU A 1 439 ? -8.863 14.444 34.389 1.00 91.62 439 LEU A C 1
ATOM 3553 O O . LEU A 1 439 ? -8.821 15.270 35.306 1.00 91.62 439 LEU A O 1
ATOM 3557 N N . ASP A 1 440 ? -8.322 14.682 33.197 1.00 90.75 440 ASP A N 1
ATOM 3558 C CA . ASP A 1 440 ? -7.626 15.928 32.885 1.00 90.75 440 ASP A CA 1
ATOM 3559 C C . ASP A 1 440 ? -8.588 17.120 32.845 1.00 90.75 440 ASP A C 1
ATOM 3561 O O . ASP A 1 440 ? -8.317 18.142 33.480 1.00 90.75 440 ASP A O 1
ATOM 3565 N N . LYS A 1 441 ? -9.787 16.966 32.267 1.00 90.50 441 LYS A N 1
ATOM 3566 C CA . LYS A 1 441 ? -10.844 17.996 32.347 1.00 90.50 441 LYS A CA 1
ATOM 3567 C C 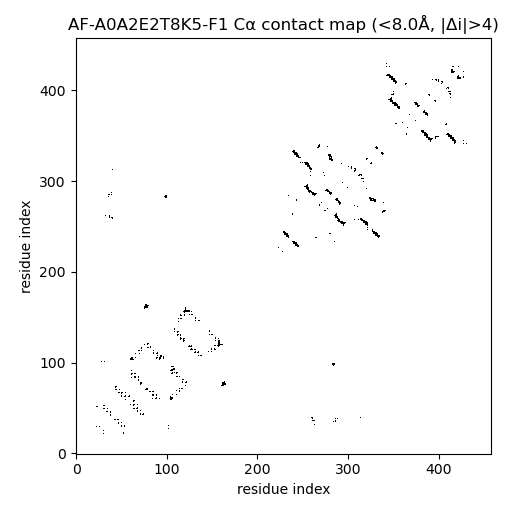. LYS A 1 441 ? -11.234 18.319 33.793 1.00 90.50 441 LYS A C 1
ATOM 3569 O O . LYS A 1 441 ? -11.497 19.480 34.122 1.00 90.50 441 LYS A O 1
ATOM 3574 N N . VAL A 1 442 ? -11.296 17.315 34.673 1.00 92.12 442 VAL A N 1
ATOM 3575 C CA . VAL A 1 442 ? -11.570 17.521 36.107 1.00 92.12 442 VAL A CA 1
ATOM 3576 C C . VAL A 1 442 ? -10.431 18.299 36.772 1.00 92.12 442 VAL A C 1
ATOM 3578 O O . VAL A 1 442 ? -10.695 19.239 37.528 1.00 92.12 442 VAL A O 1
ATOM 3581 N N . ARG A 1 443 ? -9.170 17.967 36.466 1.00 91.50 443 ARG A N 1
ATOM 3582 C CA . ARG A 1 443 ? -7.986 18.680 36.980 1.00 91.50 443 ARG A CA 1
ATOM 3583 C C . ARG A 1 443 ? -7.947 20.136 36.518 1.00 91.50 443 ARG A C 1
ATOM 3585 O O . ARG A 1 443 ? -7.718 21.024 37.341 1.00 91.50 443 ARG A O 1
ATOM 3592 N N . GLU A 1 444 ? -8.220 20.398 35.243 1.00 90.19 444 GLU A N 1
ATOM 3593 C CA . GLU A 1 444 ? -8.272 21.751 34.681 1.00 90.19 444 GLU A CA 1
ATOM 3594 C C . GLU A 1 444 ? -9.368 22.600 35.331 1.00 90.19 444 GLU A C 1
ATOM 3596 O O . GLU A 1 444 ? -9.112 23.734 35.750 1.00 90.19 444 GLU A O 1
ATOM 3601 N N . LYS A 1 445 ? -10.576 22.042 35.501 1.00 90.00 445 LYS A N 1
ATOM 3602 C CA . LYS A 1 445 ? -11.672 22.720 36.211 1.00 90.00 445 LYS A CA 1
ATOM 3603 C C . LYS A 1 445 ? -11.291 23.053 37.653 1.00 90.00 445 LYS A C 1
ATOM 3605 O O . LYS A 1 445 ? -11.485 24.189 38.088 1.00 90.00 445 LYS A O 1
ATOM 3610 N N . ALA A 1 446 ? -10.688 22.110 38.378 1.00 88.06 446 ALA A N 1
ATOM 3611 C CA . ALA A 1 446 ? -10.236 22.340 39.748 1.00 88.06 446 ALA A CA 1
ATOM 3612 C C . ALA A 1 446 ? -9.164 23.448 39.831 1.00 88.06 446 ALA A C 1
ATOM 3614 O O . ALA A 1 446 ? -9.219 24.303 40.721 1.00 88.06 446 ALA A O 1
ATOM 3615 N N . ALA A 1 447 ? -8.217 23.483 38.888 1.00 86.69 447 ALA A N 1
ATOM 3616 C CA . ALA A 1 447 ? -7.196 24.527 38.812 1.00 86.69 447 ALA A CA 1
ATOM 3617 C C . ALA A 1 447 ? -7.803 25.914 38.518 1.00 86.69 447 ALA A C 1
ATOM 3619 O O . ALA A 1 447 ? -7.447 26.902 39.173 1.00 86.69 447 ALA A O 1
ATOM 3620 N N . ALA A 1 448 ? -8.765 25.990 37.593 1.00 83.62 448 ALA A N 1
ATOM 3621 C CA . ALA A 1 448 ? -9.470 27.225 37.255 1.00 83.62 448 ALA A CA 1
ATOM 3622 C C . ALA A 1 448 ? -10.285 27.776 38.443 1.00 83.62 448 ALA A C 1
ATOM 3624 O O . ALA A 1 448 ? -10.239 28.976 38.737 1.00 83.62 448 ALA A O 1
ATOM 3625 N N . GLU A 1 449 ? -10.971 26.911 39.196 1.00 83.25 449 GLU A N 1
ATOM 3626 C CA . GLU A 1 449 ? -11.732 27.305 40.389 1.00 83.25 449 GLU A CA 1
ATOM 3627 C C . GLU A 1 449 ? -10.839 27.829 41.523 1.00 83.25 449 GLU A C 1
ATOM 3629 O O . GLU A 1 449 ? -11.185 28.806 42.202 1.00 83.25 449 GLU A O 1
ATOM 3634 N N . GLN A 1 450 ? -9.665 27.226 41.727 1.00 75.56 450 GLN A N 1
ATOM 3635 C CA . GLN A 1 450 ? -8.697 27.699 42.720 1.00 75.56 450 GLN A CA 1
ATOM 3636 C C . GLN A 1 450 ? -8.117 29.074 42.356 1.00 75.56 450 GLN A C 1
ATOM 3638 O O . GLN A 1 450 ? -7.941 29.924 43.237 1.00 75.56 450 GLN A O 1
ATOM 3643 N N . GLN A 1 451 ? -7.868 29.336 41.069 1.00 72.75 451 GLN A N 1
ATOM 3644 C CA . GLN A 1 451 ? -7.428 30.653 40.597 1.00 72.75 451 GLN A CA 1
ATOM 3645 C C . GLN A 1 451 ? -8.531 31.716 40.732 1.00 72.75 451 GLN A C 1
ATOM 3647 O O . GLN A 1 451 ? -8.252 32.841 41.158 1.00 72.75 451 GLN A O 1
ATOM 3652 N N . GLY A 1 452 ? -9.792 31.361 40.463 1.00 69.06 452 GLY A N 1
ATOM 3653 C CA . GLY A 1 452 ? -10.945 32.246 40.663 1.00 69.06 452 GLY A CA 1
ATOM 3654 C C . GLY A 1 452 ? -11.168 32.635 42.131 1.00 69.06 452 GLY A C 1
ATOM 3655 O O . GLY A 1 452 ? -11.420 33.803 42.437 1.00 69.06 452 GLY A O 1
ATOM 3656 N N . LYS A 1 453 ? -10.994 31.692 43.069 1.00 67.12 453 LYS A N 1
ATOM 3657 C CA . LYS A 1 453 ? -11.095 31.953 44.520 1.00 67.12 453 LYS A CA 1
ATOM 3658 C C . LYS A 1 453 ? -9.961 32.841 45.051 1.00 67.12 453 LYS A C 1
ATOM 3660 O O . LYS A 1 453 ? -10.201 33.649 45.947 1.00 67.12 453 LYS A O 1
ATOM 3665 N N . LYS A 1 454 ? -8.748 32.749 44.489 1.00 59.91 454 LYS A N 1
ATOM 3666 C CA . LYS A 1 454 ? -7.623 33.643 44.833 1.00 59.91 454 LYS A CA 1
ATOM 3667 C C . LYS A 1 454 ? -7.823 35.077 44.325 1.00 59.91 454 LYS A C 1
ATOM 3669 O O . LYS A 1 454 ? -7.400 36.005 45.005 1.00 59.91 454 LYS A O 1
ATOM 3674 N N . LYS A 1 455 ? -8.494 35.272 43.182 1.00 57.03 455 LYS A N 1
ATOM 3675 C CA . LYS A 1 455 ? -8.820 36.607 42.643 1.00 57.03 455 LYS A CA 1
ATOM 3676 C C . LYS A 1 455 ? -9.965 37.320 43.375 1.00 57.03 455 LYS A C 1
ATOM 3678 O O . LYS A 1 455 ? -9.968 38.535 43.375 1.00 57.03 455 LYS A O 1
ATOM 3683 N N . LYS A 1 456 ? -10.899 36.597 44.010 1.00 57.66 456 LYS A N 1
ATOM 3684 C CA . LYS A 1 456 ? -11.986 37.184 44.831 1.00 57.66 456 LYS A CA 1
ATOM 3685 C C . LYS A 1 456 ? -11.584 37.526 46.277 1.00 57.66 456 LYS A C 1
ATOM 3687 O O . LYS A 1 456 ? -12.385 38.098 47.006 1.00 57.66 456 LYS A O 1
ATOM 3692 N N . ARG A 1 457 ? -10.392 37.105 46.719 1.00 56.44 457 ARG A N 1
ATOM 3693 C CA . ARG A 1 457 ? -9.840 37.363 48.066 1.00 56.44 457 ARG A CA 1
ATOM 3694 C C . ARG A 1 457 ? -8.807 38.500 48.100 1.00 56.44 457 ARG A C 1
ATOM 3696 O O . ARG A 1 457 ? -8.300 38.805 49.175 1.00 56.44 457 ARG A O 1
ATOM 3703 N N . LYS A 1 458 ? -8.482 39.074 46.942 1.00 50.47 458 LYS A N 1
ATOM 3704 C CA . LYS A 1 458 ? -7.807 40.366 46.791 1.00 50.47 458 LYS A CA 1
ATOM 3705 C C . LYS A 1 458 ? -8.855 41.380 46.371 1.00 50.47 458 LYS A C 1
ATOM 3707 O O . LYS A 1 458 ? -8.674 42.554 46.744 1.00 50.47 458 LYS A O 1
#

Sequence (458 aa):
MNRALIILLVVLFVQPAAFAQELKNNSYSQLFNKSKLLIANQKQEEAIPILEEMYTRDKTNSNAAYLLALCYVKSFKNINKAISLLEDAKGDYSKFYDRSSVTERGVSEYAYYYLIIAYSLKGDCKNTIGTLNEFYKIYSYEDEWYLIDGQKWYRECGKHKWEDDDSIKIADVPIDSVTAGLVPELISNEEIIADSAQPESQNQIAENNINGLAPNSMSPGTASPYRDRLRRVGEVGGPEVMTRDVSHNARTSLYGLQVGAYIKPRFAKDFKDLKNVEVYIDNNGVFRYVIGRFVYRSQAEKLLNYVQEVGYQDAFIVDINTTKNFDEEVVRVNNQSIKREITGDVEYRVQIGAFKEEDIPEDIMRIYLQFDDINENIQEDLTILTLGEYGDYDIAKAFCSNIQDLGIPDAFVVAFNQGRKITIEEAREYLIRKREEDLDKVREKAAAEQQGKKKKRK

Nearest PDB structures (foldseek):
  1fch-assembly1_A  TM=5.460E-01  e=6.707E-02  Homo sapiens
  2c0l-assembly1_A  TM=5.257E-01  e=9.159E-02  Homo sapiens
  3q15-assembly1_A-2  TM=6.645E-01  e=8.113E-01  Bacillus subtilis
  8rsv-assembly1_A  TM=5.873E-01  e=6.943E-01  Bacillus phage phi3T
  8ap6-assembly1_J2  TM=3.756E-01  e=1.229E+00  Trypanosoma brucei brucei

pLDDT: mean 77.38, std 21.88, range [24.75, 98.62]

Radius of gyration: 32.3 Å; Cα contacts (8 Å, |Δi|>4): 620; chains: 1; bounding box: 94×68×101 Å

Solvent-accessible surface area (backbone atoms only — not comparable to full-atom values): 26855 Å² total; per-residue (Å²): 139,85,74,76,66,64,66,70,65,59,69,77,71,58,62,66,63,54,54,57,53,52,59,70,70,49,52,72,62,57,42,51,55,51,32,55,47,26,52,72,60,75,32,31,74,74,21,36,68,48,30,50,52,52,22,70,77,38,77,82,29,24,29,41,31,37,56,32,21,46,25,24,48,78,60,39,28,38,41,73,58,21,40,55,31,25,65,60,19,49,75,41,56,36,99,80,55,51,68,57,50,85,81,49,44,42,24,47,69,60,39,39,55,49,36,22,46,27,26,10,48,74,42,38,48,67,59,13,52,52,38,46,62,52,37,67,76,64,62,82,65,89,72,54,61,68,60,54,49,49,52,50,37,52,79,45,38,46,74,51,83,68,48,48,93,82,61,76,82,74,72,86,73,82,91,75,89,85,82,88,85,86,86,83,90,83,82,88,87,88,84,91,82,88,84,87,89,84,88,83,90,83,91,84,89,84,8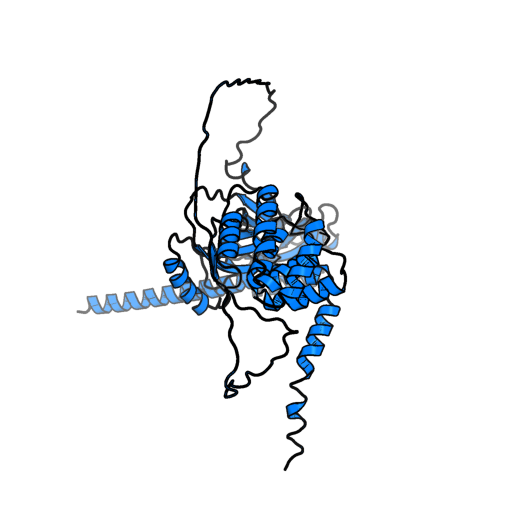8,86,89,87,89,84,86,86,86,88,84,84,88,81,76,93,65,61,86,69,60,86,51,52,42,83,52,75,61,92,94,50,72,52,26,32,25,31,74,49,83,62,85,59,98,59,62,26,24,20,33,37,65,48,59,34,78,63,86,73,50,35,69,77,42,71,100,56,72,74,52,42,40,19,43,24,71,54,58,35,30,38,32,32,34,69,80,23,78,47,60,71,57,37,54,58,50,45,56,54,44,31,75,73,68,36,70,84,42,44,83,39,55,50,53,82,36,78,50,45,34,30,34,48,49,26,46,70,92,34,56,32,75,59,75,92,65,90,63,55,37,20,25,25,33,71,50,72,26,43,87,91,61,69,53,70,74,62,56,52,44,67,80,74,46,93,64,70,46,80,46,80,53,94,73,28,43,32,38,30,38,66,83,26,83,41,63,69,61,26,46,56,52,26,52,55,46,28,75,75,72,39,77,82,36,40,72,44,27,28,43,83,92,36,82,48,53,64,64,60,52,48,56,50,53,51,50,54,50,51,55,51,51,50,53,51,51,51,52,53,53,52,51,54,54,54,54,58,62,74,75,109

Foldseek 3Di:
DDPVVVVVVVVVPPPPVVVLVVLVPDDLVRLLQVLLFCVLLVNLVVNQVSLVSNCVVPVQQLLSLLSNLLSCLSQLEQLVSSLVSLVVQQVQEDPPQQLQDSPGRHDHLCSLLSNLSSCLCVLVLVVNVVSLVVSVVRPDDPQCVSNVVSVVSSV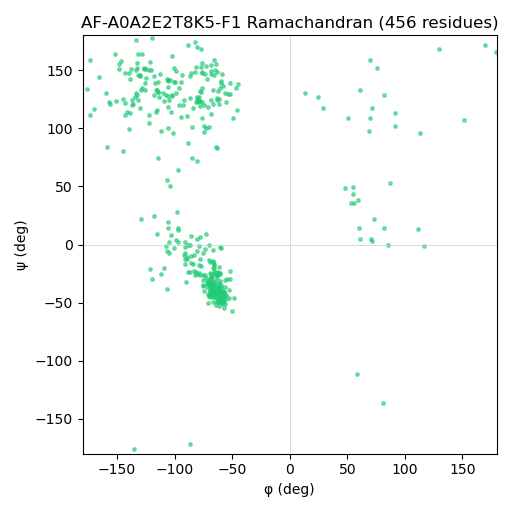NRNVDHGYYPPPDPPDDDDDDDDDDDDDDDDDDDDDDDDDDDDDDDDDDDDDDDDDDDDDDDDDDDDDPPVVVQWDFDDDDVAWTWTWGFDPLVDPAWWKWKFLRKALHADAPPVLPPDDPWWWFQFSNSIITTIDGTDSDVVVNVVVLVVSVVVPSVSMDMDGLRSDRGNRIITQDTLNHGSHDDFDDAKKKWKWLDKDQPVGDDPLNVVVVVVDVAWDWDDRPRITIIIHDIDRDDVVNVVVQVVVCVSPRVVIDMWMDGPNHTDHPVSNVVVVVVVVVVVVVVVVVVVVVVVVVVVVVVD

Secondary structure (DSSP, 8-state):
--STTTTTTTGGGSHHHHHHHHHHHS-HHHHHHHHHHHHHTT-HHHHHHHHHHHHHH-TT-HHHHHHHHHHHHHTTB-HHHHHHHHHHHGGGB-TT--TT-TT--SB-THHHHHHHHHHHHHT-HHHHHHHHHHHHHH---S-THHHHHHHHHHHTTT-S--B-TT----------------------------------------------------------TTGGGEEEES-TTS--EEEEE-----SS--EEEEEEEESS---GGGSTT--S-EEEE-TTS-EEEEEEEESSHHHHHHHHHHHHHTT-TT-EEEETTT-GGGSEEEEEETTEETTPPP-S-EEEEEEEEEEETT---HHHHHHTTT-S-EEEEEETTEEEEEEEEES-HHHHHHHHHHHHHTT-TT-EEEEEETTEEE-HHHHHHHHHHHHHHHHHHHHHHHHHHHHHHHHS--